Protein AF-A0A1C5ZFL7-F1 (afdb_monomer_lite)

Structure (mmCIF, N/CA/C/O backbone):
data_AF-A0A1C5ZFL7-F1
#
_entry.id   AF-A0A1C5ZFL7-F1
#
loop_
_atom_site.group_PDB
_atom_site.id
_atom_site.type_symbol
_atom_site.label_atom_id
_atom_site.label_alt_id
_atom_site.label_comp_id
_atom_site.label_asym_id
_atom_site.label_entity_id
_atom_site.label_seq_id
_atom_site.pdbx_PDB_ins_code
_atom_site.Cartn_x
_atom_site.Cartn_y
_atom_site.Cartn_z
_atom_site.occupancy
_atom_site.B_iso_or_equiv
_atom_site.auth_seq_id
_atom_site.auth_comp_id
_atom_site.auth_asym_id
_atom_site.auth_atom_id
_atom_site.pdbx_PDB_model_num
ATOM 1 N N . MET A 1 1 ? 24.712 57.199 -33.703 1.00 35.59 1 MET A N 1
ATOM 2 C CA . MET A 1 1 ? 24.115 57.418 -35.048 1.00 35.59 1 MET A CA 1
ATOM 3 C C . MET A 1 1 ? 22.668 56.883 -35.040 1.00 35.59 1 MET A C 1
ATOM 5 O O . MET A 1 1 ? 22.207 56.519 -33.967 1.00 35.59 1 MET A O 1
ATOM 9 N N . ARG A 1 2 ? 21.944 56.904 -36.176 1.00 30.88 2 ARG A N 1
ATOM 10 C CA . ARG A 1 2 ? 20.599 56.294 -36.448 1.00 30.88 2 ARG A CA 1
ATOM 11 C C . ARG A 1 2 ? 20.495 54.827 -35.939 1.00 30.88 2 ARG A C 1
ATOM 13 O O . ARG A 1 2 ? 21.555 54.229 -35.827 1.00 30.88 2 ARG A O 1
ATOM 20 N N . ASN A 1 3 ? 19.371 54.115 -35.708 1.00 29.84 3 ASN A N 1
ATOM 21 C CA . ASN A 1 3 ? 17.872 54.225 -35.703 1.00 29.84 3 ASN A CA 1
ATOM 22 C C . ASN A 1 3 ? 17.344 52.896 -35.034 1.00 29.84 3 ASN A C 1
ATOM 24 O O . ASN A 1 3 ? 18.178 52.027 -34.817 1.00 29.84 3 ASN A O 1
ATOM 28 N N . ARG A 1 4 ? 16.078 52.513 -34.736 1.00 34.31 4 ARG A N 1
ATOM 29 C CA . ARG A 1 4 ? 14.684 53.020 -34.488 1.00 34.31 4 ARG A CA 1
ATOM 30 C C . ARG A 1 4 ? 13.968 51.833 -33.757 1.00 34.31 4 ARG A C 1
ATOM 32 O O . ARG A 1 4 ? 14.223 50.703 -34.140 1.00 34.31 4 ARG A O 1
ATOM 39 N N . ARG A 1 5 ? 13.251 51.947 -32.625 1.00 35.97 5 ARG A N 1
ATOM 40 C CA . ARG A 1 5 ? 11.871 52.442 -32.327 1.00 35.97 5 ARG A CA 1
ATOM 41 C C . ARG A 1 5 ? 10.647 51.638 -32.875 1.00 35.97 5 ARG A C 1
ATOM 43 O O . ARG A 1 5 ? 10.362 51.748 -34.059 1.00 35.97 5 ARG A O 1
ATOM 50 N N . LEU A 1 6 ? 9.839 51.115 -31.921 1.00 31.61 6 LEU A N 1
ATOM 51 C CA . LEU A 1 6 ? 8.345 51.113 -31.791 1.00 31.61 6 LEU A CA 1
ATOM 52 C C . LEU A 1 6 ? 7.402 50.000 -32.351 1.00 31.61 6 LEU A C 1
ATOM 54 O O . LEU A 1 6 ? 7.143 49.960 -33.546 1.00 31.61 6 LEU A O 1
ATOM 58 N N . ALA A 1 7 ? 6.723 49.288 -31.422 1.00 28.23 7 ALA A N 1
ATOM 59 C CA . ALA A 1 7 ? 5.267 48.958 -31.311 1.00 28.23 7 ALA A CA 1
ATOM 60 C C . ALA A 1 7 ? 5.024 48.389 -29.870 1.00 28.23 7 ALA A C 1
ATOM 62 O O . ALA A 1 7 ? 5.950 47.776 -29.351 1.00 28.23 7 ALA A O 1
ATOM 63 N N . LEU A 1 8 ? 4.001 48.676 -29.035 1.00 26.22 8 LEU A N 1
ATOM 64 C CA . LEU A 1 8 ? 2.511 48.693 -29.098 1.00 26.22 8 LEU A CA 1
ATOM 65 C C . LEU A 1 8 ? 1.846 47.286 -29.156 1.00 26.22 8 LEU A C 1
ATOM 67 O O . LEU A 1 8 ? 2.278 46.483 -29.969 1.00 26.22 8 LEU A O 1
ATOM 71 N N . ALA A 1 9 ? 0.783 46.938 -28.392 1.00 25.69 9 ALA A N 1
ATOM 72 C CA . ALA A 1 9 ? 0.109 47.613 -27.254 1.00 25.69 9 ALA A CA 1
ATOM 73 C C . ALA A 1 9 ? -0.844 46.696 -26.409 1.00 25.69 9 ALA A C 1
ATOM 75 O O . ALA A 1 9 ? -1.416 45.747 -26.925 1.00 25.69 9 ALA A O 1
ATOM 76 N N . ALA A 1 10 ? -1.033 47.072 -25.131 1.00 25.94 10 ALA A N 1
ATOM 77 C CA . ALA A 1 10 ? -2.186 46.947 -24.200 1.00 25.94 10 ALA A CA 1
ATOM 78 C C . ALA A 1 10 ? -3.284 45.836 -24.271 1.00 25.94 10 ALA A C 1
ATOM 80 O O . ALA A 1 10 ? -4.128 45.847 -25.161 1.00 25.94 10 ALA A O 1
ATOM 81 N N . ALA A 1 11 ? -3.423 45.083 -23.161 1.00 26.27 11 ALA A N 1
ATOM 82 C CA . ALA A 1 11 ? -4.661 44.756 -22.400 1.00 26.27 11 ALA A CA 1
ATOM 83 C C . ALA A 1 11 ? -4.229 44.084 -21.065 1.00 26.27 11 ALA A C 1
ATOM 85 O O . ALA A 1 11 ? -3.305 43.280 -21.099 1.00 26.27 11 ALA A O 1
ATOM 86 N N . LEU A 1 12 ? -4.688 44.357 -19.832 1.00 25.47 12 LEU A N 1
ATOM 87 C CA . LEU A 1 12 ? -5.861 45.021 -19.229 1.00 25.47 12 LEU A CA 1
ATOM 88 C C . LEU A 1 12 ? -7.176 44.211 -19.217 1.00 25.47 12 LEU A C 1
ATOM 90 O O . LEU A 1 12 ? -8.028 44.420 -20.071 1.00 25.47 12 LEU A O 1
ATOM 94 N N . LEU A 1 13 ? -7.401 43.418 -18.158 1.00 25.14 13 LEU A N 1
ATOM 95 C CA . LEU A 1 13 ? -8.283 43.838 -17.050 1.00 25.14 13 LEU A CA 1
ATOM 96 C C . LEU A 1 13 ? -8.138 42.933 -15.808 1.00 25.14 13 LEU A C 1
ATOM 98 O O . LEU A 1 13 ? -7.983 41.723 -15.923 1.00 25.14 13 LEU A O 1
ATOM 102 N N . LEU A 1 14 ? -8.262 43.532 -14.621 1.00 28.09 14 LEU A N 1
ATOM 103 C CA . LEU A 1 14 ? -8.515 42.848 -13.347 1.00 28.09 14 LEU A CA 1
ATOM 104 C C . LEU A 1 14 ? -9.916 43.279 -12.890 1.00 28.09 14 LEU A C 1
ATOM 106 O O . LEU A 1 14 ? -10.223 44.470 -12.943 1.00 28.09 14 LEU A O 1
ATOM 110 N N . ALA A 1 15 ? -10.757 42.344 -12.450 1.00 26.64 15 ALA A N 1
ATOM 111 C CA . ALA A 1 15 ? -12.090 42.641 -11.928 1.00 26.64 15 ALA A CA 1
ATOM 112 C C . ALA A 1 15 ? -12.209 42.113 -10.494 1.00 26.64 15 ALA A C 1
ATOM 114 O O . ALA A 1 15 ? -12.199 40.906 -10.268 1.00 26.64 15 ALA A O 1
ATOM 115 N N . ILE A 1 16 ? -12.304 43.030 -9.531 1.00 29.45 16 ILE A N 1
ATOM 116 C CA . ILE A 1 16 ? -12.547 42.726 -8.117 1.00 29.45 16 ILE A CA 1
ATOM 117 C C . ILE A 1 16 ? -14.034 42.948 -7.833 1.00 29.45 16 ILE A C 1
ATOM 119 O O . ILE A 1 16 ? -14.580 43.990 -8.194 1.00 29.45 16 ILE A O 1
ATOM 123 N N . THR A 1 17 ? -14.665 42.015 -7.123 1.00 30.78 17 THR A N 1
ATOM 124 C CA . THR A 1 17 ? -15.941 42.239 -6.425 1.00 30.78 17 THR A CA 1
ATOM 125 C C . THR A 1 17 ? -15.717 42.110 -4.920 1.00 30.78 17 THR A C 1
ATOM 127 O O . THR A 1 17 ? -15.061 41.173 -4.474 1.00 30.78 17 THR A O 1
ATOM 130 N N . SER A 1 18 ? -16.216 43.083 -4.160 1.00 33.16 18 SER A N 1
ATOM 131 C CA . SER A 1 18 ? -15.932 43.317 -2.734 1.00 33.16 18 SER A CA 1
ATOM 132 C C . SER A 1 18 ? -17.089 42.908 -1.801 1.00 33.16 18 SER A C 1
ATOM 134 O O . SER A 1 18 ? -18.107 42.428 -2.292 1.00 33.16 18 SER A O 1
ATOM 136 N N . ALA A 1 19 ? -16.950 43.230 -0.498 1.00 29.70 19 ALA A N 1
ATOM 137 C CA . ALA A 1 19 ? -17.879 42.977 0.627 1.00 29.70 19 ALA A CA 1
ATOM 138 C C . ALA A 1 19 ? -17.880 41.510 1.121 1.00 29.70 19 ALA A C 1
ATOM 140 O O . ALA A 1 19 ? -17.850 40.593 0.308 1.00 29.70 19 ALA A O 1
ATOM 141 N N . ASP A 1 20 ? -17.874 41.177 2.419 1.00 32.44 20 ASP A N 1
ATOM 142 C CA . ASP A 1 20 ? -17.740 41.914 3.703 1.00 32.44 20 ASP A CA 1
ATOM 143 C C . ASP A 1 20 ? -16.974 40.984 4.692 1.00 32.44 20 ASP A C 1
ATOM 145 O O . ASP A 1 20 ? -16.824 39.800 4.402 1.00 32.44 20 ASP A O 1
ATOM 149 N N . GLY A 1 21 ? -16.460 41.361 5.872 1.00 29.23 21 GLY A N 1
ATOM 150 C CA . GLY A 1 21 ? -16.425 42.627 6.618 1.00 29.23 21 GLY A CA 1
ATOM 151 C C . GLY A 1 21 ? -15.975 42.381 8.084 1.00 29.23 21 GLY A C 1
ATOM 152 O O . GLY A 1 21 ? -15.722 41.245 8.466 1.00 29.23 21 GLY A O 1
ATOM 153 N N . ALA A 1 22 ? -15.920 43.437 8.909 1.00 30.64 22 ALA A N 1
ATOM 154 C CA . ALA A 1 22 ? -15.779 43.417 10.385 1.00 30.64 22 ALA A CA 1
ATOM 155 C C . ALA A 1 22 ? -14.488 42.845 11.056 1.00 30.64 22 ALA A C 1
ATOM 157 O O . ALA A 1 22 ? -14.417 41.692 11.457 1.00 30.64 22 ALA A O 1
ATOM 158 N N . ALA A 1 23 ? -13.553 43.765 11.334 1.00 28.41 23 ALA A N 1
ATOM 159 C CA . ALA A 1 23 ? -12.916 44.036 12.643 1.00 28.41 23 ALA A CA 1
ATOM 160 C C . ALA A 1 23 ? -12.280 42.925 13.524 1.00 28.41 23 ALA A C 1
ATOM 162 O O . ALA A 1 23 ? -12.968 42.081 14.089 1.00 28.41 23 ALA A O 1
ATOM 163 N N . LEU A 1 24 ? -11.009 43.151 13.899 1.00 28.75 24 LEU A N 1
ATOM 164 C CA . LEU A 1 24 ? -10.587 43.334 15.306 1.00 28.75 24 LEU A CA 1
ATOM 165 C C . LEU A 1 24 ? -9.283 44.169 15.378 1.00 28.75 24 LEU A C 1
ATOM 167 O O . LEU A 1 24 ? -8.793 44.604 14.336 1.00 28.75 24 LEU A O 1
ATOM 171 N N . ALA A 1 25 ? -8.796 44.523 16.578 1.00 29.77 25 ALA A N 1
ATOM 172 C CA . ALA A 1 25 ? -8.055 45.778 16.787 1.00 29.77 25 ALA A CA 1
ATOM 173 C C . ALA A 1 25 ? -6.746 45.704 17.616 1.00 29.77 25 ALA A C 1
ATOM 175 O O . ALA A 1 25 ? -6.691 45.026 18.633 1.00 29.77 25 ALA A O 1
ATOM 176 N N . VAL A 1 26 ? -5.777 46.542 17.208 1.00 26.30 26 VAL A N 1
ATOM 177 C CA . VAL A 1 26 ? -4.757 47.274 18.008 1.00 26.30 26 VAL A CA 1
ATOM 178 C C . VAL A 1 26 ? -3.845 46.496 18.980 1.00 26.30 26 VAL A C 1
ATOM 180 O O . VAL A 1 26 ? -4.198 46.289 20.137 1.00 26.30 26 VAL A O 1
ATOM 183 N N . SER A 1 27 ? -2.589 46.291 18.560 1.00 32.28 27 SER A N 1
ATOM 184 C CA . SER A 1 27 ? -1.334 46.774 19.200 1.00 32.28 27 SER A CA 1
ATOM 185 C C . SER A 1 27 ? -0.111 46.238 18.416 1.00 32.28 27 SER A C 1
ATOM 187 O O . SER A 1 27 ? -0.242 45.251 17.702 1.00 32.28 27 SER A O 1
ATOM 189 N N . GLY A 1 28 ? 1.089 46.835 18.424 1.00 27.89 28 GLY A N 1
ATOM 190 C CA . GLY A 1 28 ? 1.538 48.122 18.975 1.00 27.89 28 GLY A CA 1
ATOM 191 C C . GLY A 1 28 ? 2.978 48.031 19.516 1.00 27.89 28 GLY A C 1
ATOM 192 O O . GLY A 1 28 ? 3.208 47.189 20.375 1.00 27.89 28 GLY A O 1
ATOM 193 N N . ALA A 1 29 ? 3.878 48.931 19.076 1.00 30.17 29 ALA A N 1
ATOM 194 C CA . ALA A 1 29 ? 5.308 49.029 19.460 1.00 30.17 29 ALA A CA 1
ATOM 195 C C . ALA A 1 29 ? 6.227 47.885 18.920 1.00 30.17 29 ALA A C 1
ATOM 197 O O . ALA A 1 29 ? 5.757 46.772 18.709 1.00 30.17 29 ALA A O 1
ATOM 198 N N . ASP A 1 30 ? 7.526 48.080 18.632 1.00 27.61 30 ASP A N 1
ATOM 199 C CA . ASP A 1 30 ? 8.282 49.342 18.480 1.00 27.61 30 ASP A CA 1
ATOM 200 C C . ASP A 1 30 ? 9.488 49.235 17.506 1.00 27.61 30 ASP A C 1
ATOM 202 O O . ASP A 1 30 ? 9.714 48.201 16.879 1.00 27.61 30 ASP A O 1
ATOM 206 N N . PHE A 1 31 ? 10.220 50.343 17.354 1.00 25.84 31 PHE A N 1
ATOM 207 C CA . PHE A 1 31 ? 11.342 50.586 16.433 1.00 25.84 31 PHE A CA 1
ATOM 208 C C . PHE A 1 31 ? 12.735 50.157 16.960 1.00 25.84 31 PHE A C 1
ATOM 210 O O . PHE A 1 31 ? 12.908 49.925 18.153 1.00 25.84 31 PHE A O 1
ATOM 217 N N . SER A 1 32 ? 13.750 50.277 16.079 1.00 28.94 32 SER A N 1
ATOM 218 C CA . SER A 1 32 ? 15.190 50.516 16.385 1.00 28.94 32 SER A CA 1
ATOM 219 C C . SER A 1 32 ? 16.026 49.323 16.919 1.00 28.94 32 SER A C 1
ATOM 221 O O . SER A 1 32 ? 15.462 48.385 17.469 1.00 28.94 32 SER A O 1
ATOM 223 N N . SER A 1 33 ? 17.366 49.262 16.805 1.00 30.28 33 SER A N 1
ATOM 224 C CA . SER A 1 33 ? 18.348 49.858 15.855 1.00 30.28 33 SER A CA 1
ATOM 225 C C . SER A 1 33 ? 19.781 49.381 16.185 1.00 30.28 33 SER A C 1
ATOM 227 O O . SER A 1 33 ? 20.115 49.406 17.365 1.00 30.28 33 SER A O 1
ATOM 229 N N . GLU A 1 34 ? 20.624 49.105 15.172 1.00 30.78 34 GLU A N 1
ATOM 230 C CA . GLU A 1 34 ? 22.117 49.128 15.237 1.00 30.78 34 GLU A CA 1
ATOM 231 C C . GLU A 1 34 ? 22.794 48.234 16.340 1.00 30.78 34 GLU A C 1
ATOM 233 O O . GLU A 1 34 ? 22.113 47.537 17.081 1.00 30.78 34 GLU A O 1
ATOM 238 N N . GLU A 1 35 ? 24.117 48.015 16.447 1.00 31.38 35 GLU A N 1
ATOM 239 C CA . GLU A 1 35 ? 25.304 48.569 15.773 1.00 31.38 35 GLU A CA 1
ATOM 240 C C . GLU A 1 35 ? 26.465 47.527 15.673 1.00 31.38 35 GLU A C 1
ATOM 242 O O . GLU A 1 35 ? 26.507 46.543 16.408 1.00 31.38 35 GLU A O 1
ATOM 247 N N . VAL A 1 36 ? 27.389 47.783 14.737 1.00 27.33 36 VAL A N 1
ATOM 248 C CA . VAL A 1 36 ? 28.812 47.370 14.565 1.00 27.33 36 VAL A CA 1
ATOM 249 C C . VAL A 1 36 ? 29.519 46.438 15.584 1.00 27.33 36 VAL A C 1
ATOM 251 O O . VAL A 1 36 ? 29.546 46.702 16.783 1.00 27.33 36 VAL A O 1
ATOM 254 N N . ALA A 1 37 ? 30.323 45.496 15.052 1.00 27.84 37 ALA A N 1
ATOM 255 C CA . ALA A 1 37 ? 31.645 45.124 15.597 1.00 27.84 37 ALA A CA 1
ATOM 256 C C . ALA A 1 37 ? 32.594 44.571 14.500 1.00 27.84 37 ALA A C 1
ATOM 258 O O . ALA A 1 37 ? 32.196 43.706 13.721 1.00 27.84 37 ALA A O 1
ATOM 259 N N . GLU A 1 38 ? 33.848 45.041 14.453 1.00 29.33 38 GLU A N 1
ATOM 260 C CA . GLU A 1 38 ? 34.927 44.526 13.583 1.00 29.33 38 GLU A CA 1
ATOM 261 C C . GLU A 1 38 ? 35.837 43.518 14.316 1.00 29.33 38 GLU A C 1
ATOM 263 O O . GLU A 1 38 ? 35.971 43.569 15.538 1.00 29.33 38 GLU A O 1
ATOM 268 N N . ALA A 1 39 ? 36.559 42.684 13.556 1.00 26.27 39 ALA A N 1
ATOM 269 C CA . ALA A 1 39 ? 37.868 42.136 13.935 1.00 26.27 39 ALA A CA 1
ATOM 270 C C . ALA A 1 39 ? 38.684 41.807 12.666 1.00 26.27 39 ALA A C 1
ATOM 272 O O . ALA A 1 39 ? 38.105 41.488 11.628 1.00 26.27 39 ALA A O 1
ATOM 273 N N . VAL A 1 40 ? 40.016 41.918 12.735 1.00 28.09 40 VAL A N 1
ATOM 274 C CA . VAL A 1 40 ? 40.947 41.877 11.584 1.00 28.09 40 VAL A CA 1
ATOM 275 C C . VAL A 1 40 ? 42.215 41.086 11.966 1.00 28.09 40 VAL A C 1
ATOM 277 O O . VAL A 1 40 ? 42.466 40.906 13.157 1.00 28.09 40 VAL A O 1
ATOM 280 N N . PHE A 1 41 ? 43.022 40.706 10.964 1.00 26.39 41 PHE A N 1
ATOM 281 C CA . PHE A 1 41 ? 44.343 40.045 11.044 1.00 26.39 41 PHE A CA 1
ATOM 282 C C . PHE A 1 41 ? 44.309 38.525 11.353 1.00 26.39 41 PHE A C 1
ATOM 284 O O . PHE A 1 41 ? 43.341 38.021 11.915 1.00 26.39 41 PHE A O 1
ATOM 291 N N . ASP A 1 42 ? 45.295 37.717 10.934 1.00 27.45 42 ASP A N 1
ATOM 292 C CA . ASP A 1 42 ? 46.635 38.065 10.410 1.00 27.45 42 ASP A CA 1
ATOM 293 C C . ASP A 1 42 ? 47.109 37.169 9.238 1.00 27.45 42 ASP A C 1
ATOM 295 O O . ASP A 1 42 ? 46.504 36.134 8.952 1.00 27.45 42 ASP A O 1
ATOM 299 N N . GLU A 1 43 ? 48.206 37.562 8.580 1.00 33.66 43 GLU A N 1
ATOM 300 C CA . GLU A 1 43 ? 48.818 36.908 7.404 1.00 33.66 43 GLU A CA 1
ATOM 301 C C . GLU A 1 43 ? 50.291 36.540 7.681 1.00 33.66 43 GLU A C 1
ATOM 303 O O . GLU A 1 43 ? 51.075 37.409 8.055 1.00 33.66 43 GLU A O 1
ATOM 308 N N . VAL A 1 44 ? 50.695 35.270 7.490 1.00 29.48 44 VAL A N 1
ATOM 309 C CA . VAL A 1 44 ? 52.112 34.837 7.562 1.00 29.48 44 VAL A CA 1
ATOM 310 C C . VAL A 1 44 ? 52.393 33.674 6.593 1.00 29.48 44 VAL A C 1
ATOM 312 O O . VAL A 1 44 ? 51.610 32.730 6.491 1.00 29.48 44 VAL A O 1
ATOM 315 N N . GLU A 1 45 ? 53.533 33.743 5.904 1.00 35.38 45 GLU A N 1
ATOM 316 C CA . GLU A 1 45 ? 54.089 32.740 4.978 1.00 35.38 45 GLU A CA 1
ATOM 317 C C . GLU A 1 45 ? 54.719 31.527 5.715 1.00 35.38 45 GLU A C 1
ATOM 319 O O . GLU A 1 45 ? 54.988 31.613 6.913 1.00 35.38 45 GLU A O 1
ATOM 324 N N . ASN A 1 46 ? 55.044 30.424 5.013 1.00 29.70 46 ASN A N 1
ATOM 325 C CA . ASN A 1 46 ? 56.451 30.082 4.694 1.00 29.70 46 ASN A CA 1
ATOM 326 C C . ASN A 1 46 ? 56.603 28.864 3.737 1.00 29.70 46 ASN A C 1
ATOM 328 O O . ASN A 1 46 ? 55.632 28.203 3.373 1.00 29.70 46 ASN A O 1
ATOM 332 N N . GLU A 1 47 ? 57.847 28.608 3.326 1.00 33.31 47 GLU A N 1
ATOM 333 C CA . GLU A 1 47 ? 58.321 27.708 2.265 1.00 33.31 47 GLU A CA 1
ATOM 334 C C . GLU A 1 47 ? 58.268 26.185 2.549 1.00 33.31 47 GLU A C 1
ATOM 336 O O . GLU A 1 47 ? 58.524 25.730 3.660 1.00 33.31 47 GLU A O 1
ATOM 341 N N . GLY A 1 48 ? 58.032 25.409 1.477 1.00 29.03 48 GLY A N 1
ATOM 342 C CA . GLY A 1 48 ? 59.019 24.496 0.860 1.00 29.03 48 GLY A CA 1
ATOM 343 C C . GLY A 1 48 ? 59.538 23.238 1.589 1.00 29.03 48 GLY A C 1
ATOM 344 O O . GLY A 1 48 ? 59.918 23.272 2.753 1.00 29.03 48 GLY A O 1
ATOM 345 N N . LEU A 1 49 ? 59.689 22.140 0.828 1.00 30.36 49 LEU A N 1
ATOM 346 C CA . LEU A 1 49 ? 60.876 21.259 0.842 1.00 30.36 49 LEU A CA 1
ATOM 347 C C . LEU A 1 49 ? 60.881 20.290 -0.365 1.00 30.36 49 LEU A C 1
ATOM 349 O O . LEU A 1 49 ? 59.929 20.264 -1.143 1.00 30.36 49 LEU A O 1
ATOM 353 N N . ASP A 1 50 ? 61.988 19.563 -0.541 1.00 31.09 50 ASP A N 1
ATOM 354 C CA . ASP A 1 50 ? 62.527 19.153 -1.851 1.00 31.09 50 ASP A CA 1
ATOM 355 C C . ASP A 1 50 ? 62.674 17.623 -2.070 1.00 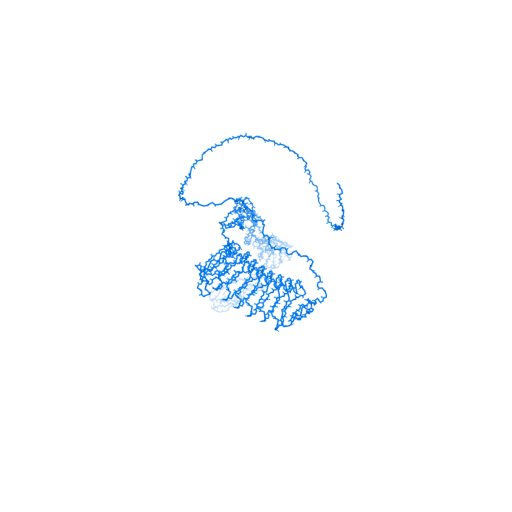31.09 50 ASP A C 1
ATOM 357 O O . ASP A 1 50 ? 62.484 16.832 -1.144 1.00 31.09 50 ASP A O 1
ATOM 361 N N . ASN A 1 51 ? 63.153 17.257 -3.271 1.00 30.53 51 ASN A N 1
ATOM 362 C CA . ASN A 1 51 ? 63.571 15.923 -3.771 1.00 30.53 51 ASN A CA 1
ATOM 363 C C . ASN A 1 51 ? 62.439 14.961 -4.205 1.00 30.53 51 ASN A C 1
ATOM 365 O O . ASN A 1 51 ? 61.453 14.783 -3.497 1.00 30.53 51 ASN A O 1
ATOM 369 N N . GLN A 1 52 ? 62.425 14.381 -5.417 1.00 32.00 52 GLN A N 1
ATOM 370 C CA . GLN A 1 52 ? 63.457 13.698 -6.239 1.00 32.00 52 GLN A CA 1
ATOM 371 C C . GLN A 1 52 ? 63.783 12.271 -5.770 1.00 32.00 52 GLN A C 1
ATOM 373 O O . GLN A 1 52 ? 64.282 12.083 -4.667 1.00 32.00 52 GLN A O 1
ATOM 378 N N . ASP A 1 53 ? 63.520 11.290 -6.644 1.00 30.09 53 ASP A N 1
ATOM 379 C CA . ASP A 1 53 ? 64.566 10.403 -7.173 1.00 30.09 53 ASP A CA 1
ATOM 380 C C . ASP A 1 53 ? 64.104 9.656 -8.447 1.00 30.09 53 ASP A C 1
ATOM 382 O O . ASP A 1 53 ? 62.920 9.583 -8.774 1.00 30.09 53 ASP A O 1
ATOM 386 N N . GLU A 1 54 ? 65.120 9.183 -9.165 1.00 31.77 54 GLU A N 1
ATOM 387 C CA . GLU A 1 54 ? 65.257 8.507 -10.467 1.00 31.77 54 GLU A CA 1
ATOM 388 C C . GLU A 1 54 ? 64.322 7.276 -10.717 1.00 31.77 54 GLU A C 1
ATOM 390 O O . GLU A 1 54 ? 63.603 6.830 -9.829 1.00 31.77 54 GLU A O 1
ATOM 395 N N . VAL A 1 55 ? 64.206 6.657 -11.909 1.00 29.97 55 VAL A N 1
ATOM 396 C CA . VAL A 1 55 ? 65.250 6.195 -12.858 1.00 29.97 55 VAL A CA 1
ATOM 397 C C . VAL A 1 55 ? 64.779 6.188 -14.323 1.00 29.97 55 VAL A C 1
ATOM 399 O O . VAL A 1 55 ? 63.648 5.811 -14.626 1.00 29.97 55 VAL A O 1
ATOM 402 N N . GLN A 1 56 ? 65.688 6.542 -15.244 1.00 30.70 56 GLN A N 1
ATOM 403 C CA . GLN A 1 56 ? 65.613 6.208 -16.675 1.00 30.70 56 GLN A CA 1
ATOM 404 C C . GLN A 1 56 ? 66.468 4.971 -16.986 1.00 30.70 56 GLN A C 1
ATOM 406 O O . GLN A 1 56 ? 67.551 4.826 -16.425 1.00 30.70 56 GLN A O 1
ATOM 411 N N . GLU A 1 57 ? 66.073 4.163 -17.971 1.00 28.95 57 GLU A N 1
ATOM 412 C CA . GLU A 1 57 ? 66.988 3.222 -18.629 1.00 28.95 57 GLU A CA 1
ATOM 413 C C . GLU A 1 57 ? 66.778 3.261 -20.153 1.00 28.95 57 GLU A C 1
ATOM 415 O O . GLU A 1 57 ? 65.646 3.270 -20.638 1.00 28.95 57 GLU A O 1
ATOM 420 N N . GLN A 1 58 ? 67.878 3.329 -20.909 1.00 28.89 58 GLN A N 1
ATOM 421 C CA . GLN A 1 58 ? 67.900 3.281 -22.375 1.00 28.89 58 GLN A CA 1
ATOM 422 C C . GLN A 1 58 ? 68.638 2.025 -22.845 1.00 28.89 58 GLN A C 1
ATOM 424 O O . GLN A 1 58 ? 69.621 1.618 -22.231 1.00 28.89 58 GLN A O 1
ATOM 429 N N . VAL A 1 59 ? 68.246 1.486 -24.002 1.00 29.73 59 VAL A N 1
ATOM 430 C CA . VAL A 1 59 ? 69.059 0.528 -24.769 1.00 29.73 59 VAL A CA 1
ATOM 431 C C . VAL A 1 59 ? 69.079 0.967 -26.234 1.00 29.73 59 VAL A C 1
ATOM 433 O O . VAL A 1 59 ? 68.055 1.380 -26.777 1.00 29.73 59 VAL A O 1
ATOM 436 N N . GLN A 1 60 ? 70.260 0.929 -26.853 1.00 29.77 60 GLN A N 1
ATOM 437 C CA . GLN A 1 60 ? 70.522 1.477 -28.188 1.00 29.77 60 GLN A CA 1
ATOM 438 C C . GLN A 1 60 ? 70.308 0.458 -29.324 1.00 29.77 60 GLN A C 1
ATOM 440 O O . GLN A 1 60 ? 70.217 -0.751 -29.105 1.00 29.77 60 GLN A O 1
ATOM 445 N N . THR A 1 61 ? 70.263 0.979 -30.552 1.00 26.73 61 THR A N 1
ATOM 446 C CA . THR A 1 61 ? 70.308 0.238 -31.824 1.00 26.73 61 THR A CA 1
ATOM 447 C C . THR A 1 61 ? 71.704 -0.347 -32.108 1.00 26.73 61 THR A C 1
ATOM 449 O O . THR A 1 61 ? 72.657 -0.089 -31.366 1.00 26.73 61 THR A O 1
ATOM 452 N N . PRO A 1 62 ? 71.827 -1.201 -33.141 1.00 37.16 62 PRO A N 1
ATOM 453 C CA . PRO A 1 62 ? 72.360 -0.713 -34.430 1.00 37.16 62 PRO A CA 1
ATOM 454 C C . PRO A 1 62 ? 71.658 -1.354 -35.656 1.00 37.16 62 PRO A C 1
ATOM 456 O O . PRO A 1 62 ? 70.817 -2.231 -35.482 1.00 37.16 62 PRO A O 1
ATOM 459 N N . GLU A 1 63 ? 72.014 -1.099 -36.922 1.00 29.20 63 GLU A N 1
ATOM 460 C CA . GLU A 1 63 ? 72.398 0.109 -37.697 1.00 29.20 63 GLU A CA 1
ATOM 461 C C . GLU A 1 63 ? 72.561 -0.347 -39.180 1.00 29.20 63 GLU A C 1
ATOM 463 O O . GLU A 1 63 ? 72.589 -1.551 -39.438 1.00 29.20 63 GLU A O 1
ATOM 468 N N . MET A 1 64 ? 72.706 0.589 -40.131 1.00 25.94 64 MET A N 1
ATOM 469 C CA . MET A 1 64 ? 72.871 0.404 -41.592 1.00 25.94 64 MET A CA 1
ATOM 470 C C . MET A 1 64 ? 71.601 -0.041 -42.366 1.00 25.94 64 MET A C 1
ATOM 472 O O . MET A 1 64 ? 70.804 -0.831 -41.873 1.00 25.94 64 MET A O 1
ATOM 476 N N . ASP A 1 65 ? 71.339 0.425 -43.595 1.00 28.98 65 ASP A N 1
ATOM 477 C CA . ASP A 1 65 ? 72.103 1.365 -44.444 1.00 28.98 65 ASP A CA 1
ATOM 478 C C . ASP A 1 65 ? 71.183 2.356 -45.197 1.00 28.98 65 ASP A C 1
ATOM 480 O O . ASP A 1 65 ? 69.963 2.183 -45.226 1.00 28.98 65 ASP A O 1
ATOM 484 N N . GLN A 1 66 ? 71.762 3.416 -45.767 1.00 29.81 66 GLN A N 1
ATOM 485 C CA . GLN A 1 66 ? 71.050 4.607 -46.252 1.00 29.81 66 GLN A CA 1
ATOM 486 C C . GLN A 1 66 ? 70.688 4.590 -47.749 1.00 29.81 66 GLN A C 1
ATOM 488 O O . GLN A 1 66 ? 71.434 4.093 -48.591 1.00 29.81 66 GLN A O 1
ATOM 493 N N . ALA A 1 67 ? 69.588 5.272 -48.082 1.00 28.33 67 ALA A N 1
ATOM 494 C CA . ALA A 1 67 ? 69.393 5.979 -49.350 1.00 28.33 67 ALA A CA 1
ATOM 495 C C . ALA A 1 67 ? 68.501 7.213 -49.095 1.00 28.33 67 ALA A C 1
ATOM 497 O O . ALA A 1 67 ? 67.587 7.155 -48.273 1.00 28.33 67 ALA A O 1
ATOM 498 N N . GLU A 1 68 ? 68.799 8.332 -49.751 1.00 30.22 68 GLU A N 1
ATOM 499 C CA . GLU A 1 68 ? 68.273 9.664 -49.415 1.00 30.22 68 GLU A CA 1
ATOM 500 C C . GLU A 1 68 ? 67.025 10.033 -50.241 1.00 30.22 68 GLU A C 1
ATOM 502 O O . GLU A 1 68 ? 67.044 9.848 -51.455 1.00 30.22 68 GLU A O 1
ATOM 507 N N . ASP A 1 69 ? 65.996 10.629 -49.613 1.00 28.53 69 ASP A N 1
ATOM 508 C CA . ASP A 1 69 ? 65.426 11.913 -50.078 1.00 28.53 69 ASP A CA 1
ATOM 509 C C . ASP A 1 69 ? 64.548 12.602 -49.001 1.00 28.53 69 ASP A C 1
ATOM 511 O O . ASP A 1 69 ? 63.844 11.939 -48.232 1.00 28.53 69 ASP A O 1
ATOM 515 N N . GLN A 1 70 ? 64.597 13.938 -48.942 1.00 25.05 70 GLN A N 1
ATOM 516 C CA . GLN A 1 70 ? 63.885 14.850 -48.021 1.00 25.05 70 GLN A CA 1
ATOM 517 C C . GLN A 1 70 ? 63.958 16.299 -48.571 1.00 25.05 70 GLN A C 1
ATOM 519 O O . GLN A 1 70 ? 64.904 16.588 -49.304 1.00 25.05 70 GLN A O 1
ATOM 524 N N . PRO A 1 71 ? 63.084 17.260 -48.174 1.00 41.84 71 PRO A N 1
ATOM 525 C CA . PRO A 1 71 ? 62.070 17.190 -47.111 1.00 41.84 71 PRO A CA 1
ATOM 526 C C . PRO A 1 71 ? 60.663 17.707 -47.499 1.00 41.84 71 PRO A C 1
ATOM 528 O O . PRO A 1 71 ? 60.502 18.470 -48.449 1.00 41.84 71 PRO A O 1
ATOM 531 N N . SER A 1 72 ? 59.678 17.439 -46.634 1.00 27.55 72 SER A N 1
ATOM 532 C CA . SER A 1 72 ? 58.809 18.496 -46.071 1.00 27.55 72 SER A CA 1
ATOM 533 C C . SER A 1 72 ? 57.958 17.929 -44.928 1.00 27.55 72 SER A C 1
ATOM 535 O O . SER A 1 72 ? 56.982 17.219 -45.178 1.00 27.55 72 SER A O 1
ATOM 537 N N . GLU A 1 73 ? 58.301 18.251 -43.681 1.00 30.16 73 GLU A N 1
ATOM 538 C CA . GLU A 1 73 ? 57.342 18.142 -42.579 1.00 30.16 73 GLU A CA 1
ATOM 539 C C . GLU A 1 73 ? 56.380 19.331 -42.640 1.00 30.16 73 GLU A C 1
ATOM 541 O O . GLU A 1 73 ? 56.826 20.470 -42.755 1.00 30.16 73 GLU A O 1
ATOM 546 N N . ASP A 1 74 ? 55.082 19.075 -42.500 1.00 26.47 74 ASP A N 1
ATOM 547 C CA . ASP A 1 74 ? 54.165 20.030 -41.878 1.00 26.47 74 ASP A CA 1
ATOM 548 C C . ASP A 1 74 ? 53.060 19.249 -41.157 1.00 26.47 74 ASP A C 1
ATOM 550 O O . ASP A 1 74 ? 52.542 18.246 -41.661 1.00 26.47 74 ASP A O 1
ATOM 554 N N . SER A 1 75 ? 52.753 19.650 -39.926 1.00 29.42 75 SER A N 1
ATOM 555 C CA . SER A 1 75 ? 51.885 18.893 -39.027 1.00 29.42 75 SER A CA 1
ATOM 556 C C . SER A 1 75 ? 50.414 19.263 -39.216 1.00 29.42 75 SER A C 1
ATOM 558 O O . SER A 1 75 ? 50.028 20.422 -39.101 1.00 29.42 75 SER A O 1
ATOM 560 N N . PHE A 1 76 ? 49.561 18.258 -39.431 1.00 27.08 76 PHE A N 1
ATOM 561 C CA . PHE A 1 76 ? 48.108 18.440 -39.422 1.00 27.08 76 PHE A CA 1
ATOM 562 C C . PHE A 1 76 ? 47.484 17.865 -38.151 1.00 27.08 76 PHE A C 1
ATOM 564 O O . PHE A 1 76 ? 47.094 16.698 -38.080 1.00 27.08 76 PHE A O 1
ATOM 571 N N . SER A 1 77 ? 47.391 18.730 -37.142 1.00 32.22 77 SER A N 1
ATOM 572 C CA . SER A 1 77 ? 46.361 18.642 -36.109 1.00 32.22 77 SER A CA 1
ATOM 573 C C . SER A 1 77 ? 44.979 19.006 -36.680 1.00 32.22 77 SER A C 1
ATOM 575 O O . SER A 1 77 ? 44.850 19.413 -37.832 1.00 32.22 77 SER A O 1
ATOM 577 N N . ASP A 1 78 ? 43.950 18.875 -35.840 1.00 28.52 78 ASP A N 1
ATOM 578 C CA . ASP A 1 78 ? 42.572 19.338 -36.058 1.00 28.52 78 ASP A CA 1
ATOM 579 C C . ASP A 1 78 ? 41.784 18.672 -37.200 1.00 28.52 78 ASP A C 1
ATOM 581 O O . ASP A 1 78 ? 41.712 19.113 -38.347 1.00 28.52 78 ASP A O 1
ATOM 585 N N . ALA A 1 79 ? 41.061 17.616 -36.818 1.00 32.81 79 ALA A N 1
ATOM 586 C CA . ALA A 1 79 ? 40.064 16.941 -37.643 1.00 32.81 79 ALA A CA 1
ATOM 587 C C . ALA A 1 79 ? 38.773 17.779 -37.802 1.00 32.81 79 ALA A C 1
ATOM 589 O O . ALA A 1 79 ? 37.708 17.409 -37.306 1.00 32.81 79 ALA A O 1
ATOM 590 N N . SER A 1 80 ? 38.853 18.906 -38.514 1.00 31.94 80 SER A N 1
ATOM 591 C CA . SER A 1 80 ? 37.705 19.775 -38.812 1.00 31.94 80 SER A CA 1
ATOM 592 C C . SER A 1 80 ? 37.753 20.342 -40.238 1.00 31.94 80 SER A C 1
ATOM 594 O O . SER A 1 80 ? 38.018 21.527 -40.432 1.00 31.94 80 SER A O 1
ATOM 596 N N . GLY A 1 81 ? 37.483 19.507 -41.252 1.00 32.34 81 GLY A N 1
ATOM 597 C CA . GLY A 1 81 ? 37.435 19.990 -42.640 1.00 32.34 81 GLY A CA 1
ATOM 598 C C . GLY A 1 81 ? 37.419 18.937 -43.751 1.00 32.34 81 GLY A C 1
ATOM 599 O O . GLY A 1 81 ? 38.287 18.975 -44.612 1.00 32.34 81 GLY A O 1
ATOM 600 N N . MET A 1 82 ? 36.436 18.025 -43.781 1.00 31.72 82 MET A N 1
ATOM 601 C CA . MET A 1 82 ? 36.162 17.185 -44.968 1.00 31.72 82 MET A CA 1
ATOM 602 C C . MET A 1 82 ? 34.661 16.958 -45.231 1.00 31.72 82 MET A C 1
ATOM 604 O O . MET A 1 82 ? 34.219 15.851 -45.536 1.00 31.72 82 MET A O 1
ATOM 608 N N . GLU A 1 83 ? 33.867 18.032 -45.213 1.00 34.09 83 GLU A N 1
ATOM 609 C CA . GLU A 1 83 ? 32.670 18.082 -46.067 1.00 34.09 83 GLU A CA 1
ATOM 610 C C . GLU A 1 83 ? 33.077 18.544 -47.472 1.00 34.09 83 GLU A C 1
ATOM 612 O O . GLU A 1 83 ? 32.806 19.658 -47.897 1.00 34.09 83 GLU A O 1
ATOM 617 N N . ALA A 1 84 ? 33.761 17.645 -48.184 1.00 28.69 84 ALA A N 1
ATOM 618 C CA . ALA A 1 84 ? 34.008 17.732 -49.621 1.00 28.69 84 ALA A CA 1
ATOM 619 C C . ALA A 1 84 ? 33.087 16.753 -50.373 1.00 28.69 84 ALA A C 1
ATOM 621 O O . ALA A 1 84 ? 33.507 16.023 -51.270 1.00 28.69 84 ALA A O 1
ATOM 622 N N . ALA A 1 85 ? 31.805 16.730 -49.995 1.00 32.38 85 ALA A N 1
ATOM 623 C CA . ALA A 1 85 ? 30.787 16.398 -50.980 1.00 32.38 85 ALA A CA 1
ATOM 624 C C . ALA A 1 85 ? 30.826 17.516 -52.028 1.00 32.38 85 ALA A C 1
ATOM 626 O O . ALA A 1 85 ? 30.879 18.686 -51.654 1.00 32.38 85 ALA A O 1
ATOM 627 N N . ALA A 1 86 ? 30.823 17.178 -53.317 1.00 30.59 86 ALA A N 1
ATOM 628 C CA . ALA A 1 86 ? 30.746 18.203 -54.346 1.00 30.59 86 ALA A CA 1
ATOM 629 C C . ALA A 1 86 ? 29.439 18.988 -54.162 1.00 30.59 86 ALA A C 1
ATOM 631 O O . ALA A 1 86 ? 28.350 18.425 -54.310 1.00 30.59 86 ALA A O 1
ATOM 632 N N . GLU A 1 87 ? 29.547 20.277 -53.838 1.00 29.41 87 GLU A N 1
ATOM 633 C CA . GLU A 1 87 ? 28.436 21.211 -53.969 1.00 29.41 87 GLU A CA 1
ATOM 634 C C . GLU A 1 87 ? 28.141 21.371 -55.462 1.00 29.41 87 GLU A C 1
ATOM 636 O O . GLU A 1 87 ? 28.645 22.275 -56.127 1.00 29.41 87 GLU A O 1
ATOM 641 N N . TRP A 1 88 ? 27.312 20.473 -55.999 1.00 36.09 88 TRP A N 1
ATOM 642 C CA . TRP A 1 88 ? 26.488 20.808 -57.152 1.00 36.09 88 TRP A CA 1
ATOM 643 C C . TRP A 1 88 ? 25.610 21.974 -56.716 1.00 36.09 88 TRP A C 1
ATOM 645 O O . TRP A 1 88 ? 24.626 21.800 -55.993 1.00 36.09 88 TRP A O 1
ATOM 655 N N . GLN A 1 89 ? 26.053 23.178 -57.073 1.00 29.52 89 GLN A N 1
ATOM 656 C CA . GLN A 1 89 ? 25.332 24.401 -56.783 1.00 29.52 89 GLN A CA 1
ATOM 657 C C . GLN A 1 89 ? 23.961 24.287 -57.436 1.00 29.52 89 GLN A C 1
ATOM 659 O O . GLN A 1 89 ? 23.848 24.005 -58.626 1.00 29.52 89 GLN A O 1
ATOM 664 N N . ASN A 1 90 ? 22.918 24.474 -56.632 1.00 36.72 90 ASN A N 1
ATOM 665 C CA . ASN A 1 90 ? 21.536 24.436 -57.084 1.00 36.72 90 ASN A CA 1
ATOM 666 C C . ASN A 1 90 ? 21.216 25.744 -57.832 1.00 36.72 90 ASN A C 1
ATOM 668 O O . ASN A 1 90 ? 20.433 26.568 -57.353 1.00 36.72 90 ASN A O 1
ATOM 672 N N . GLU A 1 91 ? 21.869 25.945 -58.980 1.00 30.84 91 GLU A N 1
ATOM 673 C CA . GLU A 1 91 ? 21.410 26.891 -59.991 1.00 30.84 91 GLU A CA 1
ATOM 674 C C . GLU A 1 91 ? 20.016 26.444 -60.440 1.00 30.84 91 GLU A C 1
ATOM 676 O O . GLU A 1 91 ? 19.797 25.285 -60.780 1.00 30.84 91 GLU A O 1
ATOM 681 N N . GLU A 1 92 ? 19.076 27.375 -60.294 1.00 35.28 92 GLU A N 1
ATOM 682 C CA . GLU A 1 92 ? 17.641 27.312 -60.576 1.00 35.28 92 GLU A CA 1
ATOM 683 C C . GLU A 1 92 ? 17.084 25.955 -61.044 1.00 35.28 92 GLU A C 1
ATOM 685 O O . GLU A 1 92 ? 17.161 25.594 -62.217 1.00 35.28 92 GLU A O 1
ATOM 690 N N . ALA A 1 93 ? 16.395 25.257 -60.131 1.00 35.44 93 ALA A N 1
ATOM 691 C CA . ALA A 1 93 ? 15.500 24.159 -60.483 1.00 35.44 93 ALA A CA 1
ATOM 692 C C . ALA A 1 93 ? 14.399 24.687 -61.421 1.00 35.44 93 ALA A C 1
ATOM 694 O O . ALA A 1 93 ? 13.391 25.240 -60.969 1.00 35.44 93 ALA A O 1
ATOM 695 N N . ALA A 1 94 ? 14.638 24.563 -62.728 1.00 32.62 94 ALA A N 1
ATOM 696 C CA . ALA A 1 94 ? 13.784 25.108 -63.769 1.00 32.62 94 ALA A CA 1
ATOM 697 C C . ALA A 1 94 ? 12.351 24.594 -63.600 1.00 32.62 94 ALA A C 1
ATOM 699 O O . ALA A 1 94 ? 12.111 23.396 -63.429 1.00 32.62 94 ALA A O 1
ATOM 700 N N . THR A 1 95 ? 11.380 25.506 -63.629 1.00 31.33 95 THR A N 1
ATOM 701 C CA . THR A 1 95 ? 9.972 25.161 -63.432 1.00 31.33 95 THR A CA 1
ATOM 702 C C . THR A 1 95 ? 9.452 24.384 -64.638 1.00 31.33 95 THR A C 1
ATOM 704 O O . THR A 1 95 ? 8.969 24.985 -65.595 1.00 31.33 95 THR A O 1
ATOM 707 N N . ALA A 1 96 ? 9.548 23.053 -64.573 1.00 40.66 96 ALA A N 1
ATOM 708 C CA . ALA A 1 96 ? 9.018 22.111 -65.554 1.00 40.66 96 ALA A CA 1
ATOM 709 C C . ALA A 1 96 ? 7.478 22.079 -65.523 1.00 40.66 96 ALA A C 1
ATOM 711 O O . ALA A 1 96 ? 6.845 21.112 -65.083 1.00 40.66 96 ALA A O 1
ATOM 712 N N . ASP A 1 97 ? 6.875 23.179 -65.961 1.00 38.12 97 ASP A N 1
ATOM 713 C CA . ASP A 1 97 ? 5.505 23.236 -66.452 1.00 38.12 97 ASP A CA 1
ATOM 714 C C . ASP A 1 97 ? 5.522 23.290 -67.985 1.00 38.12 97 ASP A C 1
ATOM 716 O O . ASP A 1 97 ? 6.516 23.690 -68.587 1.00 38.12 97 ASP A O 1
ATOM 720 N N . GLU A 1 98 ? 4.431 22.830 -68.598 1.00 35.22 98 GLU A N 1
ATOM 721 C CA . GLU A 1 98 ? 4.389 22.303 -69.973 1.00 35.22 98 GLU A CA 1
ATOM 722 C C . GLU A 1 98 ? 5.177 20.989 -70.180 1.00 35.22 98 GLU A C 1
ATOM 724 O O . GLU A 1 98 ? 6.097 20.628 -69.444 1.00 35.22 98 GLU A O 1
ATOM 729 N N . ALA A 1 99 ? 4.737 20.198 -71.162 1.00 38.94 99 ALA A N 1
ATOM 730 C CA . ALA A 1 99 ? 5.277 18.869 -71.434 1.00 38.94 99 ALA A CA 1
ATOM 731 C C . ALA A 1 99 ? 6.477 18.966 -72.387 1.00 38.94 99 ALA A C 1
ATOM 733 O O . ALA A 1 99 ? 6.312 18.913 -73.607 1.00 38.94 99 ALA A O 1
ATOM 734 N N . LEU A 1 100 ? 7.681 19.105 -71.825 1.00 37.00 100 LEU A N 1
ATOM 735 C CA . LEU A 1 100 ? 8.935 19.105 -72.581 1.00 37.00 100 LEU A CA 1
ATOM 736 C C . LEU A 1 100 ? 9.193 17.737 -73.219 1.00 37.00 100 LEU A C 1
ATOM 738 O O . LEU A 1 100 ? 9.811 16.871 -72.608 1.00 37.00 100 LEU A O 1
ATOM 742 N N . VAL A 1 101 ? 8.719 17.562 -74.454 1.00 37.03 101 VAL A N 1
ATOM 743 C CA . VAL A 1 101 ? 9.188 16.512 -75.363 1.00 37.03 101 VAL A CA 1
ATOM 744 C C . VAL A 1 101 ? 10.630 16.832 -75.737 1.00 37.03 101 VAL A C 1
ATOM 746 O O . VAL A 1 101 ? 10.870 17.651 -76.623 1.00 37.03 101 VAL A O 1
ATOM 749 N N . PHE A 1 102 ? 11.575 16.183 -75.054 1.00 42.50 102 PHE A N 1
ATOM 750 C CA . PHE A 1 102 ? 12.982 16.133 -75.453 1.00 42.50 102 PHE A CA 1
ATOM 751 C C . PHE A 1 102 ? 13.094 15.419 -76.806 1.00 42.50 102 PHE A C 1
ATOM 753 O O . PHE A 1 102 ? 13.192 14.195 -76.892 1.00 42.50 102 PHE A O 1
ATOM 760 N N . SER A 1 103 ? 12.993 16.198 -77.882 1.00 42.66 103 SER A N 1
ATOM 761 C CA . SER A 1 103 ? 13.211 15.775 -79.266 1.00 42.66 103 SER A CA 1
ATOM 762 C C . SER A 1 103 ? 14.534 16.357 -79.765 1.00 42.66 103 SER A C 1
ATOM 764 O O . SER A 1 103 ? 14.578 17.131 -80.728 1.00 42.66 103 SER A O 1
ATOM 766 N N . ASP A 1 104 ? 15.601 16.016 -79.048 1.00 37.72 104 ASP A N 1
ATOM 767 C CA . ASP A 1 104 ? 16.954 16.557 -79.168 1.00 37.72 104 ASP A CA 1
ATOM 768 C C . ASP A 1 104 ? 17.697 15.963 -80.380 1.00 37.72 104 ASP A C 1
ATOM 770 O O . ASP A 1 104 ? 18.706 15.274 -80.275 1.00 37.72 104 ASP A O 1
ATOM 774 N N . GLY A 1 105 ? 17.173 16.245 -81.575 1.00 45.94 105 GLY A N 1
ATOM 775 C CA . GLY A 1 105 ? 17.843 16.044 -82.864 1.00 45.94 105 GLY A CA 1
ATOM 776 C C . GLY A 1 105 ? 17.873 14.616 -83.419 1.00 45.94 105 GLY A C 1
ATOM 777 O O . GLY A 1 105 ? 17.826 14.468 -84.641 1.00 45.94 105 GLY A O 1
ATOM 778 N N . GLU A 1 106 ? 17.904 13.584 -82.575 1.00 51.44 106 GLU A N 1
ATOM 779 C CA . GLU A 1 106 ? 17.949 12.176 -82.997 1.00 51.44 106 GLU A CA 1
ATOM 780 C C . GLU A 1 106 ? 16.691 11.391 -82.590 1.00 51.44 106 GLU A C 1
ATOM 782 O O . GLU A 1 106 ? 16.103 11.609 -81.530 1.00 51.44 106 GLU A O 1
ATOM 787 N N . ASP A 1 107 ? 16.271 10.456 -83.449 1.00 57.25 107 ASP A N 1
ATOM 788 C CA . ASP A 1 107 ? 15.199 9.504 -83.140 1.00 57.25 107 ASP A CA 1
ATOM 789 C C . ASP A 1 107 ? 15.752 8.426 -82.200 1.00 57.25 107 ASP A C 1
ATOM 791 O O . ASP A 1 107 ? 16.290 7.403 -82.627 1.00 57.25 107 ASP A O 1
ATOM 795 N N . THR A 1 108 ? 15.631 8.680 -80.897 1.00 64.19 108 THR A N 1
ATOM 796 C CA . THR A 1 108 ? 16.036 7.767 -79.816 1.00 64.19 108 THR A CA 1
ATOM 797 C C . THR A 1 108 ? 15.221 6.470 -79.783 1.00 64.19 108 THR A C 1
ATOM 799 O O . THR A 1 108 ? 15.492 5.593 -78.961 1.00 64.19 108 THR A O 1
ATOM 802 N N . GLY A 1 109 ? 14.208 6.321 -80.647 1.00 76.81 109 GLY A N 1
ATOM 803 C CA . GLY A 1 109 ? 13.348 5.145 -80.715 1.00 76.81 109 GLY A CA 1
ATOM 804 C C . GLY A 1 109 ? 12.457 4.958 -79.486 1.00 76.81 109 GLY A C 1
ATOM 805 O O . GLY A 1 109 ? 11.854 3.891 -79.346 1.00 76.81 109 GLY A O 1
ATOM 806 N N . ILE A 1 110 ? 12.374 5.953 -78.593 1.00 84.75 110 ILE A N 1
ATOM 807 C CA . ILE A 1 110 ? 11.548 5.931 -77.383 1.00 84.75 110 ILE A CA 1
ATOM 808 C C . ILE A 1 110 ? 10.471 7.016 -77.384 1.00 84.75 110 ILE A C 1
ATOM 810 O O . ILE A 1 110 ? 10.604 8.097 -77.946 1.00 84.75 110 ILE A O 1
ATOM 814 N N . THR A 1 111 ? 9.375 6.701 -76.708 1.00 87.12 111 THR A N 1
ATOM 815 C CA . THR A 1 111 ? 8.223 7.567 -76.459 1.00 87.12 111 THR A CA 1
ATOM 816 C C . THR A 1 111 ? 7.844 7.446 -74.990 1.00 87.12 111 THR A C 1
ATOM 818 O O . THR A 1 111 ? 8.131 6.426 -74.360 1.00 87.12 111 THR A O 1
ATOM 821 N N . TYR A 1 112 ? 7.195 8.458 -74.422 1.00 90.00 112 TYR A N 1
ATOM 822 C CA . TYR A 1 112 ? 6.735 8.389 -73.038 1.00 90.00 112 TYR A CA 1
ATOM 823 C C . TYR A 1 112 ? 5.446 9.180 -72.812 1.00 90.00 112 TYR A C 1
ATOM 825 O O . TYR A 1 112 ? 5.087 10.068 -73.587 1.00 90.00 112 TYR A O 1
ATOM 833 N N . THR A 1 113 ? 4.756 8.858 -71.721 1.00 91.25 113 THR A N 1
ATOM 834 C CA . THR A 1 113 ? 3.605 9.603 -71.209 1.00 91.25 113 THR A CA 1
ATOM 835 C C . THR A 1 113 ? 3.708 9.742 -69.693 1.00 91.25 113 THR A C 1
ATOM 837 O O . THR A 1 113 ? 3.933 8.762 -68.987 1.00 91.25 113 THR A O 1
ATOM 840 N N . LEU A 1 114 ? 3.530 10.964 -69.187 1.00 91.38 114 LEU A N 1
ATOM 841 C CA . LEU A 1 114 ? 3.386 11.261 -67.761 1.00 91.38 114 LEU A CA 1
ATOM 842 C C . LEU A 1 114 ? 1.916 11.604 -67.495 1.00 91.38 114 LEU A C 1
ATOM 844 O O . LEU A 1 114 ? 1.389 12.518 -68.128 1.00 91.38 114 LEU A O 1
ATOM 848 N N . SER A 1 115 ? 1.249 10.866 -66.607 1.00 92.00 115 SER A N 1
ATOM 849 C CA . SER A 1 115 ? -0.130 11.156 -66.185 1.00 92.00 115 SER A CA 1
ATOM 850 C C . SER A 1 115 ? -0.191 12.047 -64.939 1.00 92.00 115 SER A C 1
ATOM 852 O O . SER A 1 115 ? 0.789 12.183 -64.208 1.00 92.00 115 SER A O 1
ATOM 854 N N . ASP A 1 116 ? -1.361 12.644 -64.682 1.00 89.50 116 ASP A N 1
ATOM 855 C CA . ASP A 1 116 ? -1.598 13.605 -63.586 1.00 89.50 116 ASP A CA 1
ATOM 856 C C . ASP A 1 116 ? -1.348 13.033 -62.170 1.00 89.50 116 ASP A C 1
ATOM 858 O O . ASP A 1 116 ? -1.194 13.785 -61.210 1.00 89.50 116 ASP A O 1
ATOM 862 N N . ASP A 1 117 ? -1.303 11.704 -62.028 1.00 89.44 117 ASP A N 1
ATOM 863 C CA . ASP A 1 117 ? -0.934 10.973 -60.804 1.00 89.44 117 ASP A CA 1
ATOM 864 C C . ASP A 1 117 ? 0.592 10.794 -60.623 1.00 89.44 117 ASP A C 1
ATOM 866 O O . ASP A 1 117 ? 1.056 10.185 -59.652 1.00 89.44 117 ASP A O 1
ATOM 870 N N . GLY A 1 118 ? 1.382 11.327 -61.557 1.00 90.25 118 GLY A N 1
ATOM 871 C CA . GLY A 1 118 ? 2.839 11.269 -61.576 1.00 90.25 118 GLY A CA 1
ATOM 872 C C . GLY A 1 118 ? 3.420 9.967 -62.128 1.00 90.25 118 GLY A C 1
ATOM 873 O O . GLY A 1 118 ? 4.633 9.758 -62.054 1.00 90.25 118 GLY A O 1
ATOM 874 N N . LYS A 1 119 ? 2.598 9.071 -62.684 1.00 91.94 119 LYS A N 1
ATOM 875 C CA . LYS A 1 119 ? 3.102 7.851 -63.315 1.00 91.94 119 LYS A CA 1
ATOM 876 C C . LYS A 1 119 ? 3.695 8.157 -64.690 1.00 91.94 119 LYS A C 1
ATOM 878 O O . LYS A 1 119 ? 2.985 8.563 -65.607 1.00 91.94 119 LYS A O 1
ATOM 883 N N . LEU A 1 120 ? 4.990 7.891 -64.844 1.00 91.88 120 LEU A N 1
ATOM 884 C CA . LEU A 1 120 ? 5.685 7.912 -66.127 1.00 91.88 120 LEU A CA 1
ATOM 885 C C . LEU A 1 120 ? 5.669 6.511 -66.752 1.00 91.88 120 LEU A C 1
ATOM 887 O O . LEU A 1 120 ? 6.074 5.533 -66.120 1.00 91.88 120 LEU A O 1
ATOM 891 N N . VAL A 1 121 ? 5.228 6.411 -68.003 1.00 90.25 121 VAL A N 1
ATOM 892 C CA . VAL A 1 121 ? 5.339 5.205 -68.833 1.00 90.25 121 VAL A CA 1
ATOM 893 C C . VAL A 1 121 ? 6.264 5.507 -70.003 1.00 90.25 121 VAL A C 1
ATOM 895 O O . VAL A 1 121 ? 6.033 6.482 -70.710 1.00 90.25 121 VAL A O 1
ATOM 898 N N . ILE A 1 122 ? 7.283 4.676 -70.218 1.00 90.00 122 ILE A N 1
ATOM 899 C CA . ILE A 1 122 ? 8.255 4.790 -71.315 1.00 90.00 122 ILE A CA 1
ATOM 900 C C . ILE A 1 122 ? 8.145 3.544 -72.201 1.00 90.00 122 ILE A C 1
ATOM 902 O O . ILE A 1 122 ? 8.078 2.421 -71.695 1.00 90.00 122 ILE A O 1
ATOM 906 N N . SER A 1 123 ? 8.124 3.733 -73.518 1.00 88.56 123 SER A N 1
ATOM 907 C CA . SER A 1 123 ? 7.870 2.689 -74.517 1.00 88.56 123 SER A CA 1
ATOM 908 C C . SER A 1 123 ? 8.686 2.933 -75.781 1.00 88.56 123 SER A C 1
ATOM 910 O O . SER A 1 123 ? 8.633 4.027 -76.341 1.00 88.56 123 SER A O 1
ATOM 912 N N . GLY A 1 124 ? 9.405 1.924 -76.273 1.00 85.94 124 GLY A N 1
ATOM 913 C CA . GLY A 1 124 ? 10.245 2.076 -77.460 1.00 85.94 124 GLY A CA 1
ATOM 914 C C . GLY A 1 124 ? 11.217 0.925 -77.688 1.00 85.94 124 GLY A C 1
ATOM 915 O O . GLY A 1 124 ? 11.109 -0.114 -77.042 1.00 85.94 124 GLY A O 1
ATOM 916 N N . THR A 1 125 ? 12.164 1.132 -78.603 1.00 84.31 125 THR A N 1
ATOM 917 C CA . THR A 1 125 ? 13.209 0.162 -78.985 1.00 84.31 125 THR A CA 1
ATOM 918 C C . THR A 1 125 ? 14.617 0.769 -78.983 1.00 84.31 125 THR A C 1
ATOM 920 O O . THR A 1 125 ? 15.453 0.400 -79.807 1.00 84.31 125 THR A O 1
ATOM 923 N N . GLY A 1 126 ? 14.861 1.741 -78.104 1.00 84.44 126 GLY A N 1
ATOM 924 C CA . GLY A 1 126 ? 16.151 2.410 -77.924 1.00 84.44 126 GLY A CA 1
ATOM 925 C C . GLY A 1 126 ? 16.389 2.787 -76.462 1.00 84.44 126 GLY A C 1
ATOM 926 O O . GLY A 1 126 ? 15.744 2.233 -75.569 1.00 84.44 126 GLY A O 1
ATOM 927 N N . SER A 1 127 ? 17.314 3.708 -76.204 1.00 86.81 127 SER A N 1
ATOM 928 C CA . SER A 1 127 ? 17.738 4.077 -74.846 1.00 86.81 127 SER A CA 1
ATOM 929 C C . SER A 1 127 ? 17.148 5.414 -74.393 1.00 86.81 127 SER A C 1
ATOM 931 O O . SER A 1 127 ? 16.934 6.319 -75.197 1.00 86.81 127 SER A O 1
ATOM 933 N N . ILE A 1 128 ? 16.925 5.553 -73.085 1.00 90.00 128 ILE A N 1
ATOM 934 C CA . ILE A 1 128 ? 16.632 6.851 -72.460 1.00 90.00 128 ILE A CA 1
ATOM 935 C C . ILE A 1 128 ? 17.927 7.668 -72.439 1.00 90.00 128 ILE A C 1
ATOM 937 O O . ILE A 1 128 ? 18.961 7.140 -72.033 1.00 90.00 128 ILE A O 1
ATOM 941 N N . ALA A 1 129 ? 17.865 8.924 -72.884 1.00 89.69 129 ALA A N 1
ATOM 942 C CA . ALA A 1 129 ? 19.013 9.828 -72.916 1.00 89.69 129 ALA A CA 1
ATOM 943 C C . ALA A 1 129 ? 19.502 10.217 -71.507 1.00 89.69 129 ALA A C 1
ATOM 945 O O . ALA A 1 129 ? 18.776 10.074 -70.518 1.00 89.69 129 ALA A O 1
ATOM 946 N N . ASP A 1 130 ? 20.731 10.728 -71.435 1.00 88.62 130 ASP A N 1
ATOM 947 C CA . ASP A 1 130 ? 21.302 11.280 -70.206 1.00 88.62 130 ASP A CA 1
ATOM 948 C C . ASP A 1 130 ? 20.441 12.445 -69.679 1.00 88.62 130 ASP A C 1
ATOM 950 O O . ASP A 1 130 ? 19.875 13.211 -70.459 1.00 88.62 130 ASP A O 1
ATOM 954 N N . ASP A 1 131 ? 20.294 12.537 -68.354 1.00 90.00 131 ASP A N 1
ATOM 955 C CA . ASP A 1 131 ? 19.520 13.553 -67.616 1.00 90.00 131 ASP A CA 1
ATOM 956 C C . ASP A 1 131 ? 18.048 13.777 -68.065 1.00 90.00 131 ASP A C 1
ATOM 958 O O . ASP A 1 131 ? 17.389 14.707 -67.598 1.00 90.00 131 ASP A O 1
ATOM 962 N N . ALA A 1 132 ? 17.474 12.901 -68.904 1.00 89.12 132 ALA A N 1
ATOM 963 C CA . ALA A 1 132 ? 16.189 13.110 -69.597 1.00 89.12 132 ALA A CA 1
ATOM 964 C C . ALA A 1 132 ? 14.957 13.390 -68.705 1.00 89.12 132 ALA A C 1
ATOM 966 O O . ALA A 1 132 ? 13.971 13.966 -69.168 1.00 89.12 132 ALA A O 1
ATOM 967 N N . PHE A 1 133 ? 14.983 12.987 -67.432 1.00 93.56 133 PHE A N 1
ATOM 968 C CA . PHE A 1 133 ? 13.964 13.317 -66.430 1.00 93.56 133 PHE A CA 1
ATOM 969 C C . PHE A 1 133 ? 14.580 13.883 -65.137 1.00 93.56 133 PHE A C 1
ATOM 971 O O . PHE A 1 133 ? 13.959 13.822 -64.072 1.00 93.56 133 PHE A O 1
ATOM 978 N N . ALA A 1 134 ? 15.791 14.444 -65.209 1.00 91.88 134 ALA A N 1
ATOM 979 C CA . ALA A 1 134 ? 16.493 15.015 -64.066 1.00 91.88 134 ALA A CA 1
ATOM 980 C C . ALA A 1 134 ? 15.667 16.109 -63.355 1.00 91.88 134 ALA A C 1
ATOM 982 O O . ALA A 1 134 ? 14.967 16.912 -63.972 1.00 91.88 134 ALA A O 1
ATOM 983 N N . GLY A 1 135 ? 15.715 16.115 -62.022 1.00 89.00 135 GLY A N 1
ATOM 984 C CA . GLY A 1 135 ? 14.994 17.049 -61.152 1.00 89.00 135 GLY A CA 1
ATOM 985 C C . GLY A 1 135 ? 13.464 16.923 -61.167 1.00 89.00 135 GLY A C 1
ATOM 986 O O . GLY A 1 135 ? 12.785 17.732 -60.529 1.00 89.00 135 GLY A O 1
ATOM 987 N N . ASN A 1 136 ? 12.882 15.948 -61.879 1.00 90.31 136 ASN A N 1
ATOM 988 C CA . ASN A 1 136 ? 11.443 15.918 -62.123 1.00 90.31 136 ASN A CA 1
ATOM 989 C C . ASN A 1 136 ? 10.635 15.446 -60.899 1.00 90.31 136 ASN A C 1
ATOM 991 O O . ASN A 1 136 ? 10.304 14.274 -60.718 1.00 90.31 136 ASN A O 1
ATOM 995 N N . THR A 1 137 ? 10.245 16.415 -60.072 1.00 92.25 137 THR A N 1
ATOM 996 C CA . THR A 1 137 ? 9.428 16.210 -58.867 1.00 92.25 137 THR A CA 1
ATOM 997 C C . THR A 1 137 ? 7.972 15.806 -59.137 1.00 92.25 137 THR A C 1
ATOM 999 O O . THR A 1 137 ? 7.274 15.439 -58.191 1.00 92.25 137 THR A O 1
ATOM 1002 N N . LYS A 1 138 ? 7.491 15.828 -60.391 1.00 92.94 138 LYS A N 1
ATOM 1003 C CA . LYS A 1 138 ? 6.146 15.333 -60.743 1.00 92.94 138 LYS A CA 1
ATOM 1004 C C . LYS A 1 138 ? 6.108 13.804 -60.883 1.00 92.94 138 LYS A C 1
ATOM 1006 O O . LYS A 1 138 ? 5.026 13.235 -60.795 1.00 92.94 138 LYS A O 1
ATOM 1011 N N . ILE A 1 139 ? 7.249 13.129 -61.067 1.00 94.19 139 ILE A N 1
ATOM 1012 C CA . ILE A 1 139 ? 7.302 11.666 -61.213 1.00 94.19 139 ILE A CA 1
ATOM 1013 C C . ILE A 1 139 ? 7.171 10.979 -59.842 1.00 94.19 139 ILE A C 1
ATOM 1015 O O . ILE A 1 139 ? 7.969 11.209 -58.936 1.00 94.19 139 ILE A O 1
ATOM 1019 N N . THR A 1 140 ? 6.185 10.089 -59.713 1.00 93.00 140 THR A N 1
ATOM 1020 C CA . THR A 1 140 ? 5.907 9.271 -58.515 1.00 93.00 140 THR A CA 1
ATOM 1021 C C . THR A 1 140 ? 6.235 7.789 -58.720 1.00 93.00 140 THR A C 1
ATOM 1023 O O . THR A 1 140 ? 6.554 7.078 -57.761 1.00 93.00 140 THR A O 1
ATOM 1026 N N . SER A 1 141 ? 6.180 7.310 -59.965 1.00 90.75 141 SER A N 1
ATOM 1027 C CA . SER A 1 141 ? 6.508 5.937 -60.370 1.00 90.75 141 SER A CA 1
ATOM 1028 C C . SER A 1 141 ? 6.935 5.890 -61.839 1.00 90.75 141 SER A C 1
ATOM 1030 O O . SER A 1 141 ? 6.432 6.668 -62.651 1.00 90.75 141 SER A O 1
ATOM 1032 N N . VAL A 1 142 ? 7.843 4.971 -62.186 1.00 91.12 142 VAL A N 1
ATOM 1033 C CA . VAL A 1 142 ? 8.312 4.765 -63.568 1.00 91.12 142 VAL A CA 1
ATOM 1034 C C . VAL A 1 142 ? 8.039 3.327 -64.008 1.00 91.12 142 VAL A C 1
ATOM 1036 O O . VAL A 1 142 ? 8.415 2.374 -63.323 1.00 91.12 142 VAL A O 1
ATOM 1039 N N . VAL A 1 143 ? 7.412 3.176 -65.175 1.00 87.19 143 VAL A N 1
ATOM 1040 C CA . VAL A 1 143 ? 7.250 1.904 -65.890 1.00 87.19 143 VAL A CA 1
ATOM 1041 C C . VAL A 1 143 ? 7.967 2.011 -67.230 1.00 87.19 143 VAL A C 1
ATOM 1043 O O . VAL A 1 143 ? 7.557 2.788 -68.089 1.00 87.19 143 VAL A O 1
ATOM 1046 N N . ILE A 1 144 ? 9.022 1.222 -67.413 1.00 88.06 144 ILE A N 1
ATOM 1047 C CA . ILE A 1 144 ? 9.783 1.151 -68.662 1.00 88.06 144 ILE A CA 1
ATOM 1048 C C . ILE A 1 144 ? 9.394 -0.149 -69.371 1.00 88.06 144 ILE A C 1
ATOM 1050 O O . ILE A 1 144 ? 9.424 -1.216 -68.762 1.00 88.06 144 ILE A O 1
ATOM 1054 N N . SER A 1 145 ? 8.969 -0.056 -70.629 1.00 85.31 145 SER A N 1
ATOM 1055 C CA . SER A 1 145 ? 8.412 -1.191 -71.373 1.00 85.31 145 SER A CA 1
ATOM 1056 C C . SER A 1 145 ? 9.484 -2.065 -72.024 1.00 85.31 145 SER A C 1
ATOM 1058 O O . SER A 1 145 ? 10.558 -1.588 -72.398 1.00 85.31 145 SER A O 1
ATOM 1060 N N . GLU A 1 146 ? 9.139 -3.338 -72.232 1.00 73.75 146 GLU A N 1
ATOM 1061 C CA . GLU A 1 146 ? 9.933 -4.298 -73.004 1.00 73.75 146 GLU A CA 1
ATOM 1062 C C . GLU A 1 146 ? 10.315 -3.732 -74.380 1.00 73.75 146 GLU A C 1
ATOM 1064 O O . GLU A 1 146 ? 9.444 -3.409 -75.192 1.00 73.75 146 GLU A O 1
ATOM 1069 N N . GLY A 1 147 ? 11.622 -3.618 -74.624 1.00 82.12 147 GLY A N 1
ATOM 1070 C CA . GLY A 1 147 ? 12.202 -3.022 -75.831 1.00 82.12 147 GLY A CA 1
ATOM 1071 C C . GLY A 1 147 ? 13.203 -1.897 -75.551 1.00 82.12 147 GLY A C 1
ATOM 1072 O O . GLY A 1 147 ? 14.117 -1.709 -76.350 1.00 82.12 147 GLY A O 1
ATOM 1073 N N . VAL A 1 148 ? 13.099 -1.198 -74.413 1.00 87.25 148 VAL A N 1
ATOM 1074 C CA . VAL A 1 148 ? 14.076 -0.162 -74.027 1.00 87.25 148 VAL A CA 1
ATOM 1075 C C . VAL A 1 148 ? 15.428 -0.801 -73.685 1.00 87.25 148 VAL A C 1
ATOM 1077 O O . VAL A 1 148 ? 15.503 -1.685 -72.833 1.00 87.25 148 VAL A O 1
ATOM 1080 N N . THR A 1 149 ? 16.493 -0.351 -74.354 1.00 86.56 149 THR A N 1
ATOM 1081 C CA . THR A 1 149 ? 17.827 -0.988 -74.349 1.00 86.56 149 THR A CA 1
ATOM 1082 C C . THR A 1 149 ? 18.818 -0.409 -73.340 1.00 86.56 149 THR A C 1
ATOM 1084 O O . THR A 1 149 ? 19.903 -0.956 -73.158 1.00 86.56 149 THR A O 1
ATOM 1087 N N . GLY A 1 150 ? 18.492 0.716 -72.706 1.00 88.38 150 GLY A N 1
ATOM 1088 C CA . GLY A 1 150 ? 19.405 1.415 -71.805 1.00 88.38 150 GLY A CA 1
ATOM 1089 C C . GLY A 1 150 ? 18.755 2.609 -71.120 1.00 88.38 150 GLY A C 1
ATOM 1090 O O . GLY A 1 150 ? 17.718 3.111 -71.565 1.00 88.38 150 GLY A O 1
ATOM 1091 N N . ILE A 1 151 ? 19.374 3.053 -70.027 1.00 91.94 151 ILE A N 1
ATOM 1092 C CA . ILE A 1 151 ? 18.944 4.207 -69.240 1.00 91.94 151 ILE A CA 1
ATOM 1093 C C . ILE A 1 151 ? 20.174 5.077 -68.994 1.00 91.94 151 ILE A C 1
ATOM 1095 O O . ILE A 1 151 ? 21.087 4.626 -68.311 1.00 91.94 151 ILE A O 1
ATOM 1099 N N . GLY A 1 152 ? 20.187 6.290 -69.547 1.00 90.25 152 GLY A N 1
ATOM 1100 C CA . GLY A 1 152 ? 21.340 7.183 -69.502 1.00 90.25 152 GLY A CA 1
ATOM 1101 C C . GLY A 1 152 ? 21.818 7.576 -68.101 1.00 90.25 152 GLY A C 1
ATOM 1102 O O . GLY A 1 152 ? 21.135 7.407 -67.076 1.00 90.25 152 GLY A O 1
ATOM 1103 N N . SER A 1 153 ? 23.013 8.158 -68.084 1.00 92.81 153 SER A N 1
ATOM 1104 C CA . SER A 1 153 ? 23.605 8.801 -66.917 1.00 92.81 153 SER A CA 1
ATOM 1105 C C . SER A 1 153 ? 22.660 9.885 -66.398 1.00 92.81 153 SER A C 1
ATOM 1107 O O . SER A 1 153 ? 22.121 10.674 -67.165 1.00 92.81 153 SER A O 1
ATOM 1109 N N . GLY A 1 154 ? 22.404 9.904 -65.092 1.00 91.75 154 GLY A N 1
ATOM 1110 C CA . GLY A 1 154 ? 21.554 10.910 -64.452 1.00 91.75 154 GLY A CA 1
ATOM 1111 C C . GLY A 1 154 ? 20.071 10.904 -64.858 1.00 91.75 154 GLY A C 1
ATOM 1112 O O . GLY A 1 154 ? 19.318 11.731 -64.357 1.00 91.75 154 GLY A O 1
ATOM 1113 N N . ALA A 1 155 ? 19.598 9.970 -65.697 1.00 94.31 155 ALA A N 1
ATOM 1114 C CA . ALA A 1 155 ? 18.287 10.068 -66.358 1.00 94.31 155 ALA A CA 1
ATOM 1115 C C . ALA A 1 155 ? 17.065 10.272 -65.433 1.00 94.31 155 ALA A C 1
ATOM 1117 O O . ALA A 1 155 ? 16.077 10.848 -65.879 1.00 94.31 155 ALA A O 1
ATOM 1118 N N . PHE A 1 156 ? 17.111 9.845 -64.164 1.00 96.00 156 PHE A N 1
ATOM 1119 C CA . PHE A 1 156 ? 16.096 10.139 -63.139 1.00 96.00 156 PHE A CA 1
ATOM 1120 C C . PHE A 1 156 ? 16.677 10.838 -61.894 1.00 96.00 156 PHE A C 1
ATOM 1122 O O . PHE A 1 156 ? 16.034 10.869 -60.841 1.00 96.00 156 PHE A O 1
ATOM 1129 N N . THR A 1 157 ? 17.883 11.408 -61.975 1.00 95.00 157 THR A N 1
ATOM 1130 C CA . THR A 1 157 ? 18.553 12.039 -60.830 1.00 95.00 157 THR A CA 1
ATOM 1131 C C . THR A 1 157 ? 17.701 13.171 -60.254 1.00 95.00 157 THR A C 1
ATOM 1133 O O . THR A 1 157 ? 17.113 13.964 -60.981 1.00 95.00 157 THR A O 1
ATOM 1136 N N . GLY A 1 158 ? 17.555 13.245 -58.934 1.00 93.06 158 GLY A N 1
ATOM 1137 C CA . GLY A 1 158 ? 16.715 14.247 -58.277 1.00 93.06 158 GLY A CA 1
ATOM 1138 C C . GLY A 1 158 ? 15.202 14.097 -58.500 1.00 93.06 158 GLY A C 1
ATOM 1139 O O . GLY A 1 158 ? 14.469 15.019 -58.143 1.00 93.06 158 GLY A O 1
ATOM 1140 N N . CYS A 1 159 ? 14.699 12.964 -59.011 1.00 95.62 159 CYS A N 1
ATOM 1141 C CA . CYS A 1 159 ? 13.268 12.628 -58.966 1.00 95.62 159 CYS A CA 1
ATOM 1142 C C . CYS A 1 159 ? 12.828 12.339 -57.515 1.00 95.62 159 CYS A C 1
ATOM 1144 O O . CYS A 1 159 ? 12.584 11.199 -57.125 1.00 95.62 159 CYS A O 1
ATOM 1146 N N . THR A 1 160 ? 12.762 13.369 -56.668 1.00 95.88 160 THR A N 1
ATOM 1147 C CA . THR A 1 160 ? 12.647 13.214 -55.206 1.00 95.88 160 THR A CA 1
ATOM 1148 C C . THR A 1 160 ? 11.382 12.495 -54.741 1.00 95.88 160 THR A C 1
ATOM 1150 O O . THR A 1 160 ? 11.443 11.832 -53.708 1.00 95.88 160 THR A O 1
ATOM 1153 N N . ASN A 1 161 ? 10.287 12.572 -55.510 1.00 95.44 161 ASN A N 1
ATOM 1154 C CA . ASN A 1 161 ? 9.001 11.911 -55.248 1.00 95.44 161 ASN A CA 1
ATOM 1155 C C . ASN A 1 161 ? 8.883 10.490 -55.842 1.00 95.44 161 ASN A C 1
ATOM 1157 O O . ASN A 1 161 ? 7.877 9.818 -55.604 1.00 95.44 161 ASN A O 1
ATOM 1161 N N . LEU A 1 162 ? 9.881 10.008 -56.592 1.00 96.31 162 LEU A N 1
ATOM 1162 C CA . LEU A 1 162 ? 9.856 8.685 -57.218 1.00 96.31 162 LEU A CA 1
ATOM 1163 C C . LEU A 1 162 ? 9.917 7.586 -56.150 1.00 96.31 162 LEU A C 1
ATOM 1165 O O . LEU A 1 162 ? 10.907 7.449 -55.440 1.00 96.31 162 LEU A O 1
ATOM 1169 N N . THR A 1 163 ? 8.844 6.802 -56.029 1.00 95.94 163 THR A N 1
ATOM 1170 C CA . THR A 1 163 ? 8.655 5.831 -54.934 1.00 95.94 163 THR A CA 1
ATOM 1171 C C . THR A 1 163 ? 9.176 4.428 -55.238 1.00 95.94 163 THR A C 1
ATOM 1173 O O . THR A 1 163 ? 9.557 3.704 -54.313 1.00 95.94 163 THR A O 1
ATOM 1176 N N . SER A 1 164 ? 9.159 4.023 -56.510 1.00 89.56 164 SER A N 1
ATOM 1177 C CA . SER A 1 164 ? 9.498 2.672 -56.970 1.00 89.56 164 SER A CA 1
ATOM 1178 C C . SER A 1 164 ? 9.874 2.654 -58.456 1.00 89.56 164 SER A C 1
ATOM 1180 O O . SER A 1 164 ? 9.310 3.409 -59.253 1.00 89.56 164 SER A O 1
ATOM 1182 N N . VAL A 1 165 ? 10.816 1.778 -58.825 1.00 90.44 165 VAL A N 1
ATOM 1183 C CA . VAL A 1 165 ? 11.263 1.568 -60.215 1.00 90.44 165 VAL A CA 1
ATOM 1184 C C . VAL A 1 165 ? 11.385 0.075 -60.521 1.00 90.44 165 VAL A C 1
ATOM 1186 O O . VAL A 1 165 ? 11.941 -0.693 -59.732 1.00 90.44 165 VAL A O 1
ATOM 1189 N N . THR A 1 166 ? 10.904 -0.327 -61.699 1.00 88.94 166 THR A N 1
ATOM 1190 C CA . THR A 1 166 ? 11.224 -1.623 -62.316 1.00 88.94 166 THR A CA 1
ATOM 1191 C C . THR A 1 166 ? 12.071 -1.371 -63.557 1.00 88.94 166 THR A C 1
ATOM 1193 O O . THR A 1 166 ? 11.612 -0.708 -64.485 1.00 88.94 166 THR A O 1
ATOM 1196 N N . ILE A 1 167 ? 13.308 -1.866 -63.551 1.00 89.81 167 ILE A N 1
ATOM 1197 C CA . ILE A 1 167 ? 14.224 -1.795 -64.694 1.00 89.81 167 ILE A CA 1
ATOM 1198 C C . ILE A 1 167 ? 13.927 -3.011 -65.600 1.00 89.81 167 ILE A C 1
ATOM 1200 O O . ILE A 1 167 ? 13.776 -4.111 -65.066 1.00 89.81 167 ILE A O 1
ATOM 1204 N N . PRO A 1 168 ? 13.791 -2.850 -66.931 1.00 88.06 168 PRO A N 1
ATOM 1205 C CA . PRO A 1 168 ? 13.377 -3.930 -67.827 1.00 88.06 168 PRO A CA 1
ATOM 1206 C C . PRO A 1 168 ? 14.565 -4.802 -68.258 1.00 88.06 168 PRO A C 1
ATOM 1208 O O . PRO A 1 168 ? 15.700 -4.329 -68.321 1.00 88.06 168 PRO A O 1
ATOM 1211 N N . GLU A 1 169 ? 14.299 -6.053 -68.644 1.00 87.81 169 GLU A N 1
ATOM 1212 C CA . GLU A 1 169 ? 15.311 -7.048 -69.067 1.00 87.81 169 GLU A CA 1
ATOM 1213 C C . GLU A 1 169 ? 16.079 -6.650 -70.358 1.00 87.81 169 GLU A C 1
ATOM 1215 O O . GLU A 1 169 ? 16.990 -7.350 -70.795 1.00 87.81 169 GLU A O 1
ATOM 1220 N N . GLY A 1 170 ? 15.746 -5.516 -70.987 1.00 85.62 170 GLY A N 1
ATOM 1221 C CA . GLY A 1 170 ? 16.539 -4.917 -72.067 1.00 85.62 170 GLY A CA 1
ATOM 1222 C C . GLY A 1 170 ? 17.802 -4.177 -71.598 1.00 85.62 170 GLY A C 1
ATOM 1223 O O . GLY A 1 170 ? 18.677 -3.907 -72.417 1.00 85.62 170 GLY A O 1
ATOM 1224 N N . VAL A 1 171 ? 17.917 -3.855 -70.304 1.00 90.94 171 VAL A N 1
ATOM 1225 C CA . VAL A 1 171 ? 19.008 -3.041 -69.738 1.00 90.94 171 VAL A CA 1
ATOM 1226 C C . VAL A 1 171 ? 20.153 -3.919 -69.223 1.00 90.94 171 VAL A C 1
ATOM 1228 O O . VAL A 1 171 ? 19.932 -4.869 -68.468 1.00 90.94 171 VAL A O 1
ATOM 1231 N N . THR A 1 172 ? 21.390 -3.580 -69.595 1.00 93.00 172 THR A N 1
ATOM 1232 C CA . THR A 1 172 ? 22.619 -4.311 -69.216 1.00 93.00 172 THR A CA 1
ATOM 1233 C C . THR A 1 172 ? 23.541 -3.547 -68.260 1.00 93.00 172 THR A C 1
ATOM 1235 O O . THR A 1 172 ? 24.352 -4.164 -67.570 1.00 93.00 172 THR A O 1
ATOM 1238 N N . VAL A 1 173 ? 23.407 -2.225 -68.167 1.00 94.31 173 VAL A N 1
ATOM 1239 C CA . VAL A 1 173 ? 24.169 -1.350 -67.263 1.00 94.31 173 VAL A CA 1
ATOM 1240 C C . VAL A 1 173 ? 23.190 -0.388 -66.594 1.00 94.31 173 VAL A C 1
ATOM 1242 O O . VAL A 1 173 ? 22.234 0.057 -67.225 1.00 94.31 173 VAL A O 1
ATOM 1245 N N . ILE A 1 174 ? 23.406 -0.092 -65.312 1.00 96.25 174 ILE A N 1
ATOM 1246 C CA . ILE A 1 174 ? 22.790 1.067 -64.655 1.00 96.25 174 ILE A CA 1
ATOM 1247 C C . ILE A 1 174 ? 23.881 2.126 -64.557 1.00 96.25 174 ILE A C 1
ATOM 1249 O O . ILE A 1 174 ? 24.847 1.929 -63.820 1.00 96.25 174 ILE A O 1
ATOM 1253 N N . ASP A 1 175 ? 23.744 3.198 -65.330 1.00 96.25 175 ASP A N 1
ATOM 1254 C CA . ASP A 1 175 ? 24.781 4.210 -65.508 1.00 96.25 175 ASP A CA 1
ATOM 1255 C C . ASP A 1 175 ? 24.949 5.158 -64.303 1.00 96.25 175 ASP A C 1
ATOM 1257 O O . ASP A 1 175 ? 24.303 5.044 -63.252 1.00 96.25 175 ASP A O 1
ATOM 1261 N N . GLY A 1 176 ? 25.912 6.075 -64.429 1.00 95.88 176 GLY A N 1
ATOM 1262 C CA . GLY A 1 176 ? 26.272 7.015 -63.373 1.00 95.88 176 GLY A CA 1
ATOM 1263 C C . GLY A 1 176 ? 25.081 7.867 -62.927 1.00 95.88 176 GLY A C 1
ATOM 1264 O O . GLY A 1 176 ? 24.346 8.396 -63.749 1.00 95.88 176 GLY A O 1
ATOM 1265 N N . MET A 1 177 ? 24.873 8.011 -61.616 1.00 95.75 177 MET A N 1
ATOM 1266 C CA . MET A 1 177 ? 23.786 8.814 -61.023 1.00 95.75 177 MET A CA 1
ATOM 1267 C C . MET A 1 177 ? 22.347 8.526 -61.519 1.00 95.75 177 MET A C 1
ATOM 1269 O O . MET A 1 177 ? 21.460 9.315 -61.199 1.00 95.75 177 MET A O 1
ATOM 1273 N N . THR A 1 178 ? 22.054 7.438 -62.250 1.00 96.31 178 THR A N 1
ATOM 1274 C CA . THR A 1 178 ? 20.748 7.254 -62.928 1.00 96.31 178 THR A CA 1
ATOM 1275 C C . THR A 1 178 ? 19.525 7.422 -62.013 1.00 96.31 178 THR A C 1
ATOM 1277 O O . THR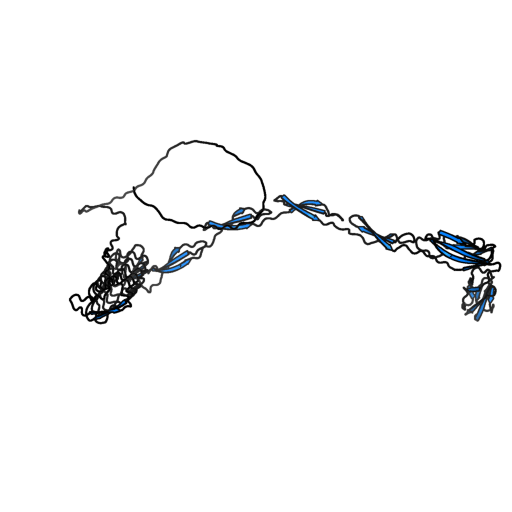 A 1 178 ? 18.532 7.996 -62.450 1.00 96.31 178 THR A O 1
ATOM 1280 N N . PHE A 1 179 ? 19.598 7.008 -60.742 1.00 97.44 179 PHE A N 1
ATOM 1281 C CA . PHE A 1 179 ? 18.581 7.249 -59.703 1.00 97.44 179 PHE A CA 1
ATOM 1282 C C . PHE A 1 179 ? 19.143 8.037 -58.503 1.00 97.44 179 PHE A C 1
ATOM 1284 O O . PHE A 1 179 ? 18.647 7.940 -57.377 1.00 97.44 179 PHE A O 1
ATOM 1291 N N . GLY A 1 180 ? 20.190 8.834 -58.724 1.00 97.12 180 GLY A N 1
ATOM 1292 C CA . GLY A 1 180 ? 20.794 9.693 -57.710 1.00 97.12 180 GLY A CA 1
ATOM 1293 C C . GLY A 1 180 ? 19.767 10.638 -57.081 1.00 97.12 180 GLY A C 1
ATOM 1294 O O . GLY A 1 180 ? 18.840 11.108 -57.728 1.00 97.12 180 GLY A O 1
ATOM 1295 N N . ASN A 1 181 ? 19.888 10.899 -55.784 1.00 96.56 181 ASN A N 1
ATOM 1296 C CA . ASN A 1 181 ? 19.026 11.783 -54.997 1.00 96.56 181 ASN A CA 1
ATOM 1297 C C . ASN A 1 181 ? 17.501 11.515 -55.119 1.00 96.56 181 ASN A C 1
ATOM 1299 O O . ASN A 1 181 ? 16.694 12.401 -54.833 1.00 96.56 181 ASN A O 1
ATOM 1303 N N . CYS A 1 182 ? 17.081 10.300 -55.502 1.00 97.44 182 CYS A N 1
ATOM 1304 C CA . CYS A 1 182 ? 15.678 9.869 -55.483 1.00 97.44 182 CYS A CA 1
ATOM 1305 C C . CYS A 1 182 ? 15.230 9.582 -54.038 1.00 97.44 182 CYS A C 1
ATOM 1307 O O . CYS A 1 182 ? 15.110 8.438 -53.601 1.00 97.44 182 CYS A O 1
ATOM 1309 N N . THR A 1 183 ? 15.032 10.639 -53.249 1.00 97.75 183 THR A N 1
ATOM 1310 C CA . THR A 1 183 ? 14.898 10.562 -51.784 1.00 97.75 183 THR A CA 1
ATOM 1311 C C . THR A 1 183 ? 13.744 9.691 -51.281 1.00 97.75 183 THR A C 1
ATOM 1313 O O . THR A 1 183 ? 13.881 9.082 -50.215 1.00 97.75 183 THR A O 1
ATOM 1316 N N . SER A 1 184 ? 12.635 9.597 -52.023 1.00 97.50 184 SER A N 1
ATOM 1317 C CA . SER A 1 184 ? 11.475 8.747 -51.703 1.00 97.50 184 SER A CA 1
ATOM 1318 C C . SER A 1 184 ? 11.534 7.330 -52.286 1.00 97.50 184 SER A C 1
ATOM 1320 O O . SER A 1 184 ? 10.595 6.565 -52.068 1.00 97.50 184 SER A O 1
ATOM 1322 N N . LEU A 1 185 ? 12.611 6.941 -52.978 1.00 97.31 185 LEU A N 1
ATOM 1323 C CA . LEU A 1 185 ? 12.711 5.637 -53.637 1.00 97.31 185 LEU A CA 1
ATOM 1324 C C . LEU A 1 185 ? 12.815 4.512 -52.604 1.00 97.31 185 LEU A C 1
ATOM 1326 O O . LEU A 1 185 ? 13.844 4.332 -51.964 1.00 97.31 185 LEU A O 1
ATOM 1330 N N . THR A 1 186 ? 11.725 3.765 -52.426 1.00 96.25 186 THR A N 1
ATOM 1331 C CA . THR A 1 186 ? 11.591 2.725 -51.389 1.00 96.25 186 THR A CA 1
ATOM 1332 C C . THR A 1 186 ? 12.087 1.351 -51.826 1.00 96.25 186 THR A C 1
ATOM 1334 O O . THR A 1 186 ? 12.475 0.538 -50.981 1.00 96.25 186 THR A O 1
ATOM 1337 N N . SER A 1 187 ? 12.024 1.083 -53.133 1.00 89.00 187 SER A N 1
ATOM 1338 C CA . SER A 1 187 ? 12.235 -0.228 -53.745 1.00 89.00 187 SER A CA 1
ATOM 1339 C C . SER A 1 187 ? 12.665 -0.100 -55.210 1.00 89.00 187 SER A C 1
ATOM 1341 O O . SER A 1 187 ? 12.152 0.736 -55.956 1.00 89.00 187 SER A O 1
ATOM 1343 N N . VAL A 1 188 ? 13.600 -0.956 -55.624 1.00 93.38 188 VAL A N 1
ATOM 1344 C CA . VAL A 1 188 ? 14.100 -1.053 -57.003 1.00 93.38 188 VAL A CA 1
ATOM 1345 C C . VAL A 1 188 ? 14.170 -2.523 -57.389 1.00 93.38 188 VAL A C 1
ATOM 1347 O O . VAL A 1 188 ? 14.727 -3.330 -56.645 1.00 93.38 188 VAL A O 1
ATOM 1350 N N . THR A 1 189 ? 13.629 -2.869 -58.557 1.00 92.38 189 THR A N 1
ATOM 1351 C CA . THR A 1 189 ? 13.810 -4.196 -59.162 1.00 92.38 189 THR A CA 1
ATOM 1352 C C . THR A 1 189 ? 14.885 -4.111 -60.240 1.00 92.38 189 THR A C 1
ATOM 1354 O O . THR A 1 189 ? 14.703 -3.394 -61.224 1.00 92.38 189 THR A O 1
ATOM 1357 N N . ILE A 1 190 ? 15.994 -4.830 -60.037 1.00 94.12 190 ILE A N 1
ATOM 1358 C CA . ILE A 1 190 ? 17.104 -4.950 -60.991 1.00 94.12 190 ILE A CA 1
ATOM 1359 C C . ILE A 1 190 ? 16.985 -6.317 -61.703 1.00 94.12 190 ILE A C 1
ATOM 1361 O O . ILE A 1 190 ? 16.969 -7.336 -61.006 1.00 94.12 190 ILE A O 1
ATOM 1365 N N . PRO A 1 191 ? 16.884 -6.358 -63.045 1.00 93.19 191 PRO A N 1
ATOM 1366 C CA . PRO A 1 191 ? 16.678 -7.582 -63.822 1.00 93.19 191 PRO A CA 1
ATOM 1367 C C . PRO A 1 191 ? 17.944 -8.439 -63.943 1.00 93.19 191 PRO A C 1
ATOM 1369 O O . PRO A 1 191 ? 19.056 -8.003 -63.631 1.00 93.19 191 PRO A O 1
ATOM 1372 N N . GLY A 1 192 ? 17.779 -9.673 -64.430 1.00 93.56 192 GLY A N 1
ATOM 1373 C CA . GLY A 1 192 ? 18.862 -10.659 -64.563 1.00 93.56 192 GLY A CA 1
ATOM 1374 C C . GLY A 1 192 ? 19.880 -10.360 -65.671 1.00 93.56 192 GLY A C 1
ATOM 1375 O O . GLY A 1 192 ? 20.825 -11.127 -65.856 1.00 93.56 192 GLY A O 1
ATOM 1376 N N . THR A 1 193 ? 19.686 -9.270 -66.410 1.00 94.00 193 THR A N 1
ATOM 1377 C CA . THR A 1 193 ? 20.516 -8.816 -67.532 1.00 94.00 193 THR A CA 1
ATOM 1378 C C . THR A 1 193 ? 21.561 -7.769 -67.154 1.00 94.00 193 THR A C 1
ATOM 1380 O O . THR A 1 193 ? 22.523 -7.589 -67.900 1.00 94.00 193 THR A O 1
ATOM 1383 N N . VAL A 1 194 ? 21.421 -7.096 -66.004 1.00 95.69 194 VAL A N 1
ATOM 1384 C CA . VAL A 1 194 ? 22.359 -6.044 -65.576 1.00 95.69 194 VAL A CA 1
ATOM 1385 C C . VAL A 1 194 ? 23.687 -6.661 -65.136 1.00 95.69 194 VAL A C 1
ATOM 1387 O O . VAL A 1 194 ? 23.715 -7.493 -64.229 1.00 95.69 194 VAL A O 1
ATOM 1390 N N . THR A 1 195 ? 24.792 -6.244 -65.756 1.00 95.25 195 THR A N 1
ATOM 1391 C CA . THR A 1 195 ? 26.152 -6.749 -65.497 1.00 95.25 195 THR A CA 1
ATOM 1392 C C . THR A 1 195 ? 27.016 -5.828 -64.635 1.00 95.25 195 THR A C 1
ATOM 1394 O O . THR A 1 195 ? 27.939 -6.314 -63.971 1.00 95.25 195 THR A O 1
ATOM 1397 N N . SER A 1 196 ? 26.709 -4.529 -64.595 1.00 95.06 196 SER A N 1
ATOM 1398 C CA . SER A 1 196 ? 27.349 -3.557 -63.702 1.00 95.06 196 SER A CA 1
ATOM 1399 C C . SER A 1 196 ? 26.390 -2.442 -63.267 1.00 95.06 196 SER A C 1
ATOM 1401 O O . SER A 1 196 ? 25.344 -2.213 -63.878 1.00 95.06 196 SER A O 1
ATOM 1403 N N . ILE A 1 197 ? 26.736 -1.790 -62.155 1.00 97.75 197 ILE A N 1
ATOM 1404 C CA . ILE A 1 197 ? 26.008 -0.656 -61.575 1.00 97.75 197 ILE A CA 1
ATOM 1405 C C . ILE A 1 197 ? 27.044 0.433 -61.299 1.00 97.75 197 ILE A C 1
ATOM 1407 O O . ILE A 1 197 ? 27.904 0.244 -60.437 1.00 97.75 197 ILE A O 1
ATOM 1411 N N . GLU A 1 198 ? 26.993 1.536 -62.036 1.00 97.50 198 GLU A N 1
ATOM 1412 C CA . GLU A 1 198 ? 28.063 2.533 -62.098 1.00 97.50 198 GLU A CA 1
ATOM 1413 C C . GLU A 1 198 ? 27.939 3.648 -61.047 1.00 97.50 198 GLU A C 1
ATOM 1415 O O . GLU A 1 198 ? 27.029 3.671 -60.218 1.00 97.50 198 GLU A O 1
ATOM 1420 N N . VAL A 1 199 ? 28.936 4.538 -61.018 1.00 97.56 199 VAL A N 1
ATOM 1421 C CA . VAL A 1 199 ? 29.177 5.526 -59.950 1.00 97.56 199 VAL A CA 1
ATOM 1422 C C . VAL A 1 199 ? 27.908 6.249 -59.476 1.00 97.56 199 VAL A C 1
ATOM 1424 O O . VAL A 1 199 ? 27.183 6.867 -60.249 1.00 97.56 199 VAL A O 1
ATOM 1427 N N . GLN A 1 200 ? 27.649 6.203 -58.165 1.00 97.88 200 GLN A N 1
ATOM 1428 C CA . GLN A 1 200 ? 26.545 6.931 -57.518 1.00 97.88 200 GLN A CA 1
ATOM 1429 C C . GLN A 1 200 ? 25.120 6.631 -58.051 1.00 97.88 200 GLN A C 1
ATOM 1431 O O . GLN A 1 200 ? 24.196 7.377 -57.734 1.00 97.88 200 GLN A O 1
ATOM 1436 N N . ALA A 1 201 ? 24.900 5.526 -58.780 1.00 97.75 201 ALA A N 1
ATOM 1437 C CA . ALA A 1 201 ? 23.608 5.164 -59.389 1.00 97.75 201 ALA A CA 1
ATOM 1438 C C . ALA A 1 201 ? 22.370 5.236 -58.461 1.00 97.75 201 ALA A C 1
ATOM 1440 O O . ALA A 1 201 ? 21.294 5.579 -58.941 1.00 97.75 201 ALA A O 1
ATOM 1441 N N . PHE A 1 202 ? 22.503 4.967 -57.154 1.00 98.12 202 PHE A N 1
ATOM 1442 C CA . PHE A 1 202 ? 21.438 5.089 -56.139 1.00 98.12 202 PHE A CA 1
ATOM 1443 C C . PHE A 1 202 ? 21.835 6.017 -54.969 1.00 98.12 202 PHE A C 1
ATOM 1445 O O . PHE A 1 202 ? 21.314 5.910 -53.854 1.00 98.12 202 PHE A O 1
ATOM 1452 N N . TRP A 1 203 ? 22.777 6.938 -55.197 1.00 98.38 203 TRP A N 1
ATOM 1453 C CA . TRP A 1 203 ? 23.278 7.879 -54.190 1.00 98.38 203 TRP A CA 1
ATOM 1454 C C . TRP A 1 203 ? 22.131 8.656 -53.541 1.00 98.38 203 TRP A C 1
ATOM 1456 O O . TRP A 1 203 ? 21.245 9.135 -54.238 1.00 98.38 203 TRP A O 1
ATOM 1466 N N . LYS A 1 204 ? 22.123 8.797 -52.213 1.00 97.56 204 LYS A N 1
ATOM 1467 C CA . LYS A 1 204 ? 21.050 9.464 -51.448 1.00 97.56 204 LYS A CA 1
ATOM 1468 C C . LYS A 1 204 ? 19.619 8.982 -51.771 1.00 97.56 204 LYS A C 1
ATOM 1470 O O . LYS A 1 204 ? 18.666 9.739 -51.576 1.00 97.56 204 LYS A O 1
ATOM 1475 N N . CYS A 1 205 ? 19.422 7.721 -52.166 1.00 98.00 205 CYS A N 1
ATOM 1476 C CA . CYS A 1 205 ? 18.101 7.078 -52.113 1.00 98.00 205 CYS A CA 1
ATOM 1477 C C . CYS A 1 205 ? 17.704 6.826 -50.647 1.00 98.00 205 CYS A C 1
ATOM 1479 O O . CYS A 1 205 ? 17.696 5.698 -50.159 1.00 98.00 205 CYS A O 1
ATOM 1481 N N . SER A 1 206 ? 17.441 7.901 -49.901 1.00 97.69 206 SER A N 1
ATOM 1482 C CA . SER A 1 206 ? 17.350 7.891 -48.436 1.00 97.69 206 SER A CA 1
ATOM 1483 C C . SER A 1 206 ? 16.281 6.946 -47.889 1.00 97.69 206 SER A C 1
ATOM 1485 O O . SER A 1 206 ? 16.481 6.386 -46.816 1.00 97.69 206 SER A O 1
ATOM 1487 N N . SER A 1 207 ? 15.192 6.736 -48.637 1.00 98.06 207 SER A N 1
ATOM 1488 C CA . SER A 1 207 ? 14.080 5.848 -48.267 1.00 98.06 207 SER A CA 1
ATOM 1489 C C . SER A 1 207 ? 14.259 4.388 -48.714 1.00 98.06 207 SER A C 1
ATOM 1491 O O . SER A 1 207 ? 13.383 3.569 -48.433 1.00 98.06 207 SER A O 1
ATOM 1493 N N . LEU A 1 208 ? 15.354 4.036 -49.401 1.00 98.00 208 LEU A N 1
ATOM 1494 C CA . LEU A 1 208 ? 15.568 2.685 -49.925 1.00 98.00 208 LEU A CA 1
ATOM 1495 C C . LEU A 1 208 ? 15.810 1.723 -48.761 1.00 98.00 208 LEU A C 1
ATOM 1497 O O . LEU A 1 208 ? 16.830 1.801 -48.084 1.00 98.00 208 LEU A O 1
ATOM 1501 N N . THR A 1 209 ? 14.855 0.826 -48.514 1.00 97.44 209 THR A N 1
ATOM 1502 C CA . THR A 1 209 ? 14.876 -0.043 -47.322 1.00 97.44 209 THR A CA 1
ATOM 1503 C C . THR A 1 209 ? 15.691 -1.316 -47.521 1.00 97.44 209 THR A C 1
ATOM 1505 O O . THR A 1 209 ? 16.327 -1.803 -46.586 1.00 97.44 209 THR A O 1
ATOM 1508 N N . SER A 1 210 ? 15.692 -1.860 -48.737 1.00 97.25 210 SER A N 1
ATOM 1509 C CA . SER A 1 210 ? 16.444 -3.063 -49.088 1.00 97.25 210 SER A CA 1
ATOM 1510 C C . SER A 1 210 ? 16.822 -3.083 -50.565 1.00 97.25 210 SER A C 1
ATOM 1512 O O . SER A 1 210 ? 16.143 -2.473 -51.392 1.00 97.25 210 SER A O 1
ATOM 1514 N N . ILE A 1 211 ? 17.894 -3.804 -50.896 1.00 96.88 211 ILE A N 1
ATOM 1515 C CA . ILE A 1 211 ? 18.304 -4.056 -52.281 1.00 96.88 211 ILE A CA 1
ATOM 1516 C C . ILE A 1 211 ? 18.796 -5.496 -52.454 1.00 96.88 211 ILE A C 1
ATOM 1518 O O . ILE A 1 211 ? 19.427 -6.072 -51.564 1.00 96.88 211 ILE A O 1
ATOM 1522 N N . THR A 1 212 ? 18.500 -6.086 -53.612 1.00 96.69 212 THR A N 1
ATOM 1523 C CA . THR A 1 212 ? 19.055 -7.375 -54.043 1.00 96.69 212 THR A CA 1
ATOM 1524 C C . THR A 1 212 ? 19.835 -7.163 -55.329 1.00 96.69 212 THR A C 1
ATOM 1526 O O . THR A 1 212 ? 19.283 -6.691 -56.319 1.00 96.69 212 THR A O 1
ATOM 1529 N N . ILE A 1 213 ? 21.117 -7.509 -55.300 1.00 96.69 213 ILE A N 1
ATOM 1530 C CA . ILE A 1 213 ? 22.008 -7.492 -56.456 1.00 96.69 213 ILE A CA 1
ATOM 1531 C C . ILE A 1 213 ? 21.827 -8.827 -57.201 1.00 96.69 213 ILE A C 1
ATOM 1533 O O . ILE A 1 213 ? 21.971 -9.879 -56.571 1.00 96.69 213 ILE A O 1
ATOM 1537 N N . PRO A 1 214 ? 21.490 -8.841 -58.504 1.00 95.38 214 PRO A N 1
ATOM 1538 C CA . PRO A 1 214 ? 21.327 -10.091 -59.240 1.00 95.38 214 PRO A CA 1
ATOM 1539 C C . PRO A 1 214 ? 22.672 -10.790 -59.505 1.00 95.38 214 PRO A C 1
ATOM 1541 O O . PRO A 1 214 ? 23.751 -10.202 -59.407 1.00 95.38 214 PRO A O 1
ATOM 1544 N N . ALA A 1 215 ? 22.613 -12.083 -59.837 1.00 94.00 215 ALA A N 1
ATOM 1545 C CA . ALA A 1 215 ? 23.797 -12.928 -60.051 1.00 94.00 215 ALA A CA 1
ATOM 1546 C C . ALA A 1 215 ? 24.628 -12.559 -61.296 1.00 94.00 215 ALA A C 1
ATOM 1548 O O . ALA A 1 215 ? 25.757 -13.020 -61.436 1.00 94.00 215 ALA A O 1
ATOM 1549 N N . SER A 1 216 ? 24.071 -11.733 -62.181 1.00 95.44 216 SER A N 1
ATOM 1550 C CA . SER A 1 216 ? 24.714 -11.168 -63.368 1.00 95.44 216 SER A CA 1
ATOM 1551 C C . SER A 1 216 ? 25.669 -10.009 -63.059 1.00 95.44 216 SER A C 1
ATOM 1553 O O . SER A 1 216 ? 26.594 -9.771 -63.835 1.00 95.44 216 SER A O 1
ATOM 1555 N N . VAL A 1 217 ? 25.474 -9.293 -61.943 1.00 96.81 217 VAL A N 1
ATOM 1556 C CA . VAL A 1 217 ? 26.289 -8.119 -61.596 1.00 96.81 217 VAL A CA 1
ATOM 1557 C C . VAL A 1 217 ? 27.648 -8.566 -61.074 1.00 96.81 217 VAL A C 1
ATOM 1559 O O . VAL A 1 217 ? 27.765 -9.114 -59.980 1.00 96.81 217 VAL A O 1
ATOM 1562 N N . THR A 1 218 ? 28.692 -8.282 -61.850 1.00 95.25 218 THR A N 1
ATOM 1563 C CA . THR A 1 218 ? 30.076 -8.649 -61.507 1.00 95.25 218 THR A CA 1
ATOM 1564 C C . THR A 1 218 ? 30.823 -7.539 -60.769 1.00 95.25 218 THR A C 1
ATOM 1566 O O . THR A 1 218 ? 31.759 -7.834 -60.016 1.00 95.25 218 THR A O 1
ATOM 1569 N N . SER A 1 219 ? 30.392 -6.281 -60.917 1.00 95.00 219 SER A N 1
ATOM 1570 C CA . SER A 1 219 ? 30.975 -5.119 -60.236 1.00 95.00 219 SER A CA 1
ATOM 1571 C C . SER A 1 219 ? 29.961 -4.015 -59.924 1.00 95.00 219 SER A C 1
ATOM 1573 O O . SER A 1 219 ? 29.080 -3.722 -60.730 1.00 95.00 219 SER A O 1
ATOM 1575 N N . ILE A 1 220 ? 30.149 -3.356 -58.778 1.00 97.56 220 ILE A N 1
ATOM 1576 C CA . ILE A 1 220 ? 29.416 -2.155 -58.349 1.00 97.56 220 ILE A CA 1
ATOM 1577 C C . ILE A 1 220 ? 30.414 -0.999 -58.187 1.00 97.56 220 ILE A C 1
ATOM 1579 O O . ILE A 1 220 ? 31.484 -1.174 -57.599 1.00 97.56 220 ILE A O 1
ATOM 1583 N N . GLY A 1 221 ? 30.071 0.180 -58.700 1.00 96.94 221 GLY A N 1
ATOM 1584 C CA . GLY A 1 221 ? 30.891 1.387 -58.667 1.00 96.94 221 GLY A CA 1
ATOM 1585 C C . GLY A 1 221 ? 31.029 2.037 -57.285 1.00 96.94 221 GLY A C 1
ATOM 1586 O O . GLY A 1 221 ? 30.480 1.588 -56.271 1.00 96.94 221 GLY A O 1
ATOM 1587 N N . SER A 1 222 ? 31.783 3.136 -57.246 1.00 97.31 222 SER A N 1
ATOM 1588 C CA . SER A 1 222 ? 31.967 3.938 -56.032 1.00 97.31 222 SER A CA 1
ATOM 1589 C C . SER A 1 222 ? 30.690 4.716 -55.681 1.00 97.31 222 SER A C 1
ATOM 1591 O O . SER A 1 222 ? 29.956 5.177 -56.556 1.00 97.31 222 SER A O 1
ATOM 1593 N N . GLY A 1 223 ? 30.402 4.845 -54.386 1.00 97.25 223 GLY A N 1
ATOM 1594 C CA . GLY A 1 223 ? 29.298 5.648 -53.849 1.00 97.25 223 GLY A CA 1
ATOM 1595 C C . GLY A 1 223 ? 27.873 5.194 -54.202 1.00 97.25 223 GLY A C 1
ATOM 1596 O O . GLY A 1 223 ? 26.939 5.937 -53.913 1.00 97.25 223 GLY A O 1
ATOM 1597 N N . VAL A 1 224 ? 27.679 4.017 -54.815 1.00 98.44 224 VAL A N 1
ATOM 1598 C CA . VAL A 1 224 ? 26.394 3.599 -55.420 1.00 98.44 224 VAL A CA 1
ATOM 1599 C C . VAL A 1 224 ? 25.197 3.683 -54.479 1.00 98.44 224 VAL A C 1
ATOM 1601 O O . VAL A 1 224 ? 24.184 4.228 -54.887 1.00 98.44 224 VAL A O 1
ATOM 1604 N N . PHE A 1 225 ? 25.303 3.208 -53.238 1.00 98.31 225 PHE A N 1
ATOM 1605 C CA . PHE A 1 225 ? 24.253 3.310 -52.214 1.00 98.31 225 PHE A CA 1
ATOM 1606 C C . PHE A 1 225 ? 24.615 4.316 -51.109 1.00 98.31 225 PHE A C 1
ATOM 1608 O O . PHE A 1 225 ? 23.998 4.325 -50.042 1.00 98.31 225 PHE A O 1
ATOM 1615 N N . GLN A 1 226 ? 25.610 5.183 -51.331 1.00 98.00 226 GLN A N 1
ATOM 1616 C CA . GLN A 1 226 ? 26.051 6.138 -50.318 1.00 98.00 226 GLN A CA 1
ATOM 1617 C C . GLN A 1 226 ? 24.895 7.068 -49.923 1.00 98.00 226 GLN A C 1
ATOM 1619 O O . GLN A 1 226 ? 24.283 7.717 -50.768 1.00 98.00 226 GLN A O 1
ATOM 1624 N N . GLY A 1 227 ? 24.607 7.163 -48.626 1.00 97.12 227 GLY A N 1
ATOM 1625 C CA . GLY A 1 227 ? 23.506 7.969 -48.101 1.00 97.12 227 GLY A CA 1
ATOM 1626 C C . GLY A 1 227 ? 22.116 7.334 -48.228 1.00 97.12 227 GLY A C 1
ATOM 1627 O O . GLY A 1 227 ? 21.131 8.037 -48.002 1.00 97.12 227 GLY A O 1
ATOM 1628 N N . CYS A 1 228 ? 22.001 6.035 -48.533 1.00 98.06 228 CYS A N 1
ATOM 1629 C CA . CYS A 1 228 ? 20.749 5.285 -48.368 1.00 98.06 228 CYS A CA 1
ATOM 1630 C C . CYS A 1 228 ? 20.470 5.060 -46.870 1.00 98.06 228 CYS A C 1
ATOM 1632 O O . CYS A 1 228 ? 20.691 3.985 -46.315 1.00 98.06 228 CYS A O 1
ATOM 1634 N N . THR A 1 229 ? 20.049 6.114 -46.170 1.00 97.81 229 THR A N 1
ATOM 1635 C CA . THR A 1 229 ? 19.984 6.147 -44.701 1.00 97.81 229 THR A CA 1
ATOM 1636 C C . THR A 1 229 ? 18.991 5.160 -44.088 1.00 97.81 229 THR A C 1
ATOM 1638 O O . THR A 1 229 ? 19.205 4.772 -42.943 1.00 97.81 229 THR A O 1
ATOM 1641 N N . SER A 1 230 ? 17.954 4.728 -44.816 1.00 97.94 230 SER A N 1
ATOM 1642 C CA . SER A 1 230 ? 17.002 3.683 -44.396 1.00 97.94 230 SER A CA 1
ATOM 1643 C C . SER A 1 230 ? 17.362 2.252 -44.828 1.00 97.94 230 SER A C 1
ATOM 1645 O O . SER A 1 230 ? 16.588 1.339 -44.538 1.00 97.94 230 SER A O 1
ATOM 1647 N N . LEU A 1 231 ? 18.513 2.024 -45.471 1.00 98.00 231 LEU A N 1
ATOM 1648 C CA . LEU A 1 231 ? 18.903 0.708 -45.986 1.00 98.00 231 LEU A CA 1
ATOM 1649 C C . LEU A 1 231 ? 19.254 -0.260 -44.846 1.00 98.00 231 LEU A C 1
ATOM 1651 O O . LEU A 1 231 ? 20.288 -0.110 -44.200 1.00 98.00 231 LEU A O 1
ATOM 1655 N N . THR A 1 232 ? 18.395 -1.254 -44.600 1.00 97.12 232 THR A N 1
ATOM 1656 C CA . THR A 1 232 ? 18.563 -2.261 -43.531 1.00 97.12 232 THR A CA 1
ATOM 1657 C C . THR A 1 232 ? 19.014 -3.625 -44.042 1.00 97.12 232 THR A C 1
ATOM 1659 O O . THR A 1 232 ? 19.576 -4.401 -43.272 1.00 97.12 232 THR A O 1
ATOM 1662 N N . SER A 1 233 ? 18.770 -3.945 -45.318 1.00 95.88 233 SER A N 1
ATOM 1663 C CA . SER A 1 233 ? 19.075 -5.261 -45.889 1.00 95.88 233 SER A CA 1
ATOM 1664 C C . SER A 1 233 ? 19.677 -5.156 -47.289 1.00 95.88 233 SER A C 1
ATOM 1666 O O . SER A 1 233 ? 19.055 -4.639 -48.217 1.00 95.88 233 SER A O 1
ATOM 1668 N N . VAL A 1 234 ? 20.888 -5.688 -47.442 1.00 96.88 234 VAL A N 1
ATOM 1669 C CA . VAL A 1 234 ? 21.606 -5.776 -48.717 1.00 96.88 234 VAL A CA 1
ATOM 1670 C C . VAL A 1 234 ? 21.883 -7.243 -49.007 1.00 96.88 234 VAL A C 1
ATOM 1672 O O . VAL A 1 234 ? 22.522 -7.920 -48.204 1.00 96.88 234 VAL A O 1
ATOM 1675 N N . LYS A 1 235 ? 21.431 -7.732 -50.163 1.00 96.06 235 LYS A N 1
ATOM 1676 C CA . LYS A 1 235 ? 21.807 -9.052 -50.682 1.00 96.06 235 LYS A CA 1
ATOM 1677 C C . LYS A 1 235 ? 22.783 -8.878 -51.834 1.00 96.06 235 LYS A C 1
ATOM 1679 O O . LYS A 1 235 ? 22.377 -8.514 -52.936 1.00 96.06 235 LYS A O 1
ATOM 1684 N N . LEU A 1 236 ? 24.062 -9.114 -51.558 1.00 95.75 236 LEU A N 1
ATOM 1685 C CA . LEU A 1 236 ? 25.097 -9.264 -52.579 1.00 95.75 236 LEU A CA 1
ATOM 1686 C C . LEU A 1 236 ? 24.969 -10.650 -53.235 1.00 95.75 236 LEU A C 1
ATOM 1688 O O . LEU A 1 236 ? 24.419 -11.570 -52.629 1.00 95.75 236 LEU A O 1
ATOM 1692 N N . SER A 1 237 ? 25.459 -10.806 -54.464 1.00 91.75 237 SER A N 1
ATOM 1693 C CA . SER A 1 237 ? 25.401 -12.072 -55.202 1.00 91.75 237 SER A CA 1
ATOM 1694 C C . SER A 1 237 ? 26.754 -12.788 -55.241 1.00 91.75 237 SER A C 1
ATOM 1696 O O . SER A 1 237 ? 27.803 -12.152 -55.275 1.00 91.75 237 SER A O 1
ATOM 1698 N N . GLU A 1 238 ? 26.736 -14.121 -55.329 1.00 88.25 238 GLU A N 1
ATOM 1699 C CA . GLU A 1 238 ? 27.940 -14.969 -55.479 1.00 88.25 238 GLU A CA 1
ATOM 1700 C C . GLU A 1 238 ? 28.681 -14.779 -56.826 1.00 88.25 238 GLU A C 1
ATOM 1702 O O . GLU A 1 238 ? 29.694 -15.428 -57.081 1.00 88.25 238 GLU A O 1
ATOM 1707 N N . GLY A 1 239 ? 28.172 -13.917 -57.716 1.00 90.25 239 GLY A N 1
ATOM 1708 C CA . GLY A 1 239 ? 28.859 -13.472 -58.936 1.00 90.25 239 GLY A CA 1
ATOM 1709 C C . GLY A 1 239 ? 29.638 -12.161 -58.764 1.00 90.25 239 GLY A C 1
ATOM 1710 O O . GLY A 1 239 ? 30.439 -11.803 -59.628 1.00 90.25 239 GLY A O 1
ATOM 1711 N N . LEU A 1 240 ? 29.426 -11.440 -57.658 1.00 95.38 240 LEU A N 1
ATOM 1712 C CA . LEU A 1 240 ? 29.986 -10.113 -57.433 1.00 95.38 240 LEU A CA 1
ATOM 1713 C C . LEU A 1 240 ? 31.464 -10.204 -57.033 1.00 95.38 240 LEU A C 1
ATOM 1715 O O . LEU A 1 240 ? 31.801 -10.821 -56.023 1.00 95.38 240 LEU A O 1
ATOM 1719 N N . THR A 1 241 ? 32.340 -9.556 -57.802 1.00 93.94 241 THR A N 1
ATOM 1720 C CA . THR A 1 241 ? 33.803 -9.600 -57.607 1.00 93.94 241 THR A CA 1
ATOM 1721 C C . THR A 1 241 ? 34.382 -8.307 -57.032 1.00 93.94 241 THR A C 1
ATOM 1723 O O . THR A 1 241 ? 35.387 -8.348 -56.321 1.00 93.94 241 THR A O 1
ATOM 1726 N N . ARG A 1 242 ? 33.731 -7.161 -57.283 1.00 93.25 242 ARG A N 1
ATOM 1727 C CA . ARG A 1 242 ? 34.199 -5.836 -56.853 1.00 93.25 242 ARG A CA 1
ATOM 1728 C C . ARG A 1 242 ? 33.066 -4.918 -56.391 1.00 93.25 242 ARG A C 1
ATOM 1730 O O . ARG A 1 242 ? 32.068 -4.779 -57.095 1.00 93.25 242 ARG A O 1
ATOM 1737 N N . ILE A 1 243 ? 33.278 -4.212 -55.280 1.00 95.12 243 ILE A N 1
ATOM 1738 C CA . ILE A 1 243 ? 32.543 -2.986 -54.923 1.00 95.12 243 ILE A CA 1
ATOM 1739 C C . ILE A 1 243 ? 33.515 -1.803 -54.807 1.00 95.12 243 ILE A C 1
ATOM 1741 O O . ILE A 1 243 ? 34.658 -1.980 -54.382 1.00 95.12 243 ILE A O 1
ATOM 1745 N N . GLY A 1 244 ? 33.083 -0.615 -55.231 1.00 94.88 244 GLY A N 1
ATOM 1746 C CA . GLY A 1 244 ? 33.890 0.606 -55.237 1.00 94.88 244 GLY A CA 1
ATOM 1747 C C . GLY A 1 244 ? 34.091 1.260 -53.866 1.00 94.88 244 GLY A C 1
ATOM 1748 O O . GLY A 1 244 ? 33.741 0.721 -52.815 1.00 94.88 244 GLY A O 1
ATOM 1749 N N . ASP A 1 245 ? 34.692 2.449 -53.884 1.00 94.75 245 ASP A N 1
ATOM 1750 C CA . ASP A 1 245 ? 34.917 3.245 -52.676 1.00 94.75 245 ASP A CA 1
ATOM 1751 C C . ASP A 1 245 ? 33.586 3.809 -52.160 1.00 94.75 245 ASP A C 1
ATOM 1753 O O . ASP A 1 245 ? 32.730 4.230 -52.941 1.00 94.75 245 ASP A O 1
ATOM 1757 N N . GLN A 1 246 ? 33.392 3.834 -50.842 1.00 95.19 246 GLN A N 1
ATOM 1758 C CA . GLN A 1 246 ? 32.196 4.388 -50.186 1.00 95.19 246 GLN A CA 1
ATOM 1759 C C . GLN A 1 246 ? 30.841 3.819 -50.670 1.00 95.19 246 GLN A C 1
ATOM 1761 O O . GLN A 1 246 ? 29.813 4.455 -50.439 1.00 95.19 246 GLN A O 1
ATOM 1766 N N . THR A 1 247 ? 30.793 2.631 -51.300 1.00 97.00 247 THR A N 1
ATOM 1767 C CA . THR A 1 247 ? 29.569 2.050 -51.902 1.00 97.00 247 THR A CA 1
ATOM 1768 C C . THR A 1 247 ? 28.352 2.035 -50.968 1.00 97.00 247 THR A C 1
ATOM 1770 O O . THR A 1 247 ? 27.253 2.293 -51.444 1.00 97.00 247 THR A O 1
ATOM 1773 N N . PHE A 1 248 ? 28.526 1.805 -49.663 1.00 97.25 248 PHE A N 1
ATOM 1774 C CA . PHE A 1 248 ? 27.473 1.841 -48.637 1.00 97.25 248 PHE A CA 1
ATOM 1775 C C . PHE A 1 248 ? 27.699 2.945 -47.584 1.00 97.25 248 PHE A C 1
ATOM 1777 O O . PHE A 1 248 ? 27.089 2.924 -46.517 1.00 97.25 248 PHE A O 1
ATOM 1784 N N . GLY A 1 249 ? 28.560 3.934 -47.846 1.00 95.50 249 GLY A N 1
ATOM 1785 C CA . GLY A 1 249 ? 28.887 4.977 -46.869 1.00 95.50 249 GLY A CA 1
ATOM 1786 C C . GLY A 1 249 ? 27.650 5.757 -46.393 1.00 95.50 249 GLY A C 1
ATOM 1787 O O . GLY A 1 249 ? 26.764 6.072 -47.183 1.00 95.50 249 GLY A O 1
ATOM 1788 N N . ARG A 1 250 ? 27.573 6.101 -45.103 1.00 96.12 250 ARG A N 1
ATOM 1789 C CA . ARG A 1 250 ? 26.406 6.750 -44.461 1.00 96.12 250 ARG A CA 1
ATOM 1790 C C . ARG A 1 250 ? 25.089 5.926 -44.512 1.00 96.12 250 ARG A C 1
ATOM 1792 O O . ARG A 1 250 ? 24.015 6.501 -44.322 1.00 96.12 250 ARG A O 1
ATOM 1799 N N . CYS A 1 251 ? 25.126 4.599 -44.721 1.00 96.94 251 CYS A N 1
ATOM 1800 C CA . CYS A 1 251 ? 23.949 3.713 -44.583 1.00 96.94 251 CYS A CA 1
ATOM 1801 C C . CYS A 1 251 ? 23.585 3.482 -43.103 1.00 96.94 251 CYS A C 1
ATOM 1803 O O . CYS A 1 251 ? 23.806 2.418 -42.528 1.00 96.94 251 CYS A O 1
ATOM 1805 N N . ASN A 1 252 ? 23.027 4.513 -42.466 1.00 95.19 252 ASN A N 1
ATOM 1806 C CA . ASN A 1 252 ? 22.796 4.579 -41.018 1.00 95.19 252 ASN A CA 1
ATOM 1807 C C . ASN A 1 252 ? 21.815 3.541 -40.440 1.00 95.19 252 ASN A C 1
ATOM 1809 O O . ASN A 1 252 ? 21.753 3.406 -39.219 1.00 95.19 252 ASN A O 1
ATOM 1813 N N . ALA A 1 253 ? 21.052 2.825 -41.270 1.00 96.75 253 ALA A N 1
ATOM 1814 C CA . ALA A 1 253 ? 20.141 1.763 -40.841 1.00 96.75 253 ALA A CA 1
ATOM 1815 C C . ALA A 1 253 ? 20.716 0.337 -40.972 1.00 96.75 253 ALA A C 1
ATOM 1817 O O . ALA A 1 253 ? 20.086 -0.605 -40.490 1.00 96.75 253 ALA A O 1
ATOM 1818 N N . LEU A 1 254 ? 21.893 0.167 -41.584 1.00 95.75 254 LEU A N 1
ATOM 1819 C CA . LEU A 1 254 ? 22.482 -1.144 -41.855 1.00 95.75 254 LEU A CA 1
ATOM 1820 C C . LEU A 1 254 ? 23.145 -1.700 -40.585 1.00 95.75 254 LEU A C 1
ATOM 1822 O O . LEU A 1 254 ? 24.150 -1.165 -40.127 1.00 95.75 254 LEU A O 1
ATOM 1826 N N . GLU A 1 255 ? 22.582 -2.765 -40.006 1.00 94.25 255 GLU A N 1
ATOM 1827 C CA . GLU A 1 255 ? 23.082 -3.378 -38.757 1.00 94.25 255 GLU A CA 1
ATOM 1828 C C . GLU A 1 255 ? 24.035 -4.565 -39.003 1.00 94.25 255 GLU A C 1
ATOM 1830 O O . GLU A 1 255 ? 24.957 -4.802 -38.213 1.00 94.25 255 GLU A O 1
ATOM 1835 N N . THR A 1 256 ? 23.859 -5.275 -40.124 1.00 94.44 256 THR A N 1
ATOM 1836 C CA . THR A 1 256 ? 24.746 -6.350 -40.590 1.00 94.44 256 THR A CA 1
ATOM 1837 C C . THR A 1 256 ? 24.764 -6.443 -42.119 1.00 94.44 256 THR A C 1
ATOM 1839 O O . THR A 1 256 ? 23.814 -6.015 -42.776 1.00 94.44 256 THR A O 1
ATOM 1842 N N . ILE A 1 257 ? 25.825 -7.018 -42.688 1.00 94.94 257 ILE A N 1
ATOM 1843 C CA . ILE A 1 257 ? 25.900 -7.385 -44.110 1.00 94.94 257 ILE A CA 1
ATOM 1844 C C . ILE A 1 257 ? 26.698 -8.681 -44.296 1.00 94.94 257 ILE A C 1
ATOM 1846 O O . ILE A 1 257 ? 27.723 -8.893 -43.642 1.00 94.94 257 ILE A O 1
ATOM 1850 N N . GLU A 1 258 ? 26.232 -9.535 -45.209 1.00 95.00 258 GLU A N 1
ATOM 1851 C CA . GLU A 1 258 ? 26.958 -10.721 -45.667 1.00 95.00 258 GLU A CA 1
ATOM 1852 C C . GLU A 1 258 ? 27.792 -10.404 -46.916 1.00 95.00 258 GLU A C 1
ATOM 1854 O O . GLU A 1 258 ? 27.311 -9.795 -47.873 1.00 95.00 258 GLU A O 1
ATOM 1859 N N . ILE A 1 259 ? 29.057 -10.825 -46.893 1.00 93.31 259 ILE A N 1
ATOM 1860 C CA . ILE A 1 259 ? 30.036 -10.645 -47.962 1.00 93.31 259 ILE A CA 1
ATOM 1861 C C . ILE A 1 259 ? 30.326 -12.013 -48.605 1.00 93.31 259 ILE A C 1
ATOM 1863 O O . ILE A 1 259 ? 30.908 -12.875 -47.932 1.00 93.31 259 ILE A O 1
ATOM 1867 N N . PRO A 1 260 ? 29.934 -12.228 -49.878 1.00 92.94 260 PRO A N 1
ATOM 1868 C CA . PRO A 1 260 ? 30.086 -13.508 -50.563 1.00 92.94 260 PRO A CA 1
ATOM 1869 C C . PRO A 1 260 ? 31.560 -13.825 -50.822 1.00 92.94 260 PRO A C 1
ATOM 1871 O O . PRO A 1 260 ? 32.401 -12.930 -50.945 1.00 92.94 260 PRO A O 1
ATOM 1874 N N . ALA A 1 261 ? 31.884 -15.114 -50.944 1.00 88.75 261 ALA A N 1
ATOM 1875 C CA . ALA A 1 261 ? 33.267 -15.569 -51.119 1.00 88.75 261 ALA A CA 1
ATOM 1876 C C . ALA A 1 261 ? 33.892 -15.134 -52.464 1.00 88.75 261 ALA A C 1
ATOM 1878 O O . ALA A 1 261 ? 35.110 -15.192 -52.626 1.00 88.75 261 ALA A O 1
ATOM 1879 N N . SER A 1 262 ? 33.068 -14.682 -53.414 1.00 90.88 262 SER A N 1
ATOM 1880 C CA . SER A 1 262 ? 33.466 -14.129 -54.712 1.00 90.88 262 SER A CA 1
ATOM 1881 C C . SER A 1 262 ? 34.076 -12.723 -54.646 1.00 90.88 262 SER A C 1
ATOM 1883 O O . SER A 1 262 ? 34.780 -12.330 -55.580 1.00 90.88 262 SER A O 1
ATOM 1885 N N . LEU A 1 263 ? 33.812 -11.949 -53.583 1.00 91.75 263 LEU A N 1
ATOM 1886 C CA . LEU A 1 263 ? 34.108 -10.514 -53.535 1.00 91.75 263 LEU A CA 1
ATOM 1887 C C . LEU A 1 263 ? 35.589 -10.238 -53.232 1.00 91.75 263 LEU A C 1
ATOM 1889 O O . LEU A 1 263 ? 35.968 -9.923 -52.105 1.00 91.75 263 LEU A O 1
ATOM 1893 N N . THR A 1 264 ? 36.450 -10.337 -54.244 1.00 87.12 264 THR A N 1
ATOM 1894 C CA . THR A 1 264 ? 37.905 -10.155 -54.099 1.00 87.12 264 THR A CA 1
ATOM 1895 C C . THR A 1 264 ? 38.338 -8.706 -53.864 1.00 87.12 264 THR A C 1
ATOM 1897 O O . THR A 1 264 ? 39.436 -8.489 -53.352 1.00 87.12 264 THR A O 1
ATOM 1900 N N . SER A 1 265 ? 37.502 -7.714 -54.193 1.00 89.56 265 SER A N 1
ATOM 1901 C CA . SER A 1 265 ? 37.825 -6.289 -54.048 1.00 89.56 265 SER A CA 1
ATOM 1902 C C . SER A 1 265 ? 36.704 -5.496 -53.360 1.00 89.56 265 SER A C 1
ATOM 1904 O O . SER A 1 265 ? 35.570 -5.451 -53.835 1.00 89.56 265 SER A O 1
ATOM 1906 N N . ILE A 1 266 ? 37.049 -4.829 -52.255 1.00 91.88 266 ILE A N 1
ATOM 1907 C CA . ILE A 1 266 ? 36.248 -3.772 -51.621 1.00 91.88 266 ILE A CA 1
ATOM 1908 C C . ILE A 1 266 ? 37.067 -2.476 -51.678 1.00 91.88 266 ILE A C 1
ATOM 1910 O O . ILE A 1 266 ? 38.247 -2.493 -51.323 1.00 91.88 266 ILE A O 1
ATOM 1914 N N . GLY A 1 267 ? 36.456 -1.376 -52.125 1.00 90.81 267 GLY A N 1
ATOM 1915 C CA . GLY A 1 267 ? 37.064 -0.045 -52.109 1.00 90.81 267 GLY A CA 1
ATOM 1916 C C . GLY A 1 267 ? 37.185 0.564 -50.708 1.00 90.81 267 GLY A C 1
ATOM 1917 O O . GLY A 1 267 ? 36.615 0.086 -49.727 1.00 90.81 267 GLY A O 1
ATOM 1918 N N . ASN A 1 268 ? 37.937 1.654 -50.607 1.00 91.62 268 ASN A N 1
ATOM 1919 C CA . ASN A 1 268 ? 38.155 2.347 -49.342 1.00 91.62 268 ASN A CA 1
ATOM 1920 C C . ASN A 1 268 ? 36.845 2.943 -48.815 1.00 91.62 268 ASN A C 1
ATOM 1922 O O . ASN A 1 268 ? 35.955 3.317 -49.584 1.00 91.62 268 ASN A O 1
ATOM 1926 N N . ASP A 1 269 ? 36.733 3.066 -47.493 1.00 92.44 269 ASP A N 1
ATOM 1927 C CA . ASP A 1 269 ? 35.598 3.684 -46.808 1.00 92.44 269 ASP A CA 1
ATOM 1928 C C . ASP A 1 269 ? 34.222 3.050 -47.153 1.00 92.44 269 ASP A C 1
ATOM 1930 O O . ASP A 1 269 ? 33.185 3.682 -46.941 1.00 92.44 269 ASP A O 1
ATOM 1934 N N . ALA A 1 270 ? 34.171 1.824 -47.699 1.00 94.31 270 ALA A N 1
ATOM 1935 C CA . ALA A 1 270 ? 32.958 1.215 -48.270 1.00 94.31 270 ALA A CA 1
ATOM 1936 C C . ALA A 1 270 ? 31.724 1.242 -47.346 1.00 94.31 270 ALA A C 1
ATOM 1938 O O . ALA A 1 270 ? 30.614 1.427 -47.836 1.00 94.31 270 ALA A O 1
ATOM 1939 N N . PHE A 1 271 ? 31.922 1.127 -46.032 1.00 95.06 271 PHE A N 1
ATOM 1940 C CA . PHE A 1 271 ? 30.908 1.185 -44.974 1.00 95.06 271 PHE A CA 1
ATOM 1941 C C . PHE A 1 271 ? 31.141 2.341 -43.978 1.00 95.06 271 PHE A C 1
ATOM 1943 O O . PHE A 1 271 ? 30.667 2.301 -42.843 1.00 95.06 271 PHE A O 1
ATOM 1950 N N . LYS A 1 272 ? 31.876 3.384 -44.373 1.00 93.44 272 LYS A N 1
ATOM 1951 C CA . LYS A 1 272 ? 32.192 4.545 -43.523 1.00 93.44 272 LYS A CA 1
ATOM 1952 C C . LYS A 1 272 ? 30.954 5.308 -43.074 1.00 93.44 272 LYS A C 1
ATOM 1954 O O . LYS A 1 272 ? 30.051 5.565 -43.872 1.00 93.44 272 LYS A O 1
ATOM 1959 N N . ASN A 1 273 ? 30.943 5.741 -41.819 1.00 92.38 273 ASN A N 1
ATOM 1960 C CA . ASN A 1 273 ? 29.807 6.358 -41.141 1.00 92.38 273 ASN A CA 1
ATOM 1961 C C . ASN A 1 273 ? 28.517 5.512 -41.193 1.00 92.38 273 ASN A C 1
ATOM 1963 O O . ASN A 1 273 ? 27.425 6.076 -41.211 1.00 92.38 273 ASN A O 1
ATOM 1967 N N . CYS A 1 274 ? 28.589 4.176 -41.236 1.00 94.31 274 CYS A N 1
ATOM 1968 C CA . CYS A 1 274 ? 27.396 3.338 -41.053 1.00 94.31 274 CYS A CA 1
ATOM 1969 C C . CYS A 1 274 ? 27.081 3.228 -39.558 1.00 94.31 274 CYS A C 1
ATOM 1971 O O . CYS A 1 274 ? 27.453 2.255 -38.909 1.00 94.31 274 CYS A O 1
ATOM 1973 N N . ALA A 1 275 ? 26.391 4.234 -39.007 1.00 91.94 275 ALA A N 1
ATOM 1974 C CA . ALA A 1 275 ? 26.239 4.457 -37.561 1.00 91.94 275 ALA A CA 1
ATOM 1975 C C . ALA A 1 275 ? 25.644 3.288 -36.737 1.00 91.94 275 ALA A C 1
ATOM 1977 O O . ALA A 1 275 ? 25.690 3.318 -35.508 1.00 91.94 275 ALA A O 1
ATOM 1978 N N . LYS A 1 276 ? 25.079 2.273 -37.398 1.00 93.81 276 LYS A N 1
ATOM 1979 C CA . LYS A 1 276 ? 24.507 1.065 -36.794 1.00 93.81 276 LYS A CA 1
ATOM 1980 C C . LYS A 1 276 ? 25.241 -0.241 -37.126 1.00 93.81 276 LYS A C 1
ATOM 1982 O O . LYS A 1 276 ? 24.851 -1.278 -36.592 1.00 93.81 276 LYS A O 1
ATOM 1987 N N . LEU A 1 277 ? 26.263 -0.232 -37.983 1.00 93.44 277 LEU A N 1
ATOM 1988 C CA . LEU A 1 277 ? 26.858 -1.459 -38.518 1.00 93.44 277 LEU A CA 1
ATOM 1989 C C . LEU A 1 277 ? 27.709 -2.167 -37.459 1.00 93.44 277 LEU A C 1
ATOM 1991 O O . LEU A 1 277 ? 28.878 -1.845 -37.250 1.00 93.44 277 LEU A O 1
ATOM 1995 N N . ARG A 1 278 ? 27.113 -3.155 -36.789 1.00 90.38 278 ARG A N 1
ATOM 1996 C CA . ARG A 1 278 ? 27.756 -3.924 -35.714 1.00 90.38 278 ARG A CA 1
ATOM 1997 C C . ARG A 1 278 ? 28.640 -5.042 -36.263 1.00 90.38 278 ARG A C 1
ATOM 1999 O O . ARG A 1 278 ? 29.704 -5.312 -35.708 1.00 90.38 278 ARG A O 1
ATOM 2006 N N . SER A 1 279 ? 28.201 -5.698 -37.341 1.00 92.25 279 SER A N 1
ATOM 2007 C CA . SER A 1 279 ? 28.849 -6.903 -37.874 1.00 92.25 279 SER A CA 1
ATOM 2008 C C . SER A 1 279 ? 28.958 -6.916 -39.401 1.00 92.25 279 SER A C 1
ATOM 2010 O O . SER A 1 279 ? 28.011 -6.586 -40.107 1.00 92.25 279 SER A O 1
ATOM 2012 N N . ILE A 1 280 ? 30.103 -7.369 -39.910 1.00 93.12 280 ILE A N 1
ATOM 2013 C CA . ILE A 1 280 ? 30.295 -7.769 -41.311 1.00 93.12 280 ILE A CA 1
ATOM 2014 C C . ILE A 1 280 ? 30.597 -9.268 -41.308 1.00 93.12 280 ILE A C 1
ATOM 2016 O O . ILE A 1 280 ? 31.515 -9.708 -40.619 1.00 93.12 280 ILE A O 1
ATOM 2020 N N . ARG A 1 281 ? 29.825 -10.060 -42.051 1.00 93.75 281 ARG A N 1
ATOM 2021 C CA . ARG A 1 281 ? 29.917 -11.528 -42.089 1.00 93.75 281 ARG A CA 1
ATOM 2022 C C . ARG A 1 281 ? 30.515 -11.955 -43.419 1.00 93.75 281 ARG A C 1
ATOM 2024 O O . ARG A 1 281 ? 29.843 -11.874 -44.437 1.00 93.75 281 ARG A O 1
ATOM 2031 N N . CYS A 1 282 ? 31.773 -12.378 -43.436 1.00 91.81 282 CYS A N 1
ATOM 2032 C CA . CYS A 1 282 ? 32.453 -12.755 -44.671 1.00 91.81 282 CYS A CA 1
ATOM 2033 C C . CYS A 1 282 ? 32.652 -14.266 -44.760 1.00 91.81 282 CYS A C 1
ATOM 2035 O O . CYS A 1 282 ? 33.250 -14.875 -43.872 1.00 91.81 282 CYS A O 1
ATOM 2037 N N . TYR A 1 283 ? 32.193 -14.863 -45.860 1.00 92.12 283 TYR A N 1
ATOM 2038 C CA . TYR A 1 283 ? 32.408 -16.282 -46.154 1.00 92.12 283 TYR A CA 1
ATOM 2039 C C . TYR A 1 283 ? 33.885 -16.602 -46.465 1.00 92.12 283 TYR A C 1
ATOM 2041 O O . TYR A 1 283 ? 34.323 -17.737 -46.278 1.00 92.12 283 TYR A O 1
ATOM 2049 N N . ALA A 1 284 ? 34.681 -15.611 -46.890 1.00 88.19 284 ALA A N 1
ATOM 2050 C CA . ALA A 1 284 ? 36.117 -15.769 -47.119 1.00 88.19 284 ALA A CA 1
ATOM 2051 C C . ALA A 1 284 ? 36.926 -15.831 -45.807 1.00 88.19 284 ALA A C 1
ATOM 2053 O O . ALA A 1 284 ? 36.535 -15.300 -44.763 1.00 88.19 284 ALA A O 1
ATOM 2054 N N . ASN A 1 285 ? 38.094 -16.475 -45.861 1.00 86.12 285 ASN A N 1
ATOM 2055 C CA . ASN A 1 285 ? 38.979 -16.632 -44.710 1.00 86.12 285 ASN A CA 1
ATOM 2056 C C . ASN A 1 285 ? 39.922 -15.426 -44.531 1.00 86.12 285 ASN A C 1
ATOM 2058 O O . ASN A 1 285 ? 40.402 -14.847 -45.509 1.00 86.12 285 ASN A O 1
ATOM 2062 N N . SER A 1 286 ? 40.255 -15.089 -43.281 1.00 86.62 286 SER A N 1
ATOM 2063 C CA . SER A 1 286 ? 41.131 -13.958 -42.945 1.00 86.62 286 SER A CA 1
ATOM 2064 C C . SER A 1 286 ? 42.585 -14.121 -43.403 1.00 86.62 286 SER A C 1
ATOM 2066 O O . SER A 1 286 ? 43.301 -13.131 -43.475 1.00 86.62 286 SER A O 1
ATOM 2068 N N . SER A 1 287 ? 43.062 -15.318 -43.755 1.00 84.12 287 SER A N 1
ATOM 2069 C CA . SER A 1 287 ? 44.374 -15.482 -44.407 1.00 84.12 287 SER A CA 1
ATOM 2070 C C . SER A 1 287 ? 44.350 -15.152 -45.904 1.00 84.12 287 SER A C 1
ATOM 2072 O O . SER A 1 287 ? 45.398 -14.896 -46.486 1.00 84.12 287 SER A O 1
ATOM 2074 N N . THR A 1 288 ? 43.169 -15.155 -46.529 1.00 79.56 288 THR A N 1
ATOM 2075 C CA . THR A 1 288 ? 42.975 -14.890 -47.967 1.00 79.56 288 THR A CA 1
ATOM 2076 C C . THR A 1 288 ? 42.371 -13.519 -48.263 1.00 79.56 288 THR A C 1
ATOM 2078 O O . THR A 1 288 ? 42.443 -13.058 -49.398 1.00 79.56 288 THR A O 1
ATOM 2081 N N . TRP A 1 289 ? 41.750 -12.880 -47.270 1.00 79.81 289 TRP A N 1
ATOM 2082 C CA . TRP A 1 289 ? 40.925 -11.693 -47.469 1.00 79.81 289 TRP A CA 1
ATOM 2083 C C . TRP A 1 289 ? 40.929 -10.814 -46.210 1.00 79.81 289 TRP A C 1
ATOM 2085 O O . TRP A 1 289 ? 40.364 -11.194 -45.188 1.00 79.81 289 TRP A O 1
ATOM 2095 N N . GLN A 1 290 ? 41.587 -9.652 -46.279 1.00 75.44 290 GLN A N 1
ATOM 2096 C CA . GLN A 1 290 ? 41.561 -8.587 -45.261 1.00 75.44 290 GLN A CA 1
ATOM 2097 C C . GLN A 1 290 ? 41.634 -7.214 -45.955 1.00 75.44 290 GLN A C 1
ATOM 2099 O O . GLN A 1 290 ? 42.709 -6.610 -46.024 1.00 75.44 290 GLN A O 1
ATOM 2104 N N . PRO A 1 291 ? 40.531 -6.718 -46.539 1.00 75.12 291 PRO A N 1
ATOM 2105 C CA . PRO A 1 291 ? 40.520 -5.386 -47.129 1.00 75.12 291 PRO A CA 1
ATOM 2106 C C . PRO A 1 291 ? 40.706 -4.325 -46.029 1.00 75.12 291 PRO A C 1
ATOM 2108 O O . PRO A 1 291 ? 40.048 -4.353 -44.988 1.00 75.12 291 PRO A O 1
ATOM 2111 N N . ARG A 1 292 ? 41.640 -3.392 -46.243 1.00 78.06 292 ARG A N 1
ATOM 2112 C CA . ARG A 1 292 ? 41.920 -2.299 -45.298 1.00 78.06 292 ARG A CA 1
ATOM 2113 C C . ARG A 1 292 ? 40.872 -1.192 -45.438 1.00 78.06 292 ARG A C 1
ATOM 2115 O O . ARG A 1 292 ? 40.326 -0.996 -46.515 1.00 78.06 292 ARG A O 1
ATOM 2122 N N . TYR A 1 293 ? 40.648 -0.443 -44.357 1.00 81.69 293 TYR A N 1
ATOM 2123 C CA . TYR A 1 293 ? 39.832 0.783 -44.345 1.00 81.69 293 TYR A CA 1
ATOM 2124 C C . TYR A 1 293 ? 38.380 0.621 -44.843 1.00 81.69 293 TYR A C 1
ATOM 2126 O O . TYR A 1 293 ? 37.798 1.575 -45.350 1.00 81.69 293 TYR A O 1
ATOM 2134 N N . ILE A 1 294 ? 37.769 -0.563 -44.702 1.00 85.06 294 ILE A N 1
ATOM 2135 C CA . ILE A 1 294 ? 36.402 -0.800 -45.204 1.00 85.06 294 ILE A CA 1
ATOM 2136 C C . ILE A 1 294 ? 35.294 -0.168 -44.354 1.00 85.06 294 ILE A C 1
ATOM 2138 O O . ILE A 1 294 ? 34.214 0.081 -44.876 1.00 85.06 294 ILE A O 1
ATOM 2142 N N . CYS A 1 295 ? 35.520 0.066 -43.063 1.00 83.00 295 CYS A N 1
ATOM 2143 C CA . CYS A 1 295 ? 34.510 0.517 -42.103 1.00 83.00 295 CYS A CA 1
ATOM 2144 C C . CYS A 1 295 ? 35.151 1.331 -40.972 1.00 83.00 295 CYS A C 1
ATOM 2146 O O . CYS A 1 295 ? 36.376 1.363 -40.832 1.00 83.00 295 CYS A O 1
ATOM 2148 N N . ASP A 1 296 ? 34.313 1.953 -40.143 1.00 78.25 296 ASP A N 1
ATOM 2149 C CA . ASP A 1 296 ? 34.756 2.645 -38.932 1.00 78.25 296 ASP A CA 1
ATOM 2150 C C . ASP A 1 296 ? 35.183 1.638 -37.837 1.00 78.25 296 ASP A C 1
ATOM 2152 O O . ASP A 1 296 ? 34.900 0.440 -37.914 1.00 78.25 296 ASP A O 1
ATOM 2156 N N . SER A 1 297 ? 35.843 2.124 -36.781 1.00 70.06 297 SER A N 1
ATOM 2157 C CA . SER A 1 297 ? 36.494 1.306 -35.736 1.00 70.06 297 SER A CA 1
ATOM 2158 C C . SER A 1 297 ? 35.581 0.384 -34.919 1.00 70.06 297 SER A C 1
ATOM 2160 O O . SER A 1 297 ? 36.083 -0.466 -34.187 1.00 70.06 297 SER A O 1
ATOM 2162 N N . ASN A 1 298 ? 34.262 0.572 -34.989 1.00 78.88 298 ASN A N 1
ATOM 2163 C CA . ASN A 1 298 ? 33.302 -0.047 -34.069 1.00 78.88 298 ASN A CA 1
ATOM 2164 C C . ASN A 1 298 ? 32.585 -1.272 -34.673 1.00 78.88 298 ASN A C 1
ATOM 2166 O O . ASN A 1 298 ? 31.800 -1.924 -33.986 1.00 78.88 298 ASN A O 1
ATOM 2170 N N . THR A 1 299 ? 32.847 -1.594 -35.942 1.00 88.44 299 THR A N 1
ATOM 2171 C CA . THR A 1 299 ? 32.273 -2.749 -36.645 1.00 88.44 299 THR A CA 1
ATOM 2172 C C . THR A 1 299 ? 33.181 -3.975 -36.511 1.00 88.44 299 THR A C 1
ATOM 2174 O O . THR A 1 299 ? 34.370 -3.904 -36.811 1.00 88.44 299 THR A O 1
ATOM 2177 N N . THR A 1 300 ? 32.632 -5.131 -36.122 1.00 89.88 300 THR A N 1
ATOM 2178 C CA . THR A 1 300 ? 33.398 -6.393 -36.067 1.00 89.88 300 THR A CA 1
ATOM 2179 C C . THR A 1 300 ? 33.265 -7.188 -37.368 1.00 89.88 300 THR A C 1
ATOM 2181 O O . THR A 1 300 ? 32.155 -7.421 -37.847 1.00 89.88 300 THR A O 1
ATOM 2184 N N . VAL A 1 301 ? 34.389 -7.649 -37.930 1.00 90.50 301 VAL A N 1
ATOM 2185 C CA . VAL A 1 301 ? 34.413 -8.509 -39.127 1.00 90.50 301 VAL A CA 1
ATOM 2186 C C . VAL A 1 301 ? 34.571 -9.977 -38.726 1.00 90.50 301 VAL A C 1
ATOM 2188 O O . VAL A 1 301 ? 35.591 -10.376 -38.164 1.00 90.50 301 VAL A O 1
ATOM 2191 N N . TYR A 1 302 ? 33.567 -10.788 -39.048 1.00 91.75 302 TYR A N 1
ATOM 2192 C CA . TYR A 1 302 ? 33.516 -12.226 -38.798 1.00 91.75 302 TYR A CA 1
ATOM 2193 C C . TYR A 1 302 ? 33.869 -12.983 -40.083 1.00 91.75 302 TYR A C 1
ATOM 2195 O O . TYR A 1 302 ? 33.048 -13.108 -40.992 1.00 91.75 302 TYR A O 1
ATOM 2203 N N . TYR A 1 303 ? 35.112 -13.454 -40.167 1.00 91.00 303 TYR A N 1
ATOM 2204 C CA . TYR A 1 303 ? 35.651 -14.200 -41.310 1.00 91.00 303 TYR A CA 1
ATOM 2205 C C . TYR A 1 303 ? 35.328 -15.697 -41.226 1.00 91.00 303 TYR A C 1
ATOM 2207 O O . TYR A 1 303 ? 35.215 -16.253 -40.136 1.00 91.00 303 TYR A O 1
ATOM 2215 N N . SER A 1 304 ? 35.303 -16.384 -42.372 1.00 91.06 304 SER A N 1
ATOM 2216 C CA . SER A 1 304 ? 34.881 -17.794 -42.496 1.00 91.06 304 SER A CA 1
ATOM 2217 C C . SER A 1 304 ? 33.465 -18.043 -41.952 1.00 91.06 304 SER A C 1
ATOM 2219 O O . SER A 1 304 ? 33.208 -19.070 -41.319 1.00 91.06 304 SER A O 1
ATOM 2221 N N . TYR A 1 305 ? 32.558 -17.083 -42.160 1.00 92.62 305 TYR A N 1
ATOM 2222 C CA . TYR A 1 305 ? 31.176 -17.157 -41.695 1.00 92.62 305 TYR A CA 1
ATOM 2223 C C . TYR A 1 305 ? 30.469 -18.416 -42.216 1.00 92.62 305 TYR A C 1
ATOM 2225 O O . TYR A 1 305 ? 30.621 -18.822 -43.367 1.00 92.62 305 TYR A O 1
ATOM 2233 N N . ASN A 1 306 ? 29.670 -19.028 -41.343 1.00 91.81 306 ASN A N 1
ATOM 2234 C CA . ASN A 1 306 ? 28.823 -20.169 -41.655 1.00 91.81 306 ASN A CA 1
ATOM 2235 C C . ASN A 1 306 ? 27.449 -19.946 -40.996 1.00 91.81 306 ASN A C 1
ATOM 2237 O O . ASN A 1 306 ? 27.372 -19.987 -39.765 1.00 91.81 306 ASN A O 1
ATOM 2241 N N . PRO A 1 307 ? 26.354 -19.769 -41.757 1.00 90.69 307 PRO A N 1
ATOM 2242 C CA . PRO A 1 307 ? 25.021 -19.560 -41.186 1.00 90.69 307 PRO A CA 1
ATOM 2243 C C . PRO A 1 307 ? 24.488 -20.769 -40.395 1.00 90.69 307 PRO A C 1
ATOM 2245 O O . PRO A 1 307 ? 23.526 -20.631 -39.651 1.00 90.69 307 PRO A O 1
ATOM 2248 N N . ASN A 1 308 ? 25.126 -21.942 -40.501 1.00 93.06 308 ASN A N 1
ATOM 2249 C CA . ASN A 1 308 ? 24.767 -23.172 -39.783 1.00 93.06 308 ASN A CA 1
ATOM 2250 C C . ASN A 1 308 ? 25.738 -23.511 -38.627 1.00 93.06 308 ASN A C 1
ATOM 2252 O O . ASN A 1 308 ? 25.833 -24.670 -38.215 1.00 93.06 308 ASN A O 1
ATOM 2256 N N . HIS A 1 309 ? 26.514 -22.542 -38.128 1.00 92.12 309 HIS A N 1
ATOM 2257 C CA . HIS A 1 309 ? 27.363 -22.741 -36.946 1.00 92.12 309 HIS A CA 1
ATOM 2258 C C . HIS A 1 309 ? 26.529 -22.882 -35.656 1.00 92.12 309 HIS A C 1
ATOM 2260 O O . HIS A 1 309 ? 25.384 -22.446 -35.574 1.00 92.12 309 HIS A O 1
ATOM 2266 N N . THR A 1 310 ? 27.110 -23.480 -34.612 1.00 94.38 310 THR A N 1
ATOM 2267 C CA . THR A 1 310 ? 26.518 -23.439 -33.263 1.00 94.38 310 THR A CA 1
ATOM 2268 C C . THR A 1 310 ? 26.936 -22.142 -32.576 1.00 94.38 310 THR A C 1
ATOM 2270 O O . THR A 1 310 ? 28.131 -21.883 -32.444 1.00 94.38 310 THR A O 1
ATOM 2273 N N . HIS A 1 311 ? 25.972 -21.333 -32.137 1.00 92.56 311 HIS A N 1
ATOM 2274 C CA . HIS A 1 311 ? 26.260 -20.057 -31.483 1.00 92.56 311 HIS A CA 1
ATOM 2275 C C . HIS A 1 311 ? 26.934 -20.253 -30.111 1.00 92.56 311 HIS A C 1
ATOM 2277 O O . HIS A 1 311 ? 26.460 -21.038 -29.289 1.00 92.56 311 HIS A O 1
ATOM 2283 N N . SER A 1 312 ? 27.996 -19.486 -29.850 1.00 94.69 312 SER A N 1
ATOM 2284 C CA . SER A 1 312 ? 28.570 -19.264 -28.514 1.00 94.69 312 SER A CA 1
ATOM 2285 C C . SER A 1 312 ? 28.325 -17.806 -28.157 1.00 94.69 312 SER A C 1
ATOM 2287 O O . SER A 1 312 ? 28.889 -16.927 -28.806 1.00 94.69 312 SER A O 1
ATOM 2289 N N . TYR A 1 313 ? 27.441 -17.549 -27.193 1.00 95.25 313 TYR A N 1
ATOM 2290 C CA . TYR A 1 313 ? 27.070 -16.195 -26.781 1.00 95.25 313 TYR A CA 1
ATOM 2291 C C . TYR A 1 313 ? 27.917 -15.715 -25.597 1.00 95.25 313 TYR A C 1
ATOM 2293 O O . TYR A 1 313 ? 28.198 -16.481 -24.673 1.00 95.25 313 TYR A O 1
ATOM 2301 N N . LYS A 1 314 ? 28.285 -14.431 -25.617 1.00 94.12 314 LYS A N 1
ATOM 2302 C CA . LYS A 1 314 ? 28.884 -13.715 -24.486 1.00 94.12 314 LYS A CA 1
ATOM 2303 C C . LYS A 1 314 ? 28.041 -12.502 -24.105 1.00 94.12 314 LYS A C 1
ATOM 2305 O O . LYS A 1 314 ? 27.722 -11.677 -24.961 1.00 94.12 314 LYS A O 1
ATOM 2310 N N . SER A 1 315 ? 27.768 -12.375 -22.810 1.00 93.25 315 SER A N 1
ATOM 2311 C CA . SER A 1 315 ? 27.015 -11.269 -22.224 1.00 93.25 315 SER A CA 1
ATOM 2312 C C . SER A 1 315 ? 27.824 -9.967 -22.234 1.00 93.25 315 SER A C 1
ATOM 2314 O O . SER A 1 315 ? 28.961 -9.922 -21.758 1.00 93.25 315 SER A O 1
ATOM 2316 N N . HIS A 1 316 ? 27.214 -8.882 -22.707 1.00 90.00 316 HIS A N 1
ATOM 2317 C CA . HIS A 1 316 ? 27.748 -7.524 -22.671 1.00 90.00 316 HIS A CA 1
ATOM 2318 C C . HIS A 1 316 ? 26.720 -6.575 -22.037 1.00 90.00 316 HIS A C 1
ATOM 2320 O O . HIS A 1 316 ? 25.583 -6.476 -22.496 1.00 90.00 316 HIS A O 1
ATOM 2326 N N . VAL A 1 317 ? 27.091 -5.884 -20.954 1.00 91.94 317 VAL A N 1
ATOM 2327 C CA . VAL A 1 317 ? 26.160 -5.025 -20.200 1.00 91.94 317 VAL A CA 1
ATOM 2328 C C . VAL A 1 317 ? 25.959 -3.696 -20.927 1.00 91.94 317 VAL A C 1
ATOM 2330 O O . VAL A 1 317 ? 26.847 -2.849 -20.932 1.00 91.94 317 VAL A O 1
ATOM 2333 N N . ILE A 1 318 ? 24.763 -3.496 -21.482 1.00 91.75 318 ILE A N 1
ATOM 2334 C CA . ILE A 1 318 ? 24.353 -2.253 -22.155 1.00 91.75 318 ILE A CA 1
ATOM 2335 C C . ILE A 1 318 ? 23.916 -1.197 -21.137 1.00 91.75 318 ILE A C 1
ATOM 2337 O O . ILE A 1 318 ? 24.175 -0.006 -21.300 1.00 91.75 318 ILE A O 1
ATOM 2341 N N . LYS A 1 319 ? 23.241 -1.629 -20.067 1.00 92.50 319 LYS A N 1
ATOM 2342 C CA . LYS A 1 319 ? 22.724 -0.753 -19.016 1.00 92.50 319 LYS A CA 1
ATOM 2343 C C . LYS A 1 319 ? 22.745 -1.479 -17.675 1.00 92.50 319 LYS A C 1
ATOM 2345 O O . LYS A 1 319 ? 22.118 -2.524 -17.523 1.00 92.50 319 LYS A O 1
ATOM 2350 N N . MET A 1 320 ? 23.410 -0.905 -16.676 1.00 91.56 320 MET A N 1
ATOM 2351 C CA . MET A 1 320 ? 23.357 -1.424 -15.303 1.00 91.56 320 MET A CA 1
ATOM 2352 C C . MET A 1 320 ? 21.947 -1.263 -14.711 1.00 91.56 320 MET A C 1
ATOM 2354 O O . MET A 1 320 ? 21.257 -0.283 -14.999 1.00 91.56 320 MET A O 1
ATOM 2358 N N . SER A 1 321 ? 21.512 -2.205 -13.872 1.00 91.75 321 SER A N 1
ATOM 2359 C CA . SER A 1 321 ? 20.242 -2.098 -13.148 1.00 91.75 321 SER A CA 1
ATOM 2360 C C . SER A 1 321 ? 20.372 -1.215 -11.901 1.00 91.75 321 SER A C 1
ATOM 2362 O O . SER A 1 321 ? 21.378 -1.239 -11.192 1.00 91.75 321 SER A O 1
ATOM 2364 N N . GLY A 1 322 ? 19.340 -0.415 -11.632 1.00 90.50 322 GLY A N 1
ATOM 2365 C CA . GLY A 1 322 ? 19.237 0.434 -10.445 1.00 90.50 322 GLY A CA 1
ATOM 2366 C C . GLY A 1 322 ? 18.372 -0.200 -9.358 1.00 90.50 322 GLY A C 1
ATOM 2367 O O . GLY A 1 322 ? 17.859 -1.306 -9.514 1.00 90.50 322 GLY A O 1
ATOM 2368 N N . CYS A 1 323 ? 18.141 0.516 -8.254 1.00 92.12 323 CYS A N 1
ATOM 2369 C CA . CYS A 1 323 ? 17.217 0.052 -7.207 1.00 92.12 323 CYS A CA 1
ATOM 2370 C C . CYS A 1 323 ? 15.756 0.019 -7.688 1.00 92.12 323 CYS A C 1
ATOM 2372 O O . CYS A 1 323 ? 14.992 -0.847 -7.271 1.00 92.12 323 CYS A O 1
ATOM 2374 N N . THR A 1 324 ? 15.396 0.950 -8.577 1.00 90.88 324 THR A N 1
ATOM 2375 C CA . THR A 1 324 ? 14.027 1.222 -9.047 1.00 90.88 324 THR A CA 1
ATOM 2376 C C . THR A 1 324 ? 13.823 0.987 -10.548 1.00 90.88 324 THR A C 1
ATOM 2378 O O . THR A 1 324 ? 12.694 1.079 -11.021 1.00 90.88 324 THR A O 1
ATOM 2381 N N . TYR A 1 325 ? 14.881 0.676 -11.307 1.00 90.38 325 TYR A N 1
ATOM 2382 C CA . TYR A 1 325 ? 14.824 0.475 -12.758 1.00 90.38 325 TYR A CA 1
ATOM 2383 C C . TYR A 1 325 ? 15.619 -0.755 -13.208 1.00 90.38 325 TYR A C 1
ATOM 2385 O O . TYR A 1 325 ? 16.692 -1.043 -12.674 1.00 90.38 325 TYR A O 1
ATOM 2393 N N . SER A 1 326 ? 15.107 -1.461 -14.217 1.00 92.94 326 SER A N 1
ATOM 2394 C CA . SER A 1 326 ? 15.801 -2.569 -14.880 1.00 92.94 326 SER A CA 1
ATOM 2395 C C . SER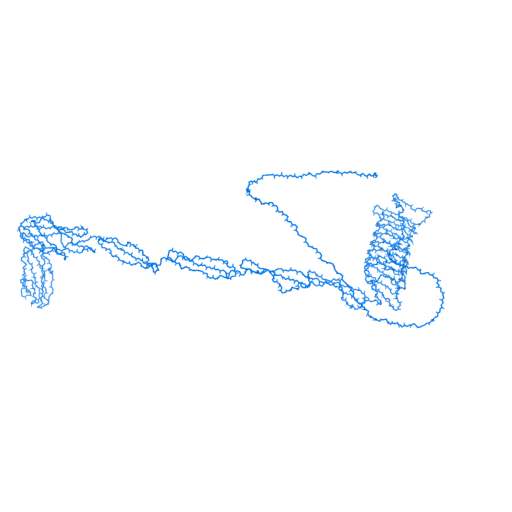 A 1 326 ? 17.002 -2.086 -15.697 1.00 92.94 326 SER A C 1
ATOM 2397 O O . SER A 1 326 ? 17.022 -0.971 -16.239 1.00 92.94 326 SER A O 1
ATOM 2399 N N . GLY A 1 327 ? 18.014 -2.945 -15.765 1.00 93.31 327 GLY A N 1
ATOM 2400 C CA . GLY A 1 327 ? 19.128 -2.843 -16.696 1.00 93.31 327 GLY A CA 1
ATOM 2401 C C . GLY A 1 327 ? 18.899 -3.733 -17.918 1.00 93.31 327 GLY A C 1
ATOM 2402 O O . GLY A 1 327 ? 17.833 -4.331 -18.084 1.00 93.31 327 GLY A O 1
ATOM 2403 N N . SER A 1 328 ? 19.913 -3.840 -18.766 1.00 94.88 328 SER A N 1
ATOM 2404 C CA . SER A 1 328 ? 19.910 -4.731 -19.923 1.00 94.88 328 SER A CA 1
ATOM 2405 C C . SER A 1 328 ? 21.318 -5.183 -20.298 1.00 94.88 328 SER A C 1
ATOM 2407 O O . SER A 1 328 ? 22.302 -4.456 -20.140 1.00 94.88 328 SER A O 1
ATOM 2409 N N . GLU A 1 329 ? 21.391 -6.398 -20.821 1.00 95.19 329 GLU A N 1
ATOM 2410 C CA . GLU A 1 329 ? 22.586 -7.013 -21.386 1.00 95.19 329 GLU A CA 1
ATOM 2411 C C . GLU A 1 329 ? 22.262 -7.558 -22.783 1.00 95.19 329 GLU A C 1
ATOM 2413 O O . GLU A 1 329 ? 21.147 -8.013 -23.039 1.00 95.19 329 GLU A O 1
ATOM 2418 N N . GLU A 1 330 ? 23.210 -7.464 -23.709 1.00 94.25 330 GLU A N 1
ATOM 2419 C CA . GLU A 1 330 ? 23.147 -8.133 -25.007 1.00 94.25 330 GLU A CA 1
ATOM 2420 C C . GLU A 1 330 ? 23.998 -9.400 -24.948 1.00 94.25 330 GLU A C 1
ATOM 2422 O O . GLU A 1 330 ? 25.143 -9.377 -24.504 1.00 94.25 330 GLU A O 1
ATOM 2427 N N . GLU A 1 331 ? 23.434 -10.511 -25.397 1.00 94.94 331 GLU A N 1
ATOM 2428 C CA . GLU A 1 331 ? 24.135 -11.774 -25.589 1.00 94.94 331 GLU A CA 1
ATOM 2429 C C . GLU A 1 331 ? 24.586 -11.826 -27.049 1.00 94.94 331 GLU A C 1
ATOM 2431 O O . GLU A 1 331 ? 23.745 -11.912 -27.943 1.00 94.94 331 GLU A O 1
ATOM 2436 N N . ILE A 1 332 ? 25.895 -11.724 -27.306 1.00 93.25 332 ILE A N 1
ATOM 2437 C CA . ILE A 1 332 ? 26.466 -11.561 -28.656 1.00 93.25 332 ILE A CA 1
ATOM 2438 C C . ILE A 1 332 ? 27.244 -12.819 -29.052 1.00 93.25 332 ILE A C 1
ATOM 2440 O O . ILE A 1 332 ? 28.087 -13.294 -28.289 1.00 93.25 332 ILE A O 1
ATOM 2444 N N . CYS A 1 333 ? 26.980 -13.369 -30.241 1.00 94.38 333 CYS A N 1
ATOM 2445 C CA . CYS A 1 333 ? 27.647 -14.575 -30.721 1.00 94.38 333 CYS A CA 1
ATOM 2446 C C . CYS A 1 333 ? 29.072 -14.294 -31.227 1.00 94.38 333 CYS A C 1
ATOM 2448 O O . CYS A 1 333 ? 29.282 -13.516 -32.162 1.00 94.38 333 CYS A O 1
ATOM 2450 N N . GLU A 1 334 ? 30.045 -15.012 -30.668 1.00 92.38 334 GLU A N 1
ATOM 2451 C CA . GLU A 1 334 ? 31.482 -14.873 -30.947 1.00 92.38 334 GLU A CA 1
ATOM 2452 C C . GLU A 1 334 ? 31.889 -15.150 -32.404 1.00 92.38 334 GLU A C 1
ATOM 2454 O O . GLU A 1 334 ? 32.959 -14.719 -32.829 1.00 92.38 334 GLU A O 1
ATOM 2459 N N . PHE A 1 335 ? 31.057 -15.857 -33.174 1.00 92.00 335 PHE A N 1
ATOM 2460 C CA . PHE A 1 335 ? 31.392 -16.339 -34.521 1.00 92.00 335 PHE A CA 1
ATOM 2461 C C . PHE A 1 335 ? 30.671 -15.602 -35.663 1.00 92.00 335 PHE A C 1
ATOM 2463 O O . PHE A 1 335 ? 30.949 -15.873 -36.830 1.00 92.00 335 PHE A O 1
ATOM 2470 N N . CYS A 1 336 ? 29.741 -14.692 -35.358 1.00 91.94 336 CYS A N 1
ATOM 2471 C CA . CYS A 1 336 ? 28.928 -14.006 -36.378 1.00 91.94 336 CYS A CA 1
ATOM 2472 C C . CYS A 1 336 ? 28.346 -12.641 -35.973 1.00 91.94 336 CYS A C 1
ATOM 2474 O O . CYS A 1 336 ? 27.845 -11.914 -36.835 1.00 91.94 336 CYS A O 1
ATOM 2476 N N . GLY A 1 337 ? 28.344 -12.298 -34.681 1.00 91.31 337 GLY A N 1
ATOM 2477 C CA . GLY A 1 337 ? 27.709 -11.077 -34.186 1.00 91.31 337 GLY A CA 1
ATOM 2478 C C . GLY A 1 337 ? 26.177 -11.091 -34.217 1.00 91.31 337 GLY A C 1
ATOM 2479 O O . GLY A 1 337 ? 25.576 -10.035 -34.042 1.00 91.31 337 GLY A O 1
ATOM 2480 N N . ASP A 1 338 ? 25.524 -12.243 -34.437 1.00 91.94 338 ASP A N 1
ATOM 2481 C CA . ASP A 1 338 ? 24.105 -12.403 -34.081 1.00 91.94 338 ASP A CA 1
ATOM 2482 C C . ASP A 1 338 ? 23.940 -12.155 -32.579 1.00 91.94 338 ASP A C 1
ATOM 2484 O O . ASP A 1 338 ? 24.747 -12.642 -31.783 1.00 91.94 338 ASP A O 1
ATOM 2488 N N . TYR A 1 339 ? 22.917 -11.396 -32.189 1.00 92.44 339 TYR A N 1
ATOM 2489 C CA . TYR A 1 339 ? 22.715 -10.995 -30.800 1.00 92.44 339 TYR A CA 1
ATOM 2490 C C . TYR A 1 339 ? 21.241 -10.979 -30.395 1.00 92.44 339 TYR A C 1
ATOM 2492 O O . TYR A 1 339 ? 20.347 -10.862 -31.234 1.00 92.44 339 TYR A O 1
ATOM 2500 N N . TYR A 1 340 ? 20.989 -11.052 -29.089 1.00 93.38 340 TYR A N 1
ATOM 2501 C CA . TYR A 1 340 ? 19.683 -10.751 -28.504 1.00 93.38 340 TYR A CA 1
ATOM 2502 C C . TYR A 1 340 ? 19.835 -9.971 -27.195 1.00 93.38 340 TYR A C 1
ATOM 2504 O O . TYR A 1 340 ? 20.791 -10.165 -26.447 1.00 93.38 340 TYR A O 1
ATOM 2512 N N . THR A 1 341 ? 18.887 -9.081 -26.904 1.00 94.56 341 THR A N 1
ATOM 2513 C CA . THR A 1 341 ? 18.868 -8.303 -25.657 1.00 94.56 341 THR A CA 1
ATOM 2514 C C . THR A 1 341 ? 18.052 -9.018 -24.581 1.00 94.56 341 THR A C 1
ATOM 2516 O O . THR A 1 341 ? 16.999 -9.593 -24.856 1.00 94.56 341 THR A O 1
ATOM 2519 N N . LYS A 1 342 ? 18.518 -8.944 -23.336 1.00 93.31 342 LYS A N 1
ATOM 2520 C CA . LYS A 1 342 ? 17.908 -9.523 -22.139 1.00 93.31 342 LYS A CA 1
ATOM 2521 C C . LYS A 1 342 ? 17.810 -8.450 -21.056 1.00 93.31 342 LYS A C 1
ATOM 2523 O O . LYS A 1 342 ? 18.761 -7.709 -20.815 1.00 93.31 342 LYS A O 1
ATOM 2528 N N . GLU A 1 343 ? 16.655 -8.345 -20.405 1.00 94.19 343 GLU A N 1
ATOM 2529 C CA . GLU A 1 343 ? 16.481 -7.427 -19.275 1.00 94.19 343 GLU A CA 1
ATOM 2530 C C . GLU A 1 343 ? 17.116 -7.994 -18.001 1.00 94.19 343 GLU A C 1
ATOM 2532 O O . GLU A 1 343 ? 16.958 -9.177 -17.684 1.00 94.19 343 GLU A O 1
ATOM 2537 N N . THR A 1 344 ? 17.778 -7.133 -17.227 1.00 92.12 344 THR A N 1
ATOM 2538 C CA . THR A 1 344 ? 18.255 -7.466 -15.880 1.00 92.12 344 THR A CA 1
ATOM 2539 C C . THR A 1 344 ? 17.346 -6.798 -14.837 1.00 92.12 344 THR A C 1
ATOM 2541 O O . THR A 1 344 ? 17.130 -5.581 -14.899 1.00 92.12 344 THR A O 1
ATOM 2544 N N . PRO A 1 345 ? 16.764 -7.551 -13.878 1.00 92.00 345 PRO A N 1
ATOM 2545 C CA . PRO A 1 345 ? 15.833 -6.989 -12.901 1.00 92.00 345 PRO A CA 1
ATOM 2546 C C . PRO A 1 345 ? 16.413 -5.827 -12.087 1.00 92.00 345 PRO A C 1
ATOM 2548 O O . PRO A 1 345 ? 17.614 -5.777 -11.804 1.00 92.00 345 PRO A O 1
ATOM 2551 N N . ALA A 1 346 ? 15.535 -4.915 -11.661 1.00 92.81 346 ALA A N 1
ATOM 2552 C CA . ALA A 1 346 ? 15.883 -3.889 -10.683 1.00 92.81 346 ALA A CA 1
ATOM 2553 C C . ALA A 1 346 ? 16.385 -4.540 -9.380 1.00 92.81 346 ALA A C 1
ATOM 2555 O O . ALA A 1 346 ? 15.814 -5.518 -8.895 1.00 92.81 346 ALA A O 1
ATOM 2556 N N . LEU A 1 347 ? 17.447 -3.982 -8.802 1.00 93.06 347 LEU A N 1
ATOM 2557 C CA . LEU A 1 347 ? 18.170 -4.545 -7.657 1.00 93.06 347 LEU A CA 1
ATOM 2558 C C . LEU A 1 347 ? 17.393 -4.470 -6.333 1.00 93.06 347 LEU A C 1
ATOM 2560 O O . LEU A 1 347 ? 17.789 -5.107 -5.355 1.00 93.06 347 LEU A O 1
ATOM 2564 N N . GLY A 1 348 ? 16.329 -3.662 -6.283 1.00 91.62 348 GLY A N 1
ATOM 2565 C CA . GLY A 1 348 ? 15.648 -3.285 -5.049 1.00 91.62 348 GLY A CA 1
ATOM 2566 C C . GLY A 1 348 ? 16.515 -2.413 -4.131 1.00 91.62 348 GLY A C 1
ATOM 2567 O O . GLY A 1 348 ? 17.696 -2.163 -4.384 1.00 91.62 348 GLY A O 1
ATOM 2568 N N . HIS A 1 349 ? 15.922 -1.936 -3.038 1.00 92.62 349 HIS A N 1
ATOM 2569 C CA . HIS A 1 349 ? 16.628 -1.122 -2.047 1.00 92.62 349 HIS A CA 1
ATOM 2570 C C . HIS A 1 349 ? 17.247 -2.001 -0.944 1.00 92.62 349 HIS A C 1
ATOM 2572 O O . HIS A 1 349 ? 16.524 -2.654 -0.189 1.00 92.62 349 HIS A O 1
ATOM 2578 N N . ASP A 1 350 ? 18.576 -1.968 -0.801 1.00 94.12 350 ASP A N 1
ATOM 2579 C CA . ASP A 1 350 ? 19.273 -2.481 0.390 1.00 94.12 350 ASP A CA 1
ATOM 2580 C C . ASP A 1 350 ? 19.275 -1.404 1.483 1.00 94.12 350 ASP A C 1
ATOM 2582 O O . ASP A 1 350 ? 20.148 -0.535 1.525 1.00 94.12 350 ASP A O 1
ATOM 2586 N N . TRP A 1 351 ? 18.257 -1.425 2.341 1.00 94.31 351 TRP A N 1
ATOM 2587 C CA . TRP A 1 351 ? 18.129 -0.491 3.459 1.00 94.31 351 TRP A CA 1
ATOM 2588 C C . TRP A 1 351 ? 19.171 -0.771 4.560 1.00 94.31 351 TRP A C 1
ATOM 2590 O O . TRP A 1 351 ? 19.454 -1.922 4.903 1.00 94.31 351 TRP A O 1
ATOM 2600 N N . ASN A 1 352 ? 19.709 0.286 5.178 1.00 92.38 352 ASN A N 1
ATOM 2601 C CA . ASN A 1 352 ? 20.422 0.180 6.456 1.00 92.38 352 ASN A CA 1
ATOM 2602 C C . ASN A 1 352 ? 19.480 -0.338 7.576 1.00 92.38 352 ASN A C 1
ATOM 2604 O O . ASN A 1 352 ? 18.300 -0.615 7.363 1.00 92.38 352 ASN A O 1
ATOM 2608 N N . ARG A 1 353 ? 19.978 -0.457 8.815 1.00 91.94 353 ARG A N 1
ATOM 2609 C CA . ARG A 1 353 ? 19.151 -0.891 9.965 1.00 91.94 353 ARG A CA 1
ATOM 2610 C C . ARG A 1 353 ? 18.120 0.157 10.428 1.00 91.94 353 ARG A C 1
ATOM 2612 O O . ARG A 1 353 ? 17.333 -0.137 11.331 1.00 91.94 353 ARG A O 1
ATOM 2619 N N . GLY A 1 354 ? 18.109 1.332 9.796 1.00 89.69 354 GLY A N 1
ATOM 2620 C CA . GLY A 1 354 ? 17.382 2.527 10.206 1.00 89.69 354 GLY A CA 1
ATOM 2621 C C . GLY A 1 354 ? 18.026 3.190 11.421 1.00 89.69 354 GLY A C 1
ATOM 2622 O O . GLY A 1 354 ? 18.356 2.517 12.396 1.00 89.69 354 GLY A O 1
ATOM 2623 N N . GLU A 1 355 ? 18.166 4.505 11.364 1.00 89.94 355 GLU A N 1
ATOM 2624 C CA . GLU A 1 355 ? 18.647 5.356 12.452 1.00 89.94 355 GLU A CA 1
ATOM 2625 C C . GLU A 1 355 ? 17.458 6.149 13.006 1.00 89.94 355 GLU A C 1
ATOM 2627 O O . GLU A 1 355 ? 16.621 6.622 12.234 1.00 89.94 355 GLU A O 1
ATOM 2632 N N . THR A 1 356 ? 17.337 6.260 14.331 1.00 91.00 356 THR A N 1
ATOM 2633 C CA . THR A 1 356 ? 16.327 7.136 14.941 1.00 91.00 356 THR A CA 1
ATOM 2634 C C . THR A 1 356 ? 16.711 8.579 14.641 1.00 91.00 356 THR A C 1
ATOM 2636 O O . THR A 1 356 ? 17.809 9.004 14.996 1.00 91.00 356 THR A O 1
ATOM 2639 N N . THR A 1 357 ? 15.838 9.303 13.945 1.00 89.12 357 THR A N 1
ATOM 2640 C CA . THR A 1 357 ? 16.025 10.722 13.621 1.00 89.12 357 THR A CA 1
ATOM 2641 C C . THR A 1 357 ? 15.319 11.630 14.620 1.00 89.12 357 THR A C 1
ATOM 2643 O O . THR A 1 357 ? 15.826 12.712 14.893 1.00 89.12 357 THR A O 1
ATOM 2646 N N . GLU A 1 358 ? 14.216 11.169 15.216 1.00 87.94 358 GLU A N 1
ATOM 2647 C CA . GLU A 1 358 ? 13.499 11.852 16.300 1.00 87.94 358 GLU A CA 1
ATOM 2648 C C . GLU A 1 358 ? 13.017 10.802 17.320 1.00 87.94 358 GLU A C 1
ATOM 2650 O O . GLU A 1 358 ? 12.412 9.800 16.936 1.00 87.94 358 GLU A O 1
ATOM 2655 N N . ASP A 1 359 ? 13.295 10.987 18.613 1.00 88.81 359 ASP A N 1
ATOM 2656 C CA . ASP A 1 359 ? 12.832 10.067 19.664 1.00 88.81 359 ASP A CA 1
ATOM 2657 C C . ASP A 1 359 ? 11.349 10.301 20.003 1.00 88.81 359 ASP A C 1
ATOM 2659 O O . ASP A 1 359 ? 10.888 11.438 20.108 1.00 88.81 359 ASP A O 1
ATOM 2663 N N . ALA A 1 360 ? 10.593 9.219 20.214 1.00 89.50 360 ALA A N 1
ATOM 2664 C CA . ALA A 1 360 ? 9.179 9.298 20.584 1.00 89.50 360 ALA A CA 1
ATOM 2665 C C . ALA A 1 360 ? 9.001 9.761 22.041 1.00 89.50 360 ALA A C 1
ATOM 2667 O O . ALA A 1 360 ? 9.643 9.232 22.952 1.00 89.50 360 ALA A O 1
ATOM 2668 N N . SER A 1 361 ? 8.088 10.707 22.277 1.00 88.75 361 SER A N 1
ATOM 2669 C CA . SER A 1 361 ? 7.780 11.230 23.616 1.00 88.75 361 SER A CA 1
ATOM 2670 C C . SER A 1 361 ? 6.546 10.537 24.217 1.00 88.75 361 SER A C 1
ATOM 2672 O O . SER A 1 361 ? 6.117 9.486 23.734 1.00 88.75 361 SER A O 1
ATOM 2674 N N . CYS A 1 362 ? 5.962 11.072 25.294 1.00 85.88 362 CYS A N 1
ATOM 2675 C CA . CYS A 1 362 ? 4.679 10.577 25.813 1.00 85.88 362 CYS A CA 1
ATOM 2676 C C . CYS A 1 362 ? 3.470 11.018 24.971 1.00 85.88 362 CYS A C 1
ATOM 2678 O O . CYS A 1 362 ? 2.442 10.345 25.019 1.00 85.88 362 CYS A O 1
ATOM 2680 N N . GLU A 1 363 ? 3.589 12.121 24.223 1.00 86.19 363 GLU A N 1
ATOM 2681 C CA . GLU A 1 363 ? 2.475 12.790 23.524 1.00 86.19 363 GLU A CA 1
ATOM 2682 C C . GLU A 1 363 ? 2.703 12.926 22.006 1.00 86.19 363 GLU A C 1
ATOM 2684 O O . GLU A 1 363 ? 1.745 13.089 21.253 1.00 86.19 363 GLU A O 1
ATOM 2689 N N . SER A 1 364 ? 3.954 12.817 21.545 1.00 88.44 364 SER A N 1
ATOM 2690 C CA . SER A 1 364 ? 4.343 12.849 20.132 1.00 88.44 364 SER A CA 1
ATOM 2691 C C . SER A 1 364 ? 4.965 11.527 19.692 1.00 88.44 364 SER A C 1
ATOM 2693 O O . SER A 1 364 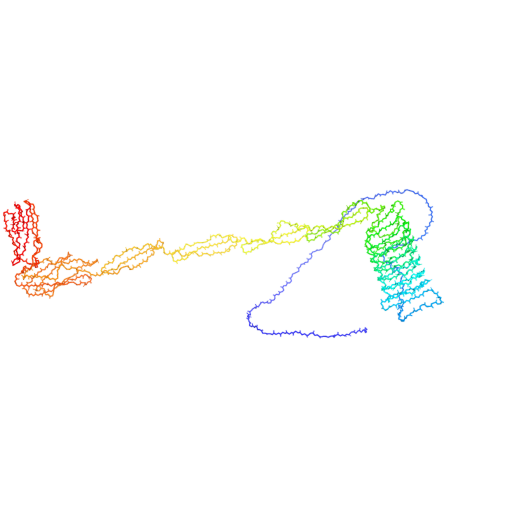? 5.784 10.939 20.408 1.00 88.44 364 SER A O 1
ATOM 2695 N N . ASP A 1 365 ? 4.617 11.097 18.482 1.00 92.56 365 ASP A N 1
ATOM 2696 C CA . ASP A 1 365 ? 5.377 10.077 17.768 1.00 92.56 365 ASP A CA 1
ATOM 2697 C C . ASP A 1 365 ? 6.818 10.565 17.527 1.00 92.56 365 ASP A C 1
ATOM 2699 O O . ASP A 1 365 ? 7.080 11.768 17.454 1.00 92.56 365 ASP A O 1
ATOM 2703 N N . GLY A 1 366 ? 7.745 9.619 17.411 1.00 90.56 366 GLY A N 1
ATOM 2704 C CA . GLY A 1 366 ? 9.101 9.830 16.911 1.00 90.56 366 GLY A CA 1
ATOM 2705 C C . GLY A 1 366 ? 9.256 9.289 15.490 1.00 90.56 366 GLY A C 1
ATOM 2706 O O . GLY A 1 366 ? 8.311 8.784 14.877 1.00 90.56 366 GLY A O 1
ATOM 2707 N N . GLU A 1 367 ? 10.475 9.325 14.966 1.00 93.25 367 GLU A N 1
ATOM 2708 C CA . GLU A 1 367 ? 10.761 8.939 13.592 1.00 93.25 367 GLU A CA 1
ATOM 2709 C C . GLU A 1 367 ? 12.070 8.160 13.454 1.00 93.25 367 GLU A C 1
ATOM 2711 O O . GLU A 1 367 ? 13.109 8.508 14.020 1.00 93.25 367 GLU A O 1
ATOM 2716 N N . LYS A 1 368 ? 12.030 7.119 12.621 1.00 93.81 368 LYS A N 1
ATOM 2717 C CA . LYS A 1 368 ? 13.189 6.339 12.208 1.00 93.81 368 LYS A CA 1
ATOM 2718 C C . LYS A 1 368 ? 13.414 6.463 10.703 1.00 93.81 368 LYS A C 1
ATOM 2720 O O . LYS A 1 368 ? 12.563 6.069 9.903 1.00 93.81 368 LYS A O 1
ATOM 2725 N N . THR A 1 369 ? 14.581 6.957 10.303 1.00 94.12 369 THR A N 1
ATOM 2726 C CA . THR A 1 369 ? 14.968 7.095 8.895 1.00 94.12 369 THR A CA 1
ATOM 2727 C C . THR A 1 369 ? 15.846 5.927 8.453 1.00 94.12 369 THR A C 1
ATOM 2729 O O . THR A 1 369 ? 16.898 5.649 9.029 1.00 94.12 369 THR A O 1
ATOM 2732 N N . TYR A 1 370 ? 15.443 5.257 7.376 1.00 93.94 370 TYR A N 1
ATOM 2733 C CA . TYR A 1 370 ? 16.245 4.255 6.680 1.00 93.94 370 TYR A CA 1
ATOM 2734 C C . TYR A 1 370 ? 16.846 4.862 5.416 1.00 93.94 370 TYR A C 1
ATOM 2736 O O . TYR A 1 370 ? 16.130 5.492 4.640 1.00 93.94 370 TYR A O 1
ATOM 2744 N N . THR A 1 371 ? 18.129 4.601 5.170 1.00 93.62 371 THR A N 1
ATOM 2745 C CA . THR A 1 371 ? 18.845 5.013 3.953 1.00 93.62 371 THR A CA 1
ATOM 2746 C C . THR A 1 371 ? 19.263 3.775 3.159 1.00 93.62 371 THR A C 1
ATOM 2748 O O . THR A 1 371 ? 19.763 2.805 3.736 1.00 93.62 371 THR A O 1
ATOM 2751 N N . CYS A 1 372 ? 19.046 3.776 1.844 1.00 95.25 372 CYS A N 1
ATOM 2752 C CA . CYS A 1 372 ? 19.449 2.693 0.953 1.00 95.25 372 CYS A CA 1
ATOM 2753 C C . CYS A 1 372 ? 20.944 2.788 0.618 1.00 95.25 372 CYS A C 1
ATOM 2755 O O . CYS A 1 372 ? 21.396 3.782 0.049 1.00 95.25 372 CYS A O 1
ATOM 2757 N N . ARG A 1 373 ? 21.713 1.727 0.888 1.00 93.25 373 ARG A N 1
ATOM 2758 C CA . ARG A 1 373 ? 23.170 1.683 0.658 1.00 93.25 373 ARG A CA 1
ATOM 2759 C C . ARG A 1 373 ? 23.584 1.743 -0.815 1.00 93.25 373 ARG A C 1
ATOM 2761 O O . ARG A 1 373 ? 24.741 2.020 -1.103 1.00 93.25 373 ARG A O 1
ATOM 2768 N N . ARG A 1 374 ? 22.665 1.440 -1.737 1.00 91.12 374 ARG A N 1
ATOM 2769 C CA . ARG A 1 374 ? 22.930 1.352 -3.186 1.00 91.12 374 ARG A CA 1
ATOM 2770 C C . ARG A 1 374 ? 22.706 2.667 -3.938 1.00 91.12 374 ARG A C 1
ATOM 2772 O O . ARG A 1 374 ? 23.300 2.855 -4.991 1.00 91.12 374 ARG A O 1
ATOM 2779 N N . CYS A 1 375 ? 21.826 3.538 -3.443 1.00 91.19 375 CYS A N 1
ATOM 2780 C CA . CYS A 1 375 ? 21.384 4.747 -4.156 1.00 91.19 375 CYS A CA 1
ATOM 2781 C C . CYS A 1 375 ? 21.217 5.995 -3.275 1.00 91.19 375 CYS A C 1
ATOM 2783 O O . CYS A 1 375 ? 20.979 7.070 -3.809 1.00 91.19 375 CYS A O 1
ATOM 2785 N N . GLY A 1 376 ? 21.310 5.883 -1.946 1.00 91.62 376 GLY A N 1
ATOM 2786 C CA . GLY A 1 376 ? 21.102 7.008 -1.028 1.00 91.62 376 GLY A CA 1
ATOM 2787 C C . GLY A 1 376 ? 19.638 7.391 -0.774 1.00 91.62 376 GLY A C 1
ATOM 2788 O O . GLY A 1 376 ? 19.396 8.222 0.102 1.00 91.62 376 GLY A O 1
ATOM 2789 N N . ASP A 1 377 ? 18.670 6.772 -1.468 1.00 93.38 377 ASP A N 1
ATOM 2790 C CA . ASP A 1 377 ? 17.232 6.970 -1.222 1.00 93.38 377 ASP A CA 1
ATOM 2791 C C . ASP A 1 377 ? 16.877 6.758 0.253 1.00 93.38 377 ASP A C 1
ATOM 2793 O O . ASP A 1 377 ? 17.481 5.925 0.936 1.00 93.38 377 ASP A O 1
ATOM 2797 N N . LYS A 1 378 ? 15.859 7.479 0.736 1.00 93.88 378 LYS A N 1
ATOM 2798 C CA . LYS A 1 378 ? 15.417 7.439 2.135 1.00 93.88 378 LYS A CA 1
ATOM 2799 C C . LYS A 1 378 ? 13.943 7.072 2.261 1.00 93.88 378 LYS A C 1
ATOM 2801 O O . LYS A 1 378 ? 13.116 7.539 1.484 1.00 93.88 378 LYS A O 1
ATOM 2806 N N . LYS A 1 379 ? 13.610 6.290 3.290 1.00 93.56 379 LYS A N 1
ATOM 2807 C CA . LYS A 1 379 ? 12.233 6.099 3.776 1.00 93.56 379 LYS A CA 1
ATOM 2808 C C . LYS A 1 379 ? 12.170 6.380 5.277 1.00 93.56 379 LYS A C 1
ATOM 2810 O O . LYS A 1 379 ? 13.130 6.104 5.994 1.00 93.56 379 LYS A O 1
ATOM 2815 N N . LYS A 1 380 ? 11.037 6.895 5.741 1.00 94.06 380 LYS A N 1
ATOM 2816 C CA . LYS A 1 380 ? 10.753 7.179 7.153 1.00 94.06 380 LYS A CA 1
ATOM 2817 C C . LYS A 1 380 ? 9.752 6.152 7.691 1.00 94.06 380 LYS A C 1
ATOM 2819 O O . LYS A 1 380 ? 8.910 5.662 6.940 1.00 94.06 380 LYS A O 1
ATOM 2824 N N . GLU A 1 381 ? 9.865 5.813 8.967 1.00 92.94 381 GLU A N 1
ATOM 2825 C CA . GLU A 1 381 ? 8.942 4.954 9.712 1.00 92.94 381 GLU A CA 1
ATOM 2826 C C . GLU A 1 381 ? 8.614 5.637 11.042 1.00 92.94 381 GLU A C 1
ATOM 2828 O O . GLU A 1 381 ? 9.518 6.044 11.773 1.00 92.94 381 GLU A O 1
ATOM 2833 N N . THR A 1 382 ? 7.326 5.783 11.341 1.00 91.94 382 THR A N 1
ATOM 2834 C CA . THR A 1 382 ? 6.844 6.391 12.584 1.00 91.94 382 THR A CA 1
ATOM 2835 C C . THR A 1 382 ? 7.126 5.469 13.767 1.00 91.94 382 THR A C 1
ATOM 2837 O O . THR A 1 382 ? 6.748 4.297 13.745 1.00 91.94 382 THR A O 1
ATOM 2840 N N . ILE A 1 383 ? 7.755 5.999 14.815 1.00 89.69 383 ILE A N 1
ATOM 2841 C CA . ILE A 1 383 ? 7.872 5.348 16.121 1.00 89.69 383 ILE A CA 1
ATOM 2842 C C . ILE A 1 383 ? 6.683 5.845 16.956 1.00 89.69 383 ILE A C 1
ATOM 2844 O O . ILE A 1 383 ? 6.666 7.029 17.285 1.00 89.69 383 ILE A O 1
ATOM 2848 N N . PRO A 1 384 ? 5.685 5.011 17.301 1.00 88.94 384 PRO A N 1
ATOM 2849 C CA . PRO A 1 384 ? 4.514 5.487 18.033 1.00 88.94 384 PRO A CA 1
ATOM 2850 C C . PRO A 1 384 ? 4.877 6.115 19.383 1.00 88.94 384 PRO A C 1
ATOM 2852 O O . PRO A 1 384 ? 5.768 5.615 20.077 1.00 88.94 384 PRO A O 1
ATOM 2855 N N . ALA A 1 385 ? 4.151 7.165 19.769 1.00 90.31 385 ALA A N 1
ATOM 2856 C CA . ALA A 1 385 ? 4.268 7.818 21.067 1.00 90.31 385 ALA A CA 1
ATOM 2857 C C . ALA A 1 385 ? 4.247 6.784 22.205 1.00 90.31 385 ALA A 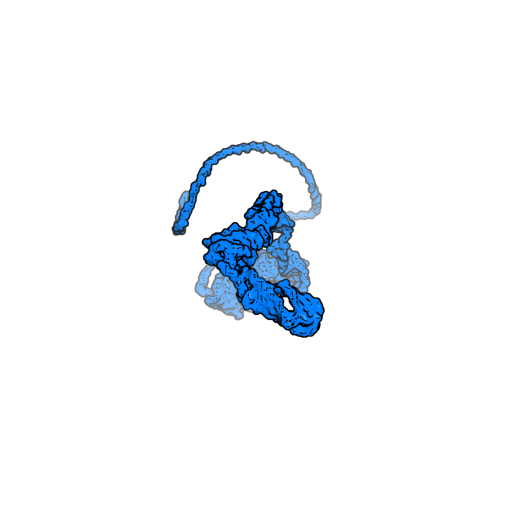C 1
ATOM 2859 O O . ALA A 1 385 ? 3.390 5.898 22.263 1.00 90.31 385 ALA A O 1
ATOM 2860 N N . THR A 1 386 ? 5.184 6.914 23.143 1.00 88.56 386 THR A N 1
ATOM 2861 C CA . THR A 1 386 ? 5.374 5.966 24.256 1.00 88.56 386 THR A CA 1
ATOM 2862 C C . THR A 1 386 ? 4.183 5.916 25.217 1.00 88.56 386 THR A C 1
ATOM 2864 O O . THR A 1 386 ? 3.999 4.924 25.927 1.00 88.56 386 THR A O 1
ATOM 2867 N N . GLY A 1 387 ? 3.359 6.969 25.221 1.00 87.00 387 GLY A N 1
ATOM 2868 C CA . GLY A 1 387 ? 2.241 7.149 26.136 1.00 87.00 387 GLY A CA 1
ATOM 2869 C C . GLY A 1 387 ? 2.679 7.463 27.569 1.00 87.00 387 GLY A C 1
ATOM 2870 O O . GLY A 1 387 ? 3.837 7.317 27.964 1.00 87.00 387 GLY A O 1
ATOM 2871 N N . HIS A 1 388 ? 1.729 7.909 28.386 1.00 87.81 388 HIS A N 1
ATOM 2872 C CA . HIS A 1 388 ? 2.016 8.265 29.773 1.00 87.81 388 HIS A CA 1
ATOM 2873 C C . HIS A 1 388 ? 2.130 7.033 30.683 1.00 87.81 388 HIS A C 1
ATOM 2875 O O . HIS A 1 388 ? 1.169 6.278 30.866 1.00 87.81 388 HIS A O 1
ATOM 2881 N N . SER A 1 389 ? 3.280 6.889 31.342 1.00 89.25 389 SER A N 1
ATOM 2882 C CA . SER A 1 389 ? 3.487 5.917 32.419 1.00 89.25 389 SER A CA 1
ATOM 2883 C C . SER A 1 389 ? 3.062 6.526 33.758 1.00 89.25 389 SER A C 1
ATOM 2885 O O . SER A 1 389 ? 3.852 7.167 34.456 1.00 89.25 389 SER A O 1
ATOM 2887 N N . TRP A 1 390 ? 1.772 6.387 34.071 1.00 90.25 390 TRP A N 1
ATOM 2888 C CA . TRP A 1 390 ? 1.121 6.990 35.237 1.00 90.25 390 TRP A CA 1
ATOM 2889 C C . TRP A 1 390 ? 1.576 6.368 36.563 1.00 90.25 390 TRP A C 1
ATOM 2891 O O . TRP A 1 390 ? 1.324 5.192 36.828 1.00 90.25 390 TRP A O 1
ATOM 2901 N N . VAL A 1 391 ? 2.150 7.186 37.445 1.00 88.56 391 VAL A N 1
ATOM 2902 C CA . VAL A 1 391 ? 2.387 6.855 38.856 1.00 88.56 391 VAL A CA 1
ATOM 2903 C C . VAL A 1 391 ? 1.389 7.643 39.699 1.00 88.56 391 VAL A C 1
ATOM 2905 O O . VAL A 1 391 ? 1.230 8.841 39.492 1.00 88.56 391 VAL A O 1
ATOM 2908 N N . ARG A 1 392 ? 0.696 6.989 40.640 1.00 89.38 392 ARG A N 1
ATOM 2909 C CA . ARG A 1 392 ? -0.238 7.673 41.550 1.00 89.38 392 ARG A CA 1
ATOM 2910 C C . ARG A 1 392 ? 0.549 8.598 42.485 1.00 89.38 392 ARG A C 1
ATOM 2912 O O . ARG A 1 392 ? 1.388 8.111 43.240 1.00 89.38 392 ARG A O 1
ATOM 2919 N N . SER A 1 393 ? 0.276 9.896 42.422 1.00 88.19 393 SER A N 1
ATOM 2920 C CA . SER A 1 393 ? 0.965 10.947 43.178 1.00 88.19 393 SER A CA 1
ATOM 2921 C C . SER A 1 393 ? 0.218 11.329 44.459 1.00 88.19 393 SER A C 1
ATOM 2923 O O . SER A 1 393 ? 0.853 11.519 45.496 1.00 88.19 393 SER A O 1
ATOM 2925 N N . TRP A 1 394 ? -1.118 11.360 44.426 1.00 86.00 394 TRP A N 1
ATOM 2926 C CA . TRP A 1 394 ? -1.963 11.649 45.590 1.00 86.00 394 TRP A CA 1
ATOM 2927 C C . TRP A 1 394 ? -3.293 10.872 45.554 1.00 86.00 394 TRP A C 1
ATOM 2929 O O . TRP A 1 394 ? -3.670 10.299 44.528 1.00 86.00 394 TRP A O 1
ATOM 2939 N N . HIS A 1 395 ? -3.968 10.780 46.704 1.00 89.19 395 HIS A N 1
ATOM 2940 C CA . HIS A 1 395 ? -5.171 9.971 46.903 1.00 89.19 395 HIS A CA 1
ATOM 2941 C C . HIS A 1 395 ? -5.997 10.442 48.112 1.00 89.19 395 HIS A C 1
ATOM 2943 O O . HIS A 1 395 ? -5.444 10.650 49.192 1.00 89.19 395 HIS A O 1
ATOM 2949 N N . GLU A 1 396 ? -7.317 10.504 47.938 1.00 89.19 396 GLU A N 1
ATOM 2950 C CA . GLU A 1 396 ? -8.324 10.704 48.982 1.00 89.19 396 GLU A CA 1
ATOM 2951 C C . GLU A 1 396 ? -9.516 9.753 48.763 1.00 89.19 396 GLU A C 1
ATOM 2953 O O . GLU A 1 396 ? -10.062 9.652 47.659 1.00 89.19 396 GLU A O 1
ATOM 2958 N N . ASP A 1 397 ? -9.913 9.036 49.818 1.00 85.88 397 ASP A N 1
ATOM 2959 C CA . ASP A 1 397 ? -11.012 8.063 49.800 1.00 85.88 397 ASP A CA 1
ATOM 2960 C C . ASP A 1 397 ? -12.390 8.730 49.634 1.00 85.88 397 ASP A C 1
ATOM 2962 O O . ASP A 1 397 ? -12.691 9.755 50.245 1.00 85.88 397 ASP A O 1
ATOM 2966 N N . ALA A 1 398 ? -13.279 8.098 48.862 1.00 86.75 398 ALA A N 1
ATOM 2967 C CA . ALA A 1 398 ? -14.655 8.569 48.685 1.00 86.75 398 ALA A CA 1
ATOM 2968 C C . ALA A 1 398 ? -15.525 8.298 49.926 1.00 86.75 398 ALA A C 1
ATOM 2970 O O . ALA A 1 398 ? -15.520 7.191 50.474 1.00 86.75 398 ALA A O 1
ATOM 2971 N N . THR A 1 399 ? -16.341 9.274 50.335 1.00 85.19 399 THR A N 1
ATOM 2972 C CA . THR A 1 399 ? -17.226 9.146 51.508 1.00 85.19 399 THR A CA 1
ATOM 2973 C C . THR A 1 399 ? -18.576 8.517 51.110 1.00 85.19 399 THR A C 1
ATOM 2975 O O . THR A 1 399 ? -18.704 7.888 50.056 1.00 85.19 399 THR A O 1
ATOM 2978 N N . CYS A 1 400 ? -19.615 8.618 51.949 1.00 82.75 400 CYS A N 1
ATOM 2979 C CA . CYS A 1 400 ? -20.986 8.265 51.540 1.00 82.75 400 CYS A CA 1
ATOM 2980 C C . CYS A 1 400 ? -21.647 9.341 50.661 1.00 82.75 400 CYS A C 1
ATOM 2982 O O . CYS A 1 400 ? -22.543 9.006 49.886 1.00 82.75 400 CYS A O 1
ATOM 2984 N N . THR A 1 401 ? -21.207 10.594 50.793 1.00 82.81 401 THR A N 1
ATOM 2985 C CA . THR A 1 401 ? -21.807 11.814 50.225 1.00 82.81 401 THR A CA 1
ATOM 2986 C C . THR A 1 401 ? -20.911 12.501 49.200 1.00 82.81 401 THR A C 1
ATOM 2988 O O . THR A 1 401 ? -21.416 13.101 48.255 1.00 82.81 401 THR A O 1
ATOM 2991 N N . ASP A 1 402 ? -19.598 12.384 49.373 1.00 86.44 402 ASP A N 1
ATOM 2992 C CA . ASP A 1 402 ? -18.579 13.151 48.669 1.00 86.44 402 ASP A CA 1
ATOM 2993 C C . ASP A 1 402 ? -17.737 12.220 47.796 1.00 86.44 402 ASP A C 1
ATOM 2995 O O . ASP A 1 402 ? -17.393 11.097 48.187 1.00 86.44 402 ASP A O 1
ATOM 2999 N N . ASP A 1 403 ? -17.421 12.693 46.595 1.00 90.00 403 ASP A N 1
ATOM 3000 C CA . ASP A 1 403 ? -16.520 11.997 45.687 1.00 90.00 403 ASP A CA 1
ATOM 3001 C C . ASP A 1 403 ? -15.078 12.071 46.213 1.00 90.00 403 ASP A C 1
ATOM 3003 O O . ASP A 1 403 ? -14.588 13.149 46.542 1.00 90.00 403 ASP A O 1
ATOM 3007 N N . GLY A 1 404 ? -14.389 10.931 46.225 1.00 87.94 404 GLY A N 1
ATOM 3008 C CA . GLY A 1 404 ? -12.947 10.856 46.453 1.00 87.94 404 GLY A CA 1
ATOM 3009 C C . GLY A 1 404 ? -12.161 11.158 45.178 1.00 87.94 404 GLY A C 1
ATOM 3010 O O . GLY A 1 404 ? -12.724 11.345 44.091 1.00 87.94 404 GLY A O 1
ATOM 3011 N N . VAL A 1 405 ? -10.836 11.174 45.277 1.00 91.44 405 VAL A N 1
ATOM 3012 C CA . VAL A 1 405 ? -9.953 11.580 44.178 1.00 91.44 405 VAL A CA 1
ATOM 3013 C C . VAL A 1 405 ? -8.682 10.739 44.158 1.00 91.44 405 VAL A C 1
ATOM 3015 O O . VAL A 1 405 ? -8.056 10.502 45.184 1.00 91.44 405 VAL A O 1
ATOM 3018 N N . ASP A 1 406 ? -8.260 10.358 42.956 1.00 90.94 406 ASP A N 1
ATOM 3019 C CA . ASP A 1 406 ? -6.890 9.936 42.682 1.00 90.94 406 ASP A CA 1
ATOM 3020 C C . ASP A 1 406 ? -6.200 10.963 41.778 1.00 90.94 406 ASP A C 1
ATOM 3022 O O . ASP A 1 406 ? -6.789 11.439 40.800 1.00 90.94 406 ASP A O 1
ATOM 3026 N N . GLU A 1 407 ? -4.932 11.249 42.059 1.00 90.88 407 GLU A N 1
ATOM 3027 C CA . GLU A 1 407 ? -4.037 12.004 41.182 1.00 90.88 407 GLU A CA 1
ATOM 3028 C C . GLU A 1 407 ? -2.892 11.108 40.706 1.00 90.88 407 GLU A C 1
ATOM 3030 O O . GLU A 1 407 ? -2.397 10.246 41.440 1.00 90.88 407 GLU A O 1
ATOM 3035 N N . TYR A 1 408 ? -2.477 11.309 39.460 1.00 89.75 408 TYR A N 1
ATOM 3036 C CA . TYR A 1 408 ? -1.386 10.589 38.822 1.00 89.75 408 TYR A CA 1
ATOM 3037 C C . TYR A 1 408 ? -0.482 11.569 38.082 1.00 89.75 408 TYR A C 1
ATOM 3039 O O . TYR A 1 408 ? -0.974 12.449 37.380 1.00 89.75 408 TYR A O 1
ATOM 3047 N N . THR A 1 409 ? 0.824 11.348 38.153 1.00 90.38 409 THR A N 1
ATOM 3048 C CA . THR A 1 409 ? 1.843 12.095 37.407 1.00 90.38 409 THR A CA 1
ATOM 3049 C C . THR A 1 409 ? 2.575 11.122 36.482 1.00 90.38 409 THR A C 1
ATOM 3051 O O . THR A 1 409 ? 2.841 9.973 36.857 1.00 90.38 409 THR A O 1
ATOM 3054 N N . CYS A 1 410 ? 2.866 11.526 35.246 1.00 90.56 410 CYS A N 1
ATOM 3055 C CA . CYS A 1 410 ? 3.627 10.697 34.316 1.00 90.56 410 CYS A CA 1
ATOM 3056 C C . CYS A 1 410 ? 5.113 10.669 34.696 1.00 90.56 410 CYS A C 1
ATOM 3058 O O . CYS A 1 410 ? 5.754 11.712 34.768 1.00 90.56 410 CYS A O 1
ATOM 3060 N N . ARG A 1 411 ? 5.695 9.471 34.838 1.00 88.12 411 ARG A N 1
ATOM 3061 C CA . ARG A 1 411 ? 7.104 9.272 35.237 1.00 88.12 411 ARG A CA 1
ATOM 3062 C C . ARG A 1 411 ? 8.156 9.907 34.303 1.00 88.12 411 ARG A C 1
ATOM 3064 O O . ARG A 1 411 ? 9.317 9.995 34.695 1.00 88.12 411 ARG A O 1
ATOM 3071 N N . TYR A 1 412 ? 7.783 10.273 33.076 1.00 86.31 412 TYR A N 1
ATOM 3072 C CA . TYR A 1 412 ? 8.724 10.653 32.012 1.00 86.31 412 TYR A CA 1
ATOM 3073 C C . TYR A 1 412 ? 8.492 12.043 31.403 1.00 86.31 412 TYR A C 1
ATOM 3075 O O . TYR A 1 412 ? 9.314 12.483 30.605 1.00 86.31 412 TYR A O 1
ATOM 3083 N N . CYS A 1 413 ? 7.391 12.721 31.739 1.00 87.69 413 CYS A N 1
ATOM 3084 C CA . CYS A 1 413 ? 7.046 14.025 31.157 1.00 87.69 413 CYS A CA 1
ATOM 3085 C C . CYS A 1 413 ? 6.290 14.959 32.115 1.00 87.69 413 CYS A C 1
ATOM 3087 O O . CYS A 1 413 ? 5.786 15.986 31.676 1.00 87.69 413 CYS A O 1
ATOM 3089 N N . ASP A 1 414 ? 6.153 14.579 33.390 1.00 86.69 414 ASP A N 1
ATOM 3090 C CA . ASP A 1 414 ? 5.472 15.314 34.468 1.00 86.69 414 ASP A CA 1
ATOM 3091 C C . ASP A 1 414 ? 4.000 15.722 34.221 1.00 86.69 414 ASP A C 1
ATOM 3093 O O . ASP A 1 414 ? 3.356 16.240 35.131 1.00 86.69 414 ASP A O 1
ATOM 3097 N N . THR A 1 415 ? 3.410 15.407 33.057 1.00 88.12 415 THR A N 1
ATOM 3098 C CA . THR A 1 415 ? 1.973 15.575 32.774 1.00 88.12 415 THR A CA 1
ATOM 3099 C C . THR A 1 415 ? 1.134 14.920 33.876 1.00 88.12 415 THR A C 1
ATOM 3101 O O . THR A 1 415 ? 1.367 13.763 34.241 1.00 88.12 415 THR A O 1
ATOM 3104 N N . GLU A 1 416 ? 0.134 15.642 34.385 1.00 90.69 416 GLU A N 1
ATOM 3105 C CA . GLU A 1 416 ? -0.739 15.197 35.475 1.00 90.69 416 GLU A CA 1
ATOM 3106 C C . GLU A 1 416 ? -2.126 14.756 34.990 1.00 90.69 416 GLU A C 1
ATOM 3108 O O . GLU A 1 416 ? -2.659 15.235 33.987 1.00 90.69 416 GLU A O 1
ATOM 3113 N N . LYS A 1 417 ? -2.754 13.854 35.748 1.00 90.12 417 LYS A N 1
ATOM 3114 C CA . LYS A 1 417 ? -4.115 13.367 35.520 1.00 90.12 417 LYS A CA 1
ATOM 3115 C C . LYS A 1 417 ? -4.845 13.163 36.841 1.00 90.12 417 LYS A C 1
ATOM 3117 O O . LYS A 1 417 ? -4.417 12.389 37.690 1.00 90.12 417 LYS A O 1
ATOM 3122 N N . ARG A 1 418 ? -6.017 13.785 36.965 1.00 90.81 418 ARG A N 1
ATOM 3123 C CA . ARG A 1 418 ? -6.951 13.620 38.088 1.00 90.81 418 ARG A CA 1
ATOM 3124 C C . ARG A 1 418 ? -8.097 12.690 37.682 1.00 90.81 418 ARG A C 1
ATOM 3126 O O . ARG A 1 418 ? -8.636 12.831 36.585 1.00 90.81 418 ARG A O 1
ATOM 3133 N N . THR A 1 419 ? -8.508 11.767 38.552 1.00 89.06 419 THR A N 1
ATOM 3134 C CA . THR A 1 419 ? -9.722 10.953 38.355 1.00 89.06 419 THR A CA 1
ATOM 3135 C C . THR A 1 419 ? -10.589 10.928 39.607 1.00 89.06 419 THR A C 1
ATOM 3137 O O . THR A 1 419 ? -10.103 10.663 40.702 1.00 89.06 419 THR A O 1
ATOM 3140 N N . THR A 1 420 ? -11.885 11.166 39.430 1.00 88.25 420 THR A N 1
ATOM 3141 C CA . THR A 1 420 ? -12.878 11.210 40.509 1.00 88.25 420 THR A CA 1
ATOM 3142 C C . THR A 1 420 ? -13.375 9.808 40.875 1.00 88.25 420 THR A C 1
ATOM 3144 O O . THR A 1 420 ? -13.957 9.117 40.035 1.00 88.25 420 THR A O 1
ATOM 3147 N N . ILE A 1 421 ? -13.209 9.411 42.135 1.00 86.81 421 ILE A N 1
ATOM 3148 C CA . ILE A 1 421 ? -13.821 8.215 42.723 1.00 86.81 421 ILE A CA 1
ATOM 3149 C C . ILE A 1 421 ? -15.236 8.596 43.164 1.00 86.81 421 ILE A C 1
ATOM 3151 O O . ILE A 1 421 ? -15.406 9.428 44.049 1.00 86.81 421 ILE A O 1
ATOM 3155 N N . LYS A 1 422 ? -16.274 8.012 42.559 1.00 88.19 422 LYS A N 1
ATOM 3156 C CA . LYS A 1 422 ? -17.658 8.388 42.890 1.00 88.19 422 LYS A CA 1
ATOM 3157 C C . LYS A 1 422 ? -18.030 8.021 44.333 1.00 88.19 422 LYS A C 1
ATOM 3159 O O . LYS A 1 422 ? -17.694 6.926 44.788 1.00 88.19 422 LYS A O 1
ATOM 3164 N N . ALA A 1 423 ? -18.757 8.918 45.003 1.00 86.81 423 ALA A N 1
ATOM 3165 C CA . ALA A 1 423 ? -19.274 8.750 46.359 1.00 86.81 423 ALA A CA 1
ATOM 3166 C C . ALA A 1 423 ? -19.915 7.365 46.554 1.00 86.81 423 ALA A C 1
ATOM 3168 O O . ALA A 1 423 ? -20.711 6.896 45.734 1.00 86.81 423 ALA A O 1
ATOM 3169 N N . THR A 1 424 ? -19.569 6.690 47.651 1.00 84.31 424 THR A N 1
ATOM 3170 C CA . THR A 1 424 ? -19.859 5.256 47.841 1.00 84.31 424 THR A CA 1
ATOM 3171 C C . THR A 1 424 ? -21.339 4.932 48.073 1.00 84.31 424 THR A C 1
ATOM 3173 O O . THR A 1 424 ? -21.736 3.768 47.932 1.00 84.31 424 THR A O 1
ATOM 3176 N N . GLY A 1 425 ? -22.141 5.951 48.406 1.00 82.38 425 GLY A N 1
ATOM 3177 C CA . GLY A 1 425 ? -23.574 5.870 48.671 1.00 82.38 425 GLY A CA 1
ATOM 3178 C C . GLY A 1 425 ? -23.930 5.176 49.991 1.00 82.38 425 GLY A C 1
ATOM 3179 O O . GLY A 1 425 ? -23.259 4.252 50.458 1.00 82.38 425 GLY A O 1
ATOM 3180 N N . HIS A 1 426 ? -25.039 5.592 50.604 1.00 84.12 426 HIS A N 1
ATOM 3181 C CA . HIS A 1 426 ? -25.456 5.061 51.903 1.00 84.12 426 HIS A CA 1
ATOM 3182 C C . HIS A 1 426 ? -25.909 3.594 51.816 1.00 84.12 426 HIS A C 1
ATOM 3184 O O . HIS A 1 426 ? -27.007 3.266 51.353 1.00 84.12 426 HIS A O 1
ATOM 3190 N N . LYS A 1 427 ? -25.085 2.689 52.349 1.00 84.44 427 LYS A N 1
ATOM 3191 C CA . LYS A 1 427 ? -25.413 1.268 52.529 1.00 84.44 427 LYS A CA 1
ATOM 3192 C C . LYS A 1 427 ? -26.172 1.089 53.843 1.00 84.44 427 LYS A C 1
ATOM 3194 O O . LYS A 1 427 ? -25.618 0.669 54.859 1.00 84.44 427 LYS A O 1
ATOM 3199 N N . PHE A 1 428 ? -27.445 1.483 53.834 1.00 86.12 428 PHE A N 1
ATOM 3200 C CA . PHE A 1 428 ? -28.323 1.353 54.995 1.00 86.12 428 PHE A CA 1
ATOM 3201 C C . PHE A 1 428 ? -28.642 -0.107 55.343 1.00 86.12 428 PHE A C 1
ATOM 3203 O O . PHE A 1 428 ? -28.867 -0.943 54.467 1.00 86.12 428 PHE A O 1
ATOM 3210 N N . SER A 1 429 ? -28.745 -0.380 56.643 1.00 84.94 429 SER A N 1
ATOM 3211 C CA . SER A 1 429 ? -29.223 -1.643 57.200 1.00 84.94 429 SER A CA 1
ATOM 3212 C C . SER A 1 429 ? -30.661 -1.980 56.775 1.00 84.94 429 SER A C 1
ATOM 3214 O O . SER A 1 429 ? -31.415 -1.144 56.266 1.00 84.94 429 SER A O 1
ATOM 3216 N N . ALA A 1 430 ? -31.093 -3.206 57.080 1.00 87.31 430 ALA A N 1
ATOM 3217 C CA . ALA A 1 430 ? -32.518 -3.510 57.134 1.00 87.31 430 ALA A CA 1
ATOM 3218 C C . ALA A 1 430 ? -33.231 -2.581 58.139 1.00 87.31 430 ALA A C 1
ATOM 3220 O O . ALA A 1 430 ? -32.649 -2.182 59.152 1.00 87.31 430 ALA A O 1
ATOM 3221 N N . TRP A 1 431 ? -34.493 -2.252 57.852 1.00 88.25 431 TRP A N 1
ATOM 3222 C CA . TRP A 1 431 ? -35.350 -1.479 58.750 1.00 88.25 431 TRP A CA 1
ATOM 3223 C C . TRP A 1 431 ? -35.673 -2.284 60.016 1.00 88.25 431 TRP A C 1
ATOM 3225 O O . TRP A 1 431 ? -36.225 -3.381 59.922 1.00 88.25 431 TRP A O 1
ATOM 3235 N N . ALA A 1 432 ? -35.386 -1.719 61.187 1.00 85.44 432 ALA A N 1
ATOM 3236 C CA . ALA A 1 432 ? -35.727 -2.292 62.486 1.00 85.44 432 ALA A CA 1
ATOM 3237 C C . ALA A 1 432 ? -36.755 -1.408 63.206 1.00 85.44 432 ALA A C 1
ATOM 3239 O O . ALA A 1 432 ? -36.670 -0.184 63.133 1.00 85.44 432 ALA A O 1
ATOM 3240 N N . VAL A 1 433 ? -37.719 -2.015 63.909 1.00 88.25 433 VAL A N 1
ATOM 3241 C CA . VAL A 1 433 ? -38.643 -1.276 64.789 1.00 88.25 433 VAL A CA 1
ATOM 3242 C C . VAL A 1 433 ? -37.863 -0.803 66.010 1.00 88.25 433 VAL A C 1
ATOM 3244 O O . VAL A 1 433 ? -37.376 -1.620 66.791 1.00 88.25 433 VAL A O 1
ATOM 3247 N N . THR A 1 434 ? -37.740 0.512 66.156 1.00 87.62 434 THR A N 1
ATOM 3248 C CA . THR A 1 434 ? -37.063 1.174 67.281 1.00 87.62 434 THR A CA 1
ATOM 3249 C C . THR A 1 434 ? -38.058 1.710 68.309 1.00 87.62 434 THR A C 1
ATOM 3251 O O . THR A 1 434 ? -37.715 1.822 69.484 1.00 87.62 434 THR A O 1
ATOM 3254 N N . GLN A 1 435 ? -39.308 1.949 67.899 1.00 85.38 435 GLN A N 1
ATOM 3255 C CA . GLN A 1 435 ? -40.421 2.348 68.760 1.00 85.38 435 GLN A CA 1
ATOM 3256 C C . GLN A 1 435 ? -41.707 1.649 68.291 1.00 85.38 435 GLN A C 1
ATOM 3258 O O . GLN A 1 435 ? -42.061 1.748 67.120 1.00 85.38 435 GLN A O 1
ATOM 3263 N N . GLU A 1 436 ? -42.415 0.941 69.177 1.00 87.31 436 GLU A N 1
ATOM 3264 C CA . GLU A 1 436 ? -43.722 0.329 68.869 1.00 87.31 436 GLU A CA 1
ATOM 3265 C C . GLU A 1 436 ? -44.871 1.322 69.111 1.00 87.31 436 GLU A C 1
ATOM 3267 O O . GLU A 1 436 ? -44.879 1.983 70.149 1.00 87.31 436 GLU A O 1
ATOM 3272 N N . ALA A 1 437 ? -45.893 1.369 68.243 1.00 87.38 437 ALA A N 1
ATOM 3273 C CA . ALA A 1 437 ? -47.009 2.304 68.453 1.00 87.38 437 ALA A CA 1
ATOM 3274 C C . ALA A 1 437 ? -47.821 1.987 69.721 1.00 87.38 437 ALA A C 1
ATOM 3276 O O . ALA A 1 437 ? -48.282 0.856 69.934 1.00 87.38 437 ALA A O 1
ATOM 3277 N N . THR A 1 438 ? -48.073 3.034 70.503 1.00 88.31 438 THR A N 1
ATOM 3278 C CA . THR A 1 438 ? -48.954 3.072 71.678 1.00 88.31 438 THR A CA 1
ATOM 3279 C C . THR A 1 438 ? -50.198 3.912 71.354 1.00 88.31 438 THR A C 1
ATOM 3281 O O . THR A 1 438 ? -50.438 4.219 70.189 1.00 88.31 438 THR A O 1
ATOM 3284 N N . VAL A 1 439 ? -51.039 4.266 72.332 1.00 85.38 439 VAL A N 1
ATOM 3285 C CA . VAL A 1 439 ? -52.104 5.272 72.109 1.00 85.38 439 VAL A CA 1
ATOM 3286 C C . VAL A 1 439 ? -51.561 6.695 71.947 1.00 85.38 439 VAL A C 1
ATOM 3288 O O . VAL A 1 439 ? -52.195 7.509 71.280 1.00 85.38 439 VAL A O 1
ATOM 3291 N N . ASP A 1 440 ? -50.391 6.978 72.521 1.00 84.69 440 ASP A N 1
ATOM 3292 C CA . ASP A 1 440 ? -49.795 8.314 72.552 1.00 84.69 440 ASP A CA 1
ATOM 3293 C C . ASP A 1 440 ? -48.702 8.487 71.475 1.00 84.69 440 ASP A C 1
ATOM 3295 O O . ASP A 1 440 ? -48.473 9.607 71.020 1.00 84.69 440 ASP A O 1
ATOM 3299 N N . GLU A 1 441 ? -48.085 7.395 71.002 1.00 85.88 441 GLU A N 1
ATOM 3300 C CA . GLU A 1 441 ? -46.906 7.380 70.115 1.00 85.88 441 GLU A CA 1
ATOM 3301 C C . GLU A 1 441 ? -47.085 6.482 68.872 1.00 85.88 441 GLU A C 1
ATOM 3303 O O . GLU A 1 441 ? -47.803 5.481 68.897 1.00 85.88 441 GLU A O 1
ATOM 3308 N N . GLU A 1 442 ? -46.398 6.831 67.780 1.00 86.88 442 GLU A N 1
ATOM 3309 C CA . GLU A 1 442 ? -46.387 6.112 66.492 1.00 86.88 442 GLU A CA 1
ATOM 3310 C C . GLU A 1 442 ? -45.301 5.019 66.418 1.00 86.88 442 GLU A C 1
ATOM 3312 O O . GLU A 1 442 ? -44.342 5.017 67.191 1.00 86.88 442 GLU A O 1
ATOM 3317 N N . GLU A 1 443 ? -45.445 4.079 65.474 1.00 91.12 443 GLU A N 1
ATOM 3318 C CA . GLU A 1 443 ? -44.510 2.964 65.281 1.00 91.12 443 GLU A CA 1
ATOM 3319 C C . GLU A 1 443 ? -43.397 3.366 64.314 1.00 91.12 443 GLU A C 1
ATOM 3321 O O . GLU A 1 443 ? -43.596 3.397 63.093 1.00 91.12 443 GLU A O 1
ATOM 3326 N N . VAL A 1 444 ? -42.228 3.682 64.867 1.00 88.75 444 VAL A N 1
ATOM 3327 C CA . VAL A 1 444 ? -41.064 4.148 64.111 1.00 88.75 444 VAL A CA 1
ATOM 3328 C C . VAL A 1 444 ? -40.153 2.971 63.781 1.00 88.75 444 VAL A C 1
ATOM 3330 O O . VAL A 1 444 ? -39.782 2.173 64.647 1.00 88.75 444 VAL A O 1
ATOM 3333 N N . GLN A 1 445 ? -39.766 2.889 62.509 1.00 90.81 445 GLN A N 1
ATOM 3334 C CA . GLN A 1 445 ? -38.630 2.087 62.075 1.00 90.81 445 GLN A CA 1
ATOM 3335 C C . GLN A 1 445 ? -37.438 2.991 61.767 1.00 90.81 445 GLN A C 1
ATOM 3337 O O . GLN A 1 445 ? -37.604 4.044 61.151 1.00 90.81 445 GLN A O 1
ATOM 3342 N N . THR A 1 446 ? -36.242 2.533 62.130 1.00 86.00 446 THR A N 1
ATOM 3343 C CA . THR A 1 446 ? -34.960 3.172 61.804 1.00 86.00 446 THR A CA 1
ATOM 3344 C C . THR A 1 446 ? -34.125 2.235 60.928 1.00 86.00 446 THR A C 1
ATOM 3346 O O . THR A 1 446 ? -34.214 1.010 61.064 1.00 86.00 446 THR A O 1
ATOM 3349 N N . ARG A 1 447 ? -33.297 2.794 60.041 1.00 86.19 447 ARG A N 1
ATOM 3350 C CA . ARG A 1 447 ? -32.166 2.091 59.415 1.00 86.19 447 ARG A CA 1
ATOM 3351 C C . ARG A 1 447 ? -30.916 2.966 59.431 1.00 86.19 447 ARG A C 1
ATOM 3353 O O . ARG A 1 447 ? -31.026 4.185 59.338 1.00 86.19 447 ARG A O 1
ATOM 3360 N N . THR A 1 448 ? -29.746 2.340 59.516 1.00 86.12 448 THR A N 1
ATOM 3361 C CA . THR A 1 448 ? -28.461 3.029 59.723 1.00 86.12 448 THR A CA 1
ATOM 3362 C C . THR A 1 448 ? -27.473 2.666 58.622 1.00 86.12 448 THR A C 1
ATOM 3364 O O . THR A 1 448 ? -27.356 1.492 58.272 1.00 86.12 448 THR A O 1
ATOM 3367 N N . CYS A 1 449 ? -26.762 3.645 58.062 1.00 88.50 449 CYS A N 1
ATOM 3368 C CA . CYS A 1 449 ? -25.693 3.413 57.096 1.00 88.50 449 CYS A CA 1
ATOM 3369 C C . CYS A 1 449 ? -24.499 2.749 57.789 1.00 88.50 449 CYS A C 1
ATOM 3371 O O . CYS A 1 449 ? -23.959 3.293 58.751 1.00 88.50 449 CYS A O 1
ATOM 3373 N N . SER A 1 450 ? -24.053 1.592 57.291 1.00 82.75 450 SER A N 1
ATOM 3374 C CA . SER A 1 450 ? -22.952 0.842 57.912 1.00 82.75 450 SER A CA 1
ATOM 3375 C C . SER A 1 450 ? -21.569 1.487 57.745 1.00 82.75 450 SER A C 1
ATOM 3377 O O . SER A 1 450 ? -20.613 0.983 58.324 1.00 82.75 450 SER A O 1
ATOM 3379 N N . ALA A 1 451 ? -21.451 2.543 56.932 1.00 79.25 451 ALA A N 1
ATOM 3380 C CA . ALA A 1 451 ? -20.194 3.236 56.645 1.00 79.25 451 ALA A CA 1
ATOM 3381 C C . ALA A 1 451 ? -20.076 4.588 57.376 1.00 79.25 451 ALA A C 1
ATOM 3383 O O . ALA A 1 451 ? -19.094 4.803 58.076 1.00 79.25 451 ALA A O 1
ATOM 3384 N N . CYS A 1 452 ? -21.079 5.474 57.273 1.00 83.94 452 CYS A N 1
ATOM 3385 C CA . CYS A 1 452 ? -21.061 6.793 57.931 1.00 83.94 452 CYS A CA 1
ATOM 3386 C C . CYS A 1 452 ? -21.857 6.879 59.249 1.00 83.94 452 CYS A C 1
ATOM 3388 O O . CYS A 1 452 ? -21.787 7.893 59.934 1.00 83.94 452 CYS A O 1
ATOM 3390 N N . GLY A 1 453 ? -22.643 5.857 59.615 1.00 82.44 453 GLY A N 1
ATOM 3391 C CA . GLY A 1 453 ? -23.475 5.868 60.829 1.00 82.44 453 GLY A CA 1
ATOM 3392 C C . GLY A 1 453 ? -24.752 6.721 60.754 1.00 82.44 453 GLY A C 1
ATOM 3393 O O . GLY A 1 453 ? -25.530 6.731 61.708 1.00 82.44 453 GLY A O 1
ATOM 3394 N N . GLU A 1 454 ? -24.997 7.399 59.631 1.00 86.19 454 GLU A N 1
ATOM 3395 C CA . GLU A 1 454 ? -26.201 8.199 59.381 1.00 86.19 454 GLU A CA 1
ATOM 3396 C C . GLU A 1 454 ? -27.484 7.355 59.405 1.00 86.19 454 GLU A C 1
ATOM 3398 O O . GLU A 1 454 ? -27.466 6.167 59.069 1.00 86.19 454 GLU A O 1
ATOM 3403 N N . GLN A 1 455 ? -28.605 7.957 59.814 1.00 88.94 455 GLN A N 1
ATOM 3404 C CA . GLN A 1 455 ? -29.857 7.250 60.085 1.00 88.94 455 GLN A CA 1
ATOM 3405 C C . GLN A 1 455 ? -31.039 7.840 59.320 1.00 88.94 455 GLN A C 1
ATOM 3407 O O . GLN A 1 455 ? -31.301 9.037 59.389 1.00 88.94 455 GLN A O 1
ATOM 3412 N N . GLU A 1 456 ? -31.822 6.966 58.695 1.00 89.94 456 GLU A N 1
ATOM 3413 C CA . GLU A 1 456 ? -33.173 7.289 58.242 1.00 89.94 456 GLU A CA 1
ATOM 3414 C C . GLU A 1 456 ? -34.208 6.740 59.229 1.00 89.94 456 GLU A C 1
ATOM 3416 O O . GLU A 1 456 ? -34.072 5.622 59.741 1.00 89.94 456 GLU A O 1
ATOM 3421 N N . THR A 1 457 ? -35.297 7.482 59.426 1.00 88.38 457 THR A N 1
ATOM 3422 C CA . THR A 1 457 ? -36.482 7.035 60.166 1.00 88.38 457 THR A CA 1
ATOM 3423 C C . THR A 1 457 ? -37.728 7.102 59.288 1.00 88.38 457 THR A C 1
ATOM 3425 O O . THR A 1 457 ? -37.813 7.896 58.352 1.00 88.38 457 THR A O 1
ATOM 3428 N N . LYS A 1 458 ? -38.718 6.255 59.580 1.00 87.69 458 LYS A N 1
ATOM 3429 C CA . LYS A 1 458 ? -40.052 6.327 58.970 1.00 87.69 458 LYS A CA 1
ATOM 3430 C C . LYS A 1 458 ? -41.128 5.874 59.953 1.00 87.69 458 LYS A C 1
ATOM 3432 O O . LYS A 1 458 ? -40.917 4.942 60.733 1.00 87.69 458 LYS A O 1
ATOM 3437 N N . ILE A 1 459 ? -42.302 6.487 59.858 1.00 86.88 459 ILE A N 1
ATOM 3438 C CA . ILE A 1 459 ? -43.518 6.008 60.522 1.00 86.88 459 ILE A CA 1
ATOM 3439 C C . ILE A 1 459 ? -44.042 4.800 59.732 1.00 86.88 459 ILE A C 1
ATOM 3441 O O . ILE A 1 459 ? -44.074 4.818 58.502 1.00 86.88 459 ILE A O 1
ATOM 3445 N N . THR A 1 460 ? -44.423 3.733 60.434 1.00 85.94 460 THR A N 1
ATOM 3446 C CA . THR A 1 460 ? -44.911 2.477 59.827 1.00 85.94 460 THR A CA 1
ATOM 3447 C C . THR A 1 460 ? -46.274 2.020 60.326 1.00 85.94 460 THR A C 1
ATOM 3449 O O . THR A 1 460 ? -46.947 1.254 59.636 1.00 85.94 460 THR A O 1
ATOM 3452 N N . ARG A 1 461 ? -46.719 2.526 61.479 1.00 84.44 461 ARG A N 1
ATOM 3453 C CA . ARG A 1 461 ? -48.106 2.426 61.934 1.00 84.44 461 ARG A CA 1
ATOM 3454 C C . ARG A 1 461 ? -48.473 3.650 62.760 1.00 84.44 461 ARG A C 1
ATOM 3456 O O . ARG A 1 461 ? -47.709 4.059 63.636 1.00 84.44 461 ARG A O 1
ATOM 3463 N N . ASP A 1 462 ? -49.667 4.169 62.508 1.00 86.19 462 ASP A N 1
ATOM 3464 C CA . ASP A 1 462 ? -50.283 5.220 63.313 1.00 86.19 462 ASP A CA 1
ATOM 3465 C C . ASP A 1 462 ? -50.504 4.776 64.771 1.00 86.19 462 ASP A C 1
ATOM 3467 O O . ASP A 1 462 ? -50.496 3.581 65.106 1.00 86.19 462 ASP A O 1
ATOM 3471 N N . ARG A 1 463 ? -50.773 5.762 65.633 1.00 88.62 463 ARG A N 1
ATOM 3472 C CA . ARG A 1 463 ? -51.139 5.565 67.044 1.00 88.62 463 ARG A CA 1
ATOM 3473 C C . ARG A 1 463 ? -52.313 4.594 67.170 1.00 88.62 463 ARG A C 1
ATOM 3475 O O . ARG A 1 463 ? -53.289 4.643 66.413 1.00 88.62 463 ARG A O 1
ATOM 3482 N N . LEU A 1 464 ? -52.236 3.706 68.156 1.00 89.44 464 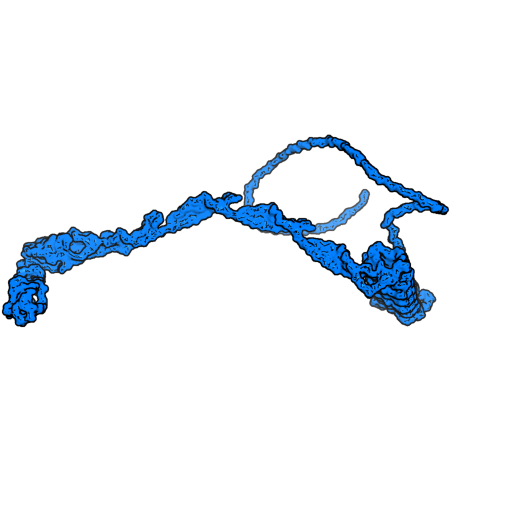LEU A N 1
ATOM 3483 C CA . LEU A 1 464 ? -53.291 2.748 68.451 1.00 89.44 464 LEU A CA 1
ATOM 3484 C C . LEU A 1 464 ? -54.580 3.474 68.833 1.00 89.44 464 LEU A C 1
ATOM 3486 O O . LEU A 1 464 ? -54.614 4.291 69.748 1.00 89.44 464 LEU A O 1
ATOM 3490 N N . GLN A 1 465 ? -55.676 3.096 68.181 1.00 87.69 465 GLN A N 1
ATOM 3491 C CA . GLN A 1 465 ? -56.999 3.573 68.565 1.00 87.69 465 GLN A CA 1
ATOM 3492 C C . GLN A 1 465 ? -57.339 3.091 69.989 1.00 87.69 465 GLN A C 1
ATOM 3494 O O . GLN A 1 465 ? -57.211 1.891 70.273 1.00 87.69 465 GLN A O 1
ATOM 3499 N N . PRO A 1 466 ? -57.782 3.982 70.895 1.00 90.56 466 PRO A N 1
ATOM 3500 C CA . PRO A 1 466 ? -58.012 3.623 72.286 1.00 90.56 466 PRO A CA 1
ATOM 3501 C C . PRO A 1 466 ? -59.211 2.687 72.437 1.00 90.56 466 PRO A C 1
ATOM 3503 O O . PRO A 1 466 ? -60.215 2.769 71.723 1.00 90.56 466 PRO A O 1
ATOM 3506 N N . THR A 1 467 ? -59.117 1.754 73.385 1.00 90.31 467 THR A N 1
ATOM 3507 C CA . THR A 1 467 ? -60.147 0.729 73.591 1.00 90.31 467 THR A CA 1
ATOM 3508 C C . THR A 1 467 ? -60.403 0.457 75.067 1.00 90.31 467 THR A C 1
ATOM 3510 O O . THR A 1 467 ? -59.532 0.596 75.912 1.00 90.31 467 THR A O 1
ATOM 3513 N N . MET A 1 468 ? -61.636 0.058 75.384 1.00 92.50 468 MET A N 1
ATOM 3514 C CA . MET A 1 468 ? -62.037 -0.436 76.705 1.00 92.50 468 MET A CA 1
ATOM 3515 C C . MET A 1 468 ? -63.278 -1.319 76.573 1.00 92.50 468 MET A C 1
ATOM 3517 O O . MET A 1 468 ? -64.172 -1.051 75.758 1.00 92.50 468 MET A O 1
ATOM 3521 N N . LYS A 1 469 ? -63.370 -2.357 77.408 1.00 92.25 469 LYS A N 1
ATOM 3522 C CA . LYS A 1 469 ? -64.516 -3.267 77.517 1.00 92.25 469 LYS A CA 1
ATOM 3523 C C . LYS A 1 469 ? -65.034 -3.277 78.958 1.00 92.25 469 LYS A C 1
ATOM 3525 O O . LYS A 1 469 ? -64.279 -3.504 79.899 1.00 92.25 469 LYS A O 1
ATOM 3530 N N . LEU A 1 470 ? -66.340 -3.058 79.127 1.00 91.62 470 LEU A N 1
ATOM 3531 C CA . LEU A 1 470 ? -67.039 -3.201 80.409 1.00 91.62 470 LEU A CA 1
ATOM 3532 C C . LEU A 1 470 ? -67.784 -4.537 80.433 1.00 91.62 470 LEU A C 1
ATOM 3534 O O . LEU A 1 470 ? -68.510 -4.865 79.496 1.00 91.62 470 LEU A O 1
ATOM 3538 N N . ASN A 1 471 ? -67.650 -5.309 81.514 1.00 90.25 471 ASN A N 1
ATOM 3539 C CA . ASN A 1 471 ? -68.249 -6.650 81.592 1.00 90.25 471 ASN A CA 1
ATOM 3540 C C . ASN A 1 471 ? -69.797 -6.682 81.708 1.00 90.25 471 ASN A C 1
ATOM 3542 O O . ASN A 1 471 ? -70.390 -7.764 81.655 1.00 90.25 471 ASN A O 1
ATOM 3546 N N . GLN A 1 472 ? -70.453 -5.529 81.885 1.00 86.62 472 GLN A N 1
ATOM 3547 C CA . GLN A 1 472 ? -71.910 -5.346 81.847 1.00 86.62 472 GLN A CA 1
ATOM 3548 C C . GLN A 1 472 ? -72.273 -3.866 81.626 1.00 86.62 472 GLN A C 1
ATOM 3550 O O . GLN A 1 472 ? -71.583 -2.984 82.129 1.00 86.62 472 GLN A O 1
ATOM 3555 N N . SER A 1 473 ? -73.387 -3.594 80.939 1.00 87.00 473 SER A N 1
ATOM 3556 C CA . SER A 1 473 ? -73.867 -2.233 80.625 1.00 87.00 473 SER A CA 1
ATOM 3557 C C . SER A 1 473 ? -74.861 -1.645 81.640 1.00 87.00 473 SER A C 1
ATOM 3559 O O . SER A 1 473 ? -75.111 -0.438 81.641 1.00 87.00 473 SER A O 1
ATOM 3561 N N . SER A 1 474 ? -75.424 -2.460 82.542 1.00 90.81 474 SER A N 1
ATOM 3562 C CA . SER A 1 474 ? -76.279 -1.966 83.627 1.00 90.81 474 SER A CA 1
ATOM 3563 C C . SER A 1 474 ? -76.260 -2.860 84.870 1.00 90.81 474 SER A C 1
ATOM 3565 O O . SER A 1 474 ? -76.138 -4.083 84.783 1.00 90.81 474 SER A O 1
ATOM 3567 N N . ILE A 1 475 ? -76.396 -2.228 86.040 1.00 92.88 475 ILE A N 1
ATOM 3568 C CA . ILE A 1 475 ? -76.295 -2.826 87.375 1.00 92.88 475 ILE A CA 1
ATOM 3569 C C . ILE A 1 475 ? -77.514 -2.384 88.194 1.00 92.88 475 ILE A C 1
ATOM 3571 O O . ILE A 1 475 ? -77.902 -1.220 88.156 1.00 92.88 475 ILE A O 1
ATOM 3575 N N . VAL A 1 476 ? -78.117 -3.291 88.968 1.00 92.75 476 VAL A N 1
ATOM 3576 C CA . VAL A 1 476 ? -79.253 -2.967 89.855 1.00 92.75 476 VAL A CA 1
ATOM 3577 C C . VAL A 1 476 ? -78.877 -3.259 91.303 1.00 92.75 476 VAL A C 1
ATOM 3579 O O . VAL A 1 476 ? -78.411 -4.357 91.597 1.00 92.75 476 VAL A O 1
ATOM 3582 N N . LEU A 1 477 ? -79.086 -2.310 92.213 1.00 93.88 477 LEU A N 1
ATOM 3583 C CA . LEU A 1 477 ? -78.700 -2.397 93.625 1.00 93.88 477 LEU A CA 1
ATOM 3584 C C . LEU A 1 477 ? -79.867 -2.023 94.551 1.00 93.88 477 LEU A C 1
ATOM 3586 O O . LEU A 1 477 ? -80.719 -1.200 94.209 1.00 93.88 477 LEU A O 1
ATOM 3590 N N . LYS A 1 478 ? -79.895 -2.604 95.756 1.00 93.50 478 LYS A N 1
ATOM 3591 C CA . LYS A 1 478 ? -80.682 -2.044 96.866 1.00 93.50 478 LYS A CA 1
ATOM 3592 C C . LYS A 1 478 ? -79.936 -0.826 97.434 1.00 93.50 478 LYS A C 1
ATOM 3594 O O . LYS A 1 478 ? -78.709 -0.792 97.385 1.00 93.50 478 LYS A O 1
ATOM 3599 N N . THR A 1 479 ? -80.640 0.140 98.017 1.00 91.69 479 THR A N 1
ATOM 3600 C CA . THR A 1 479 ? -80.013 1.194 98.842 1.00 91.69 479 THR A CA 1
ATOM 3601 C C . THR A 1 479 ? -79.029 0.614 99.874 1.00 91.69 479 THR A C 1
ATOM 3603 O O . THR A 1 479 ? -79.268 -0.457 100.445 1.00 91.69 479 THR A O 1
ATOM 3606 N N . ARG A 1 480 ? -77.906 1.312 100.098 1.00 90.62 480 ARG A N 1
ATOM 3607 C CA . ARG A 1 480 ? -76.757 0.890 100.933 1.00 90.62 480 ARG A CA 1
ATOM 3608 C C . ARG A 1 480 ? -76.062 -0.421 100.511 1.00 90.62 480 ARG A C 1
ATOM 3610 O O . ARG A 1 480 ? -75.312 -0.999 101.299 1.00 90.62 480 ARG A O 1
ATOM 3617 N N . GLN A 1 481 ? -76.290 -0.938 99.301 1.00 92.75 481 GLN A N 1
ATOM 3618 C CA . GLN A 1 481 ? -75.632 -2.159 98.822 1.00 92.75 481 GLN A CA 1
ATOM 3619 C C . GLN A 1 481 ? -74.300 -1.870 98.114 1.00 92.75 481 GLN A C 1
ATOM 3621 O O . GLN A 1 481 ? -74.268 -1.135 97.132 1.00 92.75 481 GLN A O 1
ATOM 3626 N N . LYS A 1 482 ? -73.226 -2.546 98.545 1.00 92.88 482 LYS A N 1
ATOM 3627 C CA . LYS A 1 482 ? -71.934 -2.583 97.838 1.00 92.88 482 LYS A CA 1
ATOM 3628 C C . LYS A 1 482 ? -71.836 -3.756 96.850 1.00 92.88 482 LYS A C 1
ATOM 3630 O O . LYS A 1 482 ? -72.456 -4.802 97.074 1.00 92.88 482 LYS A O 1
ATOM 3635 N N . THR A 1 483 ? -71.048 -3.601 95.784 1.00 92.75 483 THR A N 1
ATOM 3636 C CA . THR A 1 483 ? -70.709 -4.660 94.815 1.00 92.75 483 THR A CA 1
ATOM 3637 C C . THR A 1 483 ? -69.345 -4.424 94.148 1.00 92.75 483 THR A C 1
ATOM 3639 O O . THR A 1 483 ? -68.925 -3.283 93.997 1.00 92.75 483 THR A O 1
ATOM 3642 N N . LYS A 1 484 ? -68.681 -5.502 93.706 1.00 92.94 484 LYS A N 1
ATOM 3643 C CA . LYS A 1 484 ? -67.484 -5.479 92.834 1.00 92.94 484 LYS A CA 1
ATOM 3644 C C . LYS A 1 484 ? -67.733 -6.183 91.489 1.00 92.94 484 LYS A C 1
ATOM 3646 O O . LYS A 1 484 ? -66.845 -6.793 90.909 1.00 92.94 484 LYS A O 1
ATOM 3651 N N . CYS A 1 485 ? -68.991 -6.239 91.041 1.00 88.12 485 CYS A N 1
ATOM 3652 C CA . CYS A 1 485 ? -69.361 -7.056 89.880 1.00 88.12 485 CYS A CA 1
ATOM 3653 C C . CYS A 1 485 ? -68.971 -6.441 88.526 1.00 88.12 485 CYS A C 1
ATOM 3655 O O . CYS A 1 485 ? -68.969 -7.164 87.531 1.00 88.12 485 CYS A O 1
ATOM 3657 N N . LEU A 1 486 ? -68.698 -5.135 88.478 1.00 92.50 486 LEU A N 1
ATOM 3658 C CA . LEU A 1 486 ? -68.241 -4.435 87.281 1.00 92.50 486 LEU A CA 1
ATOM 3659 C C . LEU A 1 486 ? -66.718 -4.496 87.194 1.00 92.50 486 LEU A C 1
ATOM 3661 O O . LEU A 1 486 ? -66.035 -4.286 88.197 1.00 92.50 486 LEU A O 1
ATOM 3665 N N . LYS A 1 487 ? -66.209 -4.767 85.994 1.00 92.81 487 LYS A N 1
ATOM 3666 C CA . LYS A 1 487 ? -64.780 -4.729 85.703 1.00 92.81 487 LYS A CA 1
ATOM 3667 C C . LYS A 1 487 ? -64.521 -4.186 84.296 1.00 92.81 487 LYS A C 1
ATOM 3669 O O . LYS A 1 487 ? -65.220 -4.575 83.354 1.00 92.81 487 LYS A O 1
ATOM 3674 N N . VAL A 1 488 ? -63.527 -3.306 84.214 1.00 92.81 488 VAL A N 1
ATOM 3675 C CA . VAL A 1 488 ? -62.876 -2.787 83.007 1.00 92.81 488 VAL A CA 1
ATOM 3676 C C . VAL A 1 488 ? -61.813 -3.789 82.553 1.00 92.81 488 VAL A C 1
ATOM 3678 O O . VAL A 1 488 ? -61.067 -4.310 83.382 1.00 92.81 488 VAL A O 1
ATOM 3681 N N . THR A 1 489 ? -61.744 -4.081 81.255 1.00 91.94 489 THR A N 1
ATOM 3682 C CA . THR A 1 489 ? -60.691 -4.905 80.636 1.00 91.94 489 THR A CA 1
ATOM 3683 C C . THR A 1 489 ? -60.420 -4.473 79.194 1.00 91.94 489 THR A C 1
ATOM 3685 O O . THR A 1 489 ? -61.227 -3.765 78.594 1.00 91.94 489 THR A O 1
ATOM 3688 N N . GLY A 1 490 ? -59.316 -4.958 78.613 1.00 90.06 490 GLY A N 1
ATOM 3689 C CA . GLY A 1 490 ? -59.011 -4.785 77.189 1.00 90.06 490 GLY A CA 1
ATOM 3690 C C . GLY A 1 490 ? -58.769 -3.326 76.822 1.00 90.06 490 GLY A C 1
ATOM 3691 O O . GLY A 1 490 ? -59.565 -2.768 76.069 1.00 90.06 490 GLY A O 1
ATOM 3692 N N . LEU A 1 491 ? -57.713 -2.760 77.410 1.00 91.81 491 LEU A N 1
ATOM 3693 C CA . LEU A 1 491 ? -57.158 -1.455 77.060 1.00 91.81 491 LEU A CA 1
ATOM 3694 C C . LEU A 1 491 ? -56.173 -1.593 75.888 1.00 91.81 491 LEU A C 1
ATOM 3696 O O . LEU A 1 491 ? -55.664 -2.691 75.642 1.00 91.81 491 LEU A O 1
ATOM 3700 N N . ALA A 1 492 ? -55.916 -0.498 75.174 1.00 89.81 492 ALA A N 1
ATOM 3701 C CA . ALA A 1 492 ? -54.858 -0.427 74.164 1.00 89.81 492 ALA A CA 1
ATOM 3702 C C . ALA A 1 492 ? -53.465 -0.318 74.826 1.00 89.81 492 ALA A C 1
ATOM 3704 O O . ALA A 1 492 ? -53.362 0.018 76.006 1.00 89.81 492 ALA A O 1
ATOM 3705 N N . LYS A 1 493 ? -52.381 -0.619 74.094 1.00 86.94 493 LYS A N 1
ATOM 3706 C CA . LYS A 1 493 ? -51.014 -0.519 74.643 1.00 86.94 493 LYS A CA 1
ATOM 3707 C C . LYS A 1 493 ? -50.667 0.953 74.911 1.00 86.94 493 LYS A C 1
ATOM 3709 O O . LYS A 1 493 ? -50.902 1.801 74.058 1.00 86.94 493 LYS A O 1
ATOM 3714 N N . GLY A 1 494 ? -50.136 1.232 76.100 1.00 85.69 494 GLY A N 1
ATOM 3715 C CA . GLY A 1 494 ? -49.913 2.586 76.625 1.00 85.69 494 GLY A CA 1
ATOM 3716 C C . GLY A 1 494 ? -51.097 3.148 77.422 1.00 85.69 494 GLY A C 1
ATOM 3717 O O . GLY A 1 494 ? -50.889 3.947 78.326 1.00 85.69 494 GLY A O 1
ATOM 3718 N N . ASP A 1 495 ? -52.324 2.679 77.175 1.00 89.75 495 ASP A N 1
ATOM 3719 C CA . ASP A 1 495 ? -53.523 3.274 77.772 1.00 89.75 495 ASP A CA 1
ATOM 3720 C C . ASP A 1 495 ? -53.868 2.693 79.153 1.00 89.75 495 ASP A C 1
ATOM 3722 O O . ASP A 1 495 ? -53.760 1.488 79.406 1.00 89.75 495 ASP A O 1
ATOM 3726 N N . PHE A 1 496 ? -54.351 3.551 80.048 1.00 89.25 496 PHE A N 1
ATOM 3727 C CA . PHE A 1 496 ? -54.703 3.209 81.427 1.00 89.25 496 PHE A CA 1
ATOM 3728 C C . PHE A 1 496 ? -55.937 3.985 81.895 1.00 89.25 496 PHE A C 1
ATOM 3730 O O . PHE A 1 496 ? -56.335 4.970 81.286 1.00 89.25 496 PHE A O 1
ATOM 3737 N N . ILE A 1 497 ? -56.575 3.535 82.979 1.00 90.56 497 ILE A N 1
ATOM 3738 C CA . ILE A 1 497 ? -57.741 4.223 83.554 1.00 90.56 497 ILE A CA 1
ATOM 3739 C C . ILE A 1 497 ? -57.253 5.497 84.248 1.00 90.56 497 ILE A C 1
ATOM 3741 O O . ILE A 1 497 ? -56.599 5.408 85.286 1.00 90.56 497 ILE A O 1
ATOM 3745 N N . SER A 1 498 ? -57.578 6.661 83.688 1.00 90.69 498 SER A N 1
ATOM 3746 C CA . SER A 1 498 ? -57.146 7.966 84.200 1.00 90.69 498 SER A CA 1
ATOM 3747 C C . SER A 1 498 ? -58.030 8.441 85.352 1.00 90.69 498 SER A C 1
ATOM 3749 O O . SER A 1 498 ? -57.534 8.865 86.393 1.00 90.69 498 SER A O 1
ATOM 3751 N N . THR A 1 499 ? -59.354 8.346 85.195 1.00 91.81 499 THR A N 1
ATOM 3752 C CA . THR A 1 499 ? -60.329 8.797 86.197 1.00 91.81 499 THR A CA 1
ATOM 3753 C C . THR A 1 499 ? -61.712 8.163 85.992 1.00 91.81 499 THR A C 1
ATOM 3755 O O . THR A 1 499 ? -61.963 7.418 85.042 1.00 91.81 499 THR A O 1
ATOM 3758 N N . TRP A 1 500 ? -62.636 8.429 86.912 1.00 93.25 500 TRP A N 1
ATOM 3759 C CA . TRP A 1 500 ? -64.024 7.974 86.864 1.00 93.25 500 TRP A CA 1
ATOM 3760 C C . TRP A 1 500 ? -64.953 8.989 87.534 1.00 93.25 500 TRP A C 1
ATOM 3762 O O . TRP A 1 500 ? -64.562 9.726 88.438 1.00 93.25 500 TRP A O 1
ATOM 3772 N N . SER A 1 501 ? -66.219 8.998 87.129 1.00 92.31 501 SER A N 1
ATOM 3773 C CA . SER A 1 501 ? -67.244 9.870 87.705 1.00 92.31 501 SER A CA 1
ATOM 3774 C C . SER A 1 501 ? -68.614 9.182 87.727 1.00 92.31 501 SER A C 1
ATOM 3776 O O . SER A 1 501 ? -68.764 8.019 87.343 1.00 92.31 501 SER A O 1
ATOM 3778 N N . THR A 1 502 ? -69.635 9.869 88.232 1.00 92.00 502 THR A N 1
ATOM 3779 C CA . THR A 1 502 ? -71.022 9.386 88.260 1.00 92.00 502 THR A CA 1
ATOM 3780 C C . THR A 1 502 ? -71.962 10.578 88.133 1.00 92.00 502 THR A C 1
ATOM 3782 O O . THR A 1 502 ? -71.731 11.596 88.785 1.00 92.00 502 THR A O 1
ATOM 3785 N N . ASP A 1 503 ? -73.025 10.464 87.321 1.00 93.69 503 ASP A N 1
ATOM 3786 C CA . ASP A 1 503 ? -74.008 11.552 87.126 1.00 93.69 503 ASP A CA 1
ATOM 3787 C C . ASP A 1 503 ? -74.609 12.019 88.472 1.00 93.69 503 ASP A C 1
ATOM 3789 O O . ASP A 1 503 ? -75.085 13.144 88.606 1.00 93.69 503 ASP A O 1
ATOM 3793 N N . ASN A 1 504 ? -74.646 11.131 89.476 1.00 92.38 504 ASN A N 1
ATOM 3794 C CA . ASN A 1 504 ? -75.167 11.416 90.805 1.00 92.38 504 ASN A CA 1
ATOM 3795 C C . ASN A 1 504 ? -74.559 10.499 91.889 1.00 92.38 504 ASN A C 1
ATOM 3797 O O . ASN A 1 504 ? -75.052 9.393 92.154 1.00 92.38 504 ASN A O 1
ATOM 3801 N N . TRP A 1 505 ? -73.542 11.010 92.591 1.00 91.00 505 TRP A N 1
ATOM 3802 C CA . TRP A 1 505 ? -72.879 10.355 93.732 1.00 91.00 505 TRP A CA 1
ATOM 3803 C C . TRP A 1 505 ? -73.840 9.962 94.874 1.00 91.00 505 TRP A C 1
ATOM 3805 O O . TRP A 1 505 ? -73.618 8.965 95.558 1.00 91.00 505 TRP A O 1
ATOM 3815 N N . SER A 1 506 ? -74.954 10.685 95.066 1.00 89.44 506 SER A N 1
ATOM 3816 C CA . SER A 1 506 ? -75.952 10.351 96.101 1.00 89.44 506 SER A CA 1
ATOM 3817 C C . SER A 1 506 ? -76.800 9.116 95.762 1.00 89.44 506 SER A C 1
ATOM 3819 O O . SER A 1 506 ? -77.372 8.493 96.666 1.00 89.44 506 SER A O 1
ATOM 3821 N N . ILE A 1 507 ? -76.886 8.745 94.478 1.00 92.12 507 ILE A N 1
ATOM 3822 C CA . ILE A 1 507 ? -77.534 7.513 94.007 1.00 92.12 507 ILE A CA 1
ATOM 3823 C C . ILE A 1 507 ? -76.535 6.355 94.050 1.00 92.12 507 ILE A C 1
ATOM 3825 O O . ILE A 1 507 ? -76.816 5.346 94.701 1.00 92.12 507 ILE A O 1
ATOM 3829 N N . ALA A 1 508 ? -75.376 6.481 93.400 1.00 91.81 508 ALA A N 1
ATOM 3830 C CA . ALA A 1 508 ? -74.307 5.489 93.496 1.00 91.81 508 ALA A CA 1
ATOM 3831 C C . ALA A 1 508 ? -72.919 6.130 93.400 1.00 91.81 508 ALA A C 1
ATOM 3833 O O . ALA A 1 508 ? -72.639 6.887 92.474 1.00 91.81 508 ALA A O 1
ATOM 3834 N N . ASP A 1 509 ? -72.080 5.739 94.352 1.00 91.56 509 ASP A N 1
ATOM 3835 C CA . ASP A 1 509 ? -70.662 6.052 94.516 1.00 91.56 509 ASP A CA 1
ATOM 3836 C C . ASP A 1 509 ? -69.797 4.898 93.962 1.00 91.56 509 ASP A C 1
ATOM 3838 O O . ASP A 1 509 ? -70.252 3.747 93.894 1.00 91.56 509 ASP A O 1
ATOM 3842 N N . VAL A 1 510 ? -68.564 5.193 93.544 1.00 92.81 510 VAL A N 1
ATOM 3843 C CA . VAL A 1 510 ? -67.642 4.231 92.929 1.00 92.81 510 VAL A CA 1
ATOM 3844 C C . VAL A 1 510 ? -66.174 4.621 93.120 1.00 92.81 510 VAL A C 1
ATOM 3846 O O . VAL A 1 510 ? -65.805 5.786 93.008 1.00 92.81 510 VAL A O 1
ATOM 3849 N N . SER A 1 511 ? -65.317 3.614 93.308 1.00 90.69 511 SER A N 1
ATOM 3850 C CA . SER A 1 511 ? -63.877 3.720 93.047 1.00 90.69 511 SER A CA 1
ATOM 3851 C C . SER A 1 511 ? -63.392 2.589 92.143 1.00 90.69 511 SER A C 1
ATOM 3853 O O . SER A 1 511 ? -63.784 1.431 92.328 1.00 90.69 511 SER A O 1
ATOM 3855 N N . VAL A 1 512 ? -62.552 2.894 91.152 1.00 90.25 512 VAL A N 1
ATOM 3856 C CA . VAL A 1 512 ? -61.992 1.888 90.239 1.00 90.25 512 VAL A CA 1
ATOM 3857 C C . VAL A 1 512 ? -60.562 1.569 90.663 1.00 90.25 512 VAL A C 1
ATOM 3859 O O . VAL A 1 512 ? -59.742 2.453 90.870 1.00 90.25 512 VAL A O 1
ATOM 3862 N N . SER A 1 513 ? -60.275 0.288 90.865 1.00 88.25 513 SER A N 1
ATOM 3863 C CA . SER A 1 513 ? -58.928 -0.194 91.173 1.00 88.25 513 SER A CA 1
ATOM 3864 C C . SER A 1 513 ? -58.101 -0.319 89.888 1.00 88.25 513 SER A C 1
ATOM 3866 O O . SER A 1 513 ? -58.665 -0.554 88.821 1.00 88.25 513 SER A O 1
ATOM 3868 N N . SER A 1 514 ? -56.772 -0.214 89.984 1.00 81.88 514 SER A N 1
ATOM 3869 C CA . SER A 1 514 ? -55.846 -0.301 88.836 1.00 81.88 514 SER A CA 1
ATOM 3870 C C . SER A 1 514 ? -55.931 -1.623 88.061 1.00 81.88 514 SER A C 1
ATOM 3872 O O . SER A 1 514 ? -55.647 -1.661 86.871 1.00 81.88 514 SER A O 1
ATOM 3874 N N . ASP A 1 515 ? -56.414 -2.700 88.690 1.00 85.44 515 ASP A N 1
ATOM 3875 C CA . ASP A 1 515 ? -56.730 -3.964 88.014 1.00 85.44 515 ASP A CA 1
ATOM 3876 C C . ASP A 1 515 ? -57.997 -3.897 87.131 1.00 85.44 515 ASP A C 1
ATOM 3878 O O . ASP A 1 515 ? -58.391 -4.914 86.558 1.00 85.44 515 ASP A O 1
ATOM 3882 N N . GLY A 1 516 ? -58.681 -2.751 87.081 1.00 87.69 516 GLY A N 1
ATOM 3883 C CA . GLY A 1 516 ? -59.954 -2.514 86.405 1.00 87.69 516 GLY A CA 1
ATOM 3884 C C . GLY A 1 516 ? -61.206 -2.836 87.232 1.00 87.69 516 GLY A C 1
ATOM 3885 O O . GLY A 1 516 ? -62.317 -2.683 86.723 1.00 87.69 516 GLY A O 1
ATOM 3886 N N . THR A 1 517 ? -61.095 -3.310 88.480 1.00 92.00 517 THR A N 1
ATOM 3887 C CA . THR A 1 517 ? -62.269 -3.678 89.295 1.00 92.00 517 THR A CA 1
ATOM 3888 C C . THR A 1 517 ? -62.970 -2.446 89.868 1.00 92.00 517 THR A C 1
ATOM 3890 O O . THR A 1 517 ? -62.389 -1.692 90.645 1.00 92.00 517 THR A O 1
ATOM 3893 N N . CYS A 1 518 ? -64.258 -2.270 89.561 1.00 92.19 518 CYS A N 1
ATOM 3894 C CA . CYS A 1 518 ? -65.041 -1.129 90.041 1.00 92.19 518 CYS A CA 1
ATOM 3895 C C . CYS A 1 518 ? -65.801 -1.481 91.331 1.00 92.19 518 CYS A C 1
ATOM 3897 O O . CYS A 1 518 ? -66.682 -2.349 91.356 1.00 92.19 518 CYS A O 1
ATOM 3899 N N . ASN A 1 519 ? -65.478 -0.775 92.410 1.00 92.94 519 ASN A N 1
ATOM 3900 C CA . ASN A 1 519 ? -66.025 -0.934 93.751 1.00 92.94 519 ASN A CA 1
ATOM 3901 C C . ASN A 1 519 ? -67.212 0.025 93.927 1.00 92.94 519 ASN A C 1
ATOM 3903 O O . ASN A 1 519 ? -67.021 1.189 94.257 1.00 92.94 519 ASN A O 1
ATOM 3907 N N . ILE A 1 520 ? -68.438 -0.444 93.689 1.00 93.94 520 ILE A N 1
ATOM 3908 C CA . ILE A 1 520 ? -69.637 0.410 93.635 1.00 93.94 520 ILE A CA 1
ATOM 3909 C C . ILE A 1 520 ? -70.420 0.332 94.950 1.00 93.94 520 ILE A C 1
ATOM 3911 O O . ILE A 1 520 ? -70.734 -0.767 95.421 1.00 93.94 520 ILE A O 1
ATOM 3915 N N . THR A 1 521 ? -70.807 1.486 95.499 1.00 93.06 521 THR A N 1
ATOM 3916 C CA . THR A 1 521 ? -71.649 1.641 96.695 1.00 93.06 521 THR A CA 1
ATOM 3917 C C . THR A 1 521 ? -72.953 2.361 96.340 1.00 93.06 521 THR A C 1
ATOM 3919 O O . THR A 1 521 ? -72.957 3.540 96.012 1.00 93.06 521 THR A O 1
ATOM 3922 N N . ALA A 1 522 ? -74.099 1.683 96.452 1.00 92.12 522 ALA A N 1
ATOM 3923 C CA . ALA A 1 522 ? -75.401 2.341 96.328 1.00 92.12 522 ALA A CA 1
ATOM 3924 C C . ALA A 1 522 ? -75.711 3.213 97.556 1.00 92.12 522 ALA A C 1
ATOM 3926 O O . ALA A 1 522 ? -75.606 2.748 98.694 1.00 92.12 522 ALA A O 1
ATOM 3927 N N . GLY A 1 523 ? -76.157 4.447 97.323 1.00 89.94 523 GLY A N 1
ATOM 3928 C CA . GLY A 1 523 ? -76.441 5.441 98.354 1.00 89.94 523 GLY A CA 1
ATOM 3929 C C . GLY A 1 523 ? -77.757 5.232 99.114 1.00 89.94 523 GLY A C 1
ATOM 3930 O O . GLY A 1 523 ? -78.334 4.136 99.172 1.00 89.94 523 GLY A O 1
ATOM 3931 N N . LYS A 1 524 ? -78.231 6.319 99.740 1.00 88.19 524 LYS A N 1
ATOM 3932 C CA . LYS A 1 524 ? -79.566 6.400 100.366 1.00 88.19 524 LYS A CA 1
ATOM 3933 C C . LYS A 1 524 ? -80.652 6.711 99.323 1.00 88.19 524 LYS A C 1
ATOM 3935 O O . LYS A 1 524 ? -81.769 6.211 99.458 1.00 88.19 524 LYS A O 1
ATOM 3940 N N . THR A 1 525 ? -80.319 7.508 98.308 1.00 90.38 525 THR A N 1
ATOM 3941 C CA . THR A 1 525 ? -81.231 7.975 97.255 1.00 90.38 525 THR A CA 1
ATOM 3942 C C . THR A 1 525 ? -81.518 6.865 96.243 1.00 90.38 525 THR A C 1
ATOM 3944 O O . THR A 1 525 ? -80.679 6.005 95.978 1.00 90.38 525 THR A O 1
ATOM 3947 N N . THR A 1 526 ? -82.726 6.856 95.678 1.00 92.25 526 THR A N 1
ATOM 3948 C CA . THR A 1 526 ? -83.143 5.889 94.652 1.00 92.25 526 THR A CA 1
ATOM 3949 C C . THR A 1 526 ? -83.366 6.563 93.313 1.00 92.25 526 THR A C 1
ATOM 3951 O O . THR A 1 526 ? -83.964 7.631 93.266 1.00 92.25 526 THR A O 1
ATOM 3954 N N . GLY A 1 527 ? -82.959 5.904 92.232 1.00 92.19 527 GLY A N 1
ATOM 3955 C CA . GLY A 1 527 ? -83.049 6.434 90.875 1.00 92.19 527 GLY A CA 1
ATOM 3956 C C . GLY A 1 527 ? -82.191 5.629 89.901 1.00 92.19 527 GLY A C 1
ATOM 3957 O O . GLY A 1 527 ? -81.913 4.447 90.135 1.00 92.19 527 GLY A O 1
ATOM 3958 N N . LYS A 1 528 ? -81.760 6.281 88.821 1.00 94.62 528 LYS A N 1
ATOM 3959 C CA . LYS A 1 528 ? -80.665 5.834 87.951 1.00 94.62 528 LYS A CA 1
ATOM 3960 C C . LYS A 1 528 ? -79.543 6.875 88.014 1.00 94.62 528 LYS A C 1
ATOM 3962 O O . LYS A 1 528 ? -79.839 8.058 88.117 1.00 94.62 528 LYS A O 1
ATOM 3967 N N . THR A 1 529 ? -78.303 6.427 87.901 1.00 94.75 529 THR A N 1
ATOM 3968 C CA . THR A 1 529 ? -77.122 7.242 87.574 1.00 94.75 529 THR A CA 1
ATOM 3969 C C . THR A 1 529 ? -76.286 6.454 86.568 1.00 94.75 529 THR A C 1
ATOM 3971 O O . THR A 1 529 ? -76.331 5.217 86.594 1.00 94.75 529 THR A O 1
ATOM 3974 N N . ARG A 1 530 ? -75.536 7.101 85.676 1.00 94.56 530 ARG A N 1
ATOM 3975 C CA . ARG A 1 530 ? -74.414 6.437 85.002 1.00 94.56 530 ARG A CA 1
ATOM 3976 C C . ARG A 1 530 ? -73.162 6.614 85.849 1.00 94.56 530 ARG A C 1
ATOM 3978 O O . ARG A 1 530 ? -72.980 7.656 86.465 1.00 94.56 530 ARG A O 1
ATOM 3985 N N . ILE A 1 531 ? -72.324 5.588 85.877 1.00 94.31 531 ILE A N 1
ATOM 3986 C CA . ILE A 1 531 ? -70.902 5.730 86.195 1.00 94.31 531 ILE A CA 1
ATOM 3987 C C . ILE A 1 531 ? -70.182 5.878 84.861 1.00 94.31 531 ILE A C 1
ATOM 3989 O O . ILE A 1 531 ? -70.450 5.081 83.961 1.00 94.31 531 ILE A O 1
ATOM 3993 N N . HIS A 1 532 ? -69.281 6.847 84.764 1.00 93.44 532 HIS A N 1
ATOM 3994 C CA . HIS A 1 532 ? -68.403 7.075 83.618 1.00 93.44 532 HIS A CA 1
ATOM 3995 C C . HIS A 1 532 ? -66.979 6.682 84.003 1.00 93.44 532 HIS A C 1
ATOM 3997 O O . HIS A 1 532 ? -66.569 6.876 85.150 1.00 93.44 532 HIS A O 1
ATOM 4003 N N . ILE A 1 533 ? -66.237 6.093 83.072 1.00 93.62 533 ILE A N 1
ATOM 4004 C CA . ILE A 1 533 ? -64.845 5.678 83.254 1.00 93.62 533 ILE A CA 1
ATOM 4005 C C . ILE A 1 533 ? -64.063 6.217 82.063 1.00 93.62 533 ILE A C 1
ATOM 4007 O O . ILE A 1 533 ? -64.477 5.998 80.924 1.00 93.62 533 ILE A O 1
ATOM 4011 N N . TYR A 1 534 ? -62.957 6.898 82.348 1.00 92.62 534 TYR A N 1
ATOM 4012 C CA . TYR A 1 534 ? -62.102 7.576 81.379 1.00 92.62 534 TYR A CA 1
ATOM 4013 C C . TYR A 1 534 ? -60.736 6.893 81.319 1.00 92.62 534 TYR A C 1
ATOM 4015 O O . TYR A 1 534 ? -60.243 6.379 82.329 1.00 92.62 534 TYR A O 1
ATOM 4023 N N . LEU A 1 535 ? -60.134 6.889 80.134 1.00 93.56 535 LEU A N 1
ATOM 4024 C CA . LEU A 1 535 ? -58.758 6.445 79.920 1.00 93.56 535 LEU A CA 1
ATOM 4025 C C . LEU A 1 535 ? -57.796 7.638 79.774 1.00 93.56 535 LEU A C 1
ATOM 4027 O O . LEU A 1 535 ? -58.244 8.788 79.758 1.00 93.56 535 LEU A O 1
ATOM 4031 N N . ASN A 1 536 ? -56.486 7.389 79.700 1.00 89.69 536 ASN A N 1
ATOM 4032 C CA . ASN A 1 536 ? -55.479 8.437 79.488 1.00 89.69 536 ASN A CA 1
ATOM 4033 C C . ASN A 1 536 ? -55.682 9.120 78.130 1.00 89.69 536 ASN A C 1
ATOM 4035 O O . ASN A 1 536 ? -55.720 10.342 78.046 1.00 89.69 536 ASN A O 1
ATOM 4039 N N . SER A 1 537 ? -55.990 8.313 77.114 1.00 87.81 537 SER A N 1
ATOM 4040 C CA . SER A 1 537 ? -56.415 8.715 75.764 1.00 87.81 537 SER A CA 1
ATOM 4041 C C . SER A 1 537 ? -57.716 9.541 75.680 1.00 87.81 537 SER A C 1
ATOM 4043 O O . SER A 1 537 ? -58.230 9.785 74.588 1.00 87.81 537 SER A O 1
ATOM 4045 N N . GLY A 1 538 ? -58.333 9.902 76.811 1.00 87.56 538 GLY A N 1
ATOM 4046 C CA . GLY A 1 538 ? -59.630 10.585 76.876 1.00 87.56 538 GLY A CA 1
ATOM 4047 C C . GLY A 1 538 ? -60.847 9.703 76.559 1.00 87.56 538 GLY A C 1
ATOM 4048 O O . GLY A 1 538 ? -61.984 10.158 76.683 1.00 87.56 538 GLY A O 1
ATOM 4049 N N . TYR A 1 539 ? -60.652 8.434 76.184 1.00 91.94 539 TYR A N 1
ATOM 4050 C CA . TYR A 1 539 ? -61.738 7.534 75.792 1.00 91.94 539 TYR A CA 1
ATOM 4051 C C . TYR A 1 539 ? -62.673 7.190 76.967 1.00 91.94 539 TYR A C 1
ATOM 4053 O O . TYR A 1 539 ? -62.249 6.612 77.970 1.00 91.94 539 TYR A O 1
ATOM 4061 N N . GLU A 1 540 ? -63.968 7.497 76.835 1.00 92.38 540 GLU A N 1
ATOM 4062 C CA . GLU A 1 540 ? -64.988 7.232 77.862 1.00 92.38 540 GLU A CA 1
ATOM 4063 C C . GLU A 1 540 ? -65.791 5.950 77.573 1.00 92.38 540 GLU A C 1
ATOM 4065 O O . GLU A 1 540 ? -66.221 5.704 76.442 1.00 92.38 540 GLU A O 1
ATOM 4070 N N . LYS A 1 541 ? -66.113 5.171 78.619 1.00 93.69 541 LYS A N 1
ATOM 4071 C CA . LYS A 1 541 ? -67.322 4.323 78.629 1.00 93.69 541 LYS A CA 1
ATOM 4072 C C . LYS A 1 541 ? -68.105 4.432 79.924 1.00 93.69 541 LYS A C 1
ATOM 4074 O O . LYS A 1 541 ? -67.543 4.490 81.014 1.00 93.69 541 LYS A O 1
ATOM 4079 N N . SER A 1 542 ? -69.427 4.341 79.789 1.00 92.62 542 SER A N 1
ATOM 4080 C CA . SER A 1 542 ? -70.362 4.475 80.899 1.00 92.62 542 SER A CA 1
ATOM 4081 C C . SER A 1 542 ? -71.295 3.275 81.096 1.00 92.62 542 SER A C 1
ATOM 4083 O O . SER A 1 542 ? -71.502 2.435 80.216 1.00 92.62 542 SER A O 1
ATOM 4085 N N . VAL A 1 543 ? -71.835 3.158 82.312 1.00 93.88 543 VAL A N 1
ATOM 4086 C CA . VAL A 1 543 ? -72.641 2.020 82.783 1.00 93.88 543 VAL A CA 1
ATOM 4087 C C . VAL A 1 543 ? -73.786 2.500 83.672 1.00 93.88 543 VAL A C 1
ATOM 4089 O O . VAL A 1 543 ? -73.589 3.263 84.614 1.00 93.88 543 VAL A O 1
ATOM 4092 N N . THR A 1 544 ? -75.012 2.039 83.409 1.00 94.56 544 THR A N 1
ATOM 4093 C CA . THR A 1 544 ? -76.200 2.521 84.139 1.00 94.56 544 THR A CA 1
ATOM 4094 C C . THR A 1 544 ? -76.414 1.761 85.450 1.00 94.56 544 THR A C 1
ATOM 4096 O O . THR A 1 544 ? -76.815 0.592 85.435 1.00 94.56 544 THR A O 1
ATOM 4099 N N . VAL A 1 545 ? -76.253 2.431 86.592 1.00 94.00 545 VAL A N 1
ATOM 4100 C CA . VAL A 1 545 ? -76.581 1.905 87.924 1.00 94.00 545 VAL A CA 1
ATOM 4101 C C . VAL A 1 545 ? -77.979 2.359 88.351 1.00 94.00 545 VAL A C 1
ATOM 4103 O O . VAL A 1 545 ? -78.260 3.549 88.470 1.00 94.00 545 VAL A O 1
ATOM 4106 N N . LYS A 1 546 ? -78.872 1.402 88.630 1.00 93.88 546 LYS A N 1
ATOM 4107 C CA . LYS A 1 546 ? -80.210 1.648 89.189 1.00 93.88 546 LYS A CA 1
ATOM 4108 C C . LYS A 1 546 ? -80.254 1.272 90.669 1.00 93.88 546 LYS A C 1
ATOM 4110 O O . LYS A 1 546 ? -80.018 0.114 91.014 1.00 93.88 546 LYS A O 1
ATOM 4115 N N . VAL A 1 547 ? -80.651 2.208 91.529 1.00 93.94 547 VAL A N 1
ATOM 4116 C CA . VAL A 1 547 ? -80.787 1.991 92.981 1.00 93.94 547 VAL A CA 1
ATOM 4117 C C . VAL A 1 547 ? -82.250 2.068 93.409 1.00 93.94 547 VAL A C 1
ATOM 4119 O O . VAL A 1 547 ? -82.975 2.985 93.028 1.00 93.94 547 VAL A O 1
ATOM 4122 N N . GLN A 1 548 ? -82.698 1.092 94.203 1.00 92.69 548 GLN A N 1
ATOM 4123 C CA . GLN A 1 548 ? -84.100 0.922 94.609 1.00 92.69 548 GLN A CA 1
ATOM 4124 C C . GLN A 1 548 ? -84.257 0.567 96.101 1.00 92.69 548 GLN A C 1
ATOM 4126 O O . GLN A 1 548 ? -83.387 -0.068 96.698 1.00 92.69 548 GLN A O 1
ATOM 4131 N N . LYS A 1 549 ? -85.398 0.937 96.711 1.00 90.31 549 LYS A N 1
ATOM 4132 C CA . LYS A 1 549 ? -85.719 0.602 98.118 1.00 90.31 549 LYS A CA 1
ATOM 4133 C C . LYS A 1 549 ? -85.946 -0.907 98.312 1.00 90.31 549 LYS A C 1
ATOM 4135 O O . LYS A 1 549 ? -85.580 -1.476 99.340 1.00 90.31 549 LYS A O 1
ATOM 4140 N N . SER A 1 550 ? -86.556 -1.563 97.323 1.00 88.56 550 SER A N 1
ATOM 4141 C CA . SER A 1 550 ? -86.884 -2.991 97.347 1.00 88.56 550 SER A CA 1
ATOM 4142 C C . SER A 1 550 ? -85.664 -3.873 97.057 1.00 88.56 550 SER A C 1
ATOM 4144 O O . SER A 1 550 ? -84.745 -3.488 96.333 1.00 88.56 550 SER A O 1
ATOM 4146 N N . ALA A 1 551 ? -85.644 -5.086 97.618 1.00 87.44 551 ALA A N 1
ATOM 4147 C CA . ALA A 1 551 ? -84.564 -6.042 97.375 1.00 87.44 551 ALA A CA 1
ATOM 4148 C C . ALA A 1 551 ? -84.442 -6.396 95.880 1.00 87.44 551 ALA A C 1
ATOM 4150 O O . ALA A 1 551 ? -85.446 -6.536 95.177 1.00 87.44 551 ALA A O 1
ATOM 4151 N N . VAL A 1 552 ? -83.205 -6.558 95.402 1.00 90.69 552 VAL A N 1
ATOM 4152 C CA . VAL A 1 552 ? -82.919 -6.920 94.009 1.00 90.69 552 VAL A CA 1
ATOM 4153 C C . VAL A 1 552 ? -83.316 -8.380 93.777 1.00 90.69 552 VAL A C 1
ATOM 4155 O O . VAL A 1 552 ? -82.609 -9.301 94.189 1.00 90.69 552 VAL A O 1
ATOM 4158 N N . LYS A 1 553 ? -84.474 -8.588 93.146 1.00 90.44 553 LYS A N 1
ATOM 4159 C CA . LYS A 1 553 ? -85.043 -9.912 92.849 1.00 90.44 553 LYS A CA 1
ATOM 4160 C C . LYS A 1 553 ? -84.232 -10.631 91.766 1.00 90.44 553 LYS A C 1
ATOM 4162 O O . LYS A 1 553 ? -83.795 -10.002 90.802 1.00 90.44 553 LYS A O 1
ATOM 4167 N N . THR A 1 554 ? -84.095 -11.949 91.873 1.00 91.31 554 THR A N 1
ATOM 4168 C CA . THR A 1 554 ? -83.507 -12.783 90.818 1.00 91.31 554 THR A CA 1
ATOM 4169 C C . THR A 1 554 ? -84.411 -12.757 89.585 1.00 91.31 554 THR A C 1
ATOM 4171 O O . THR A 1 554 ? -85.593 -13.104 89.657 1.00 91.31 554 THR A O 1
ATOM 4174 N N . THR A 1 555 ? -83.870 -12.397 88.422 1.00 90.50 555 THR A N 1
ATOM 4175 C CA . THR A 1 555 ? -84.586 -12.482 87.137 1.00 90.50 555 THR A CA 1
ATOM 4176 C C . THR A 1 555 ? -84.319 -13.813 86.434 1.00 90.50 555 THR A C 1
ATOM 4178 O O . THR A 1 555 ? -85.240 -14.387 85.842 1.00 90.50 555 THR A O 1
ATOM 4181 N N . LYS A 1 556 ? -83.094 -14.346 86.560 1.00 90.56 556 LYS A N 1
ATOM 4182 C CA . LYS A 1 556 ? -82.628 -15.619 85.985 1.00 90.56 556 LYS A CA 1
ATOM 4183 C C . LYS A 1 556 ? -81.548 -16.240 86.885 1.00 90.56 556 LYS A C 1
ATOM 4185 O O . LYS A 1 556 ? -80.771 -15.518 87.501 1.00 90.56 556 LYS A O 1
ATOM 4190 N N . ILE A 1 557 ? -81.479 -17.570 86.945 1.00 92.12 557 ILE A N 1
ATOM 4191 C CA . ILE A 1 557 ? -80.354 -18.306 87.551 1.00 92.12 557 ILE A CA 1
ATOM 4192 C C . ILE A 1 557 ? -79.541 -18.916 86.402 1.00 92.12 557 ILE A C 1
ATOM 4194 O O . ILE A 1 557 ? -80.112 -19.437 85.444 1.00 92.12 557 ILE A O 1
ATOM 4198 N N . THR A 1 558 ? -78.218 -18.823 86.482 1.00 90.50 558 THR A N 1
ATOM 4199 C CA . THR A 1 558 ? -77.244 -19.333 85.498 1.00 90.50 558 THR A CA 1
ATOM 4200 C C . THR A 1 558 ? -76.189 -20.196 86.208 1.00 90.50 558 THR A C 1
ATOM 4202 O O . THR A 1 558 ? -76.259 -20.340 87.424 1.00 90.50 558 THR A O 1
ATOM 4205 N N . GLY A 1 559 ? -75.254 -20.839 85.498 1.00 87.44 559 GLY A N 1
ATOM 4206 C CA . GLY A 1 559 ? -74.220 -21.688 86.132 1.00 87.44 559 GLY A CA 1
ATOM 4207 C C . GLY A 1 559 ? -74.715 -23.027 86.716 1.00 87.44 559 GLY A C 1
ATOM 4208 O O . GLY A 1 559 ? -73.992 -23.694 87.451 1.00 87.44 559 GLY A O 1
ATOM 4209 N N . VAL A 1 560 ? -75.946 -23.440 86.394 1.00 90.38 560 VAL A N 1
ATOM 4210 C CA . VAL A 1 560 ? -76.516 -24.748 86.765 1.00 90.38 560 VAL A CA 1
ATOM 4211 C C . VAL A 1 560 ? -76.647 -25.603 85.497 1.00 90.38 560 VAL A C 1
ATOM 4213 O O . VAL A 1 560 ? -77.336 -25.168 84.570 1.00 90.38 560 VAL A O 1
ATOM 4216 N N . PRO A 1 561 ? -76.027 -26.796 85.416 1.00 90.06 561 PRO A N 1
ATOM 4217 C CA . PRO A 1 561 ? -76.166 -27.665 84.249 1.00 90.06 561 PRO A CA 1
ATOM 4218 C C . PRO A 1 561 ? -77.595 -28.221 84.135 1.00 90.06 561 PRO A C 1
ATOM 4220 O O . PRO A 1 561 ? -78.222 -28.550 85.141 1.00 90.06 561 PRO A O 1
ATOM 4223 N N . LYS A 1 562 ? -78.108 -28.370 82.903 1.00 92.00 562 LYS A N 1
ATOM 4224 C CA . LYS A 1 562 ? -79.433 -28.978 82.637 1.00 92.00 562 LYS A CA 1
ATOM 4225 C C . LYS A 1 562 ? -79.478 -30.456 83.063 1.00 92.00 562 LYS A C 1
ATOM 4227 O O . LYS A 1 562 ? -80.483 -30.935 83.590 1.00 92.00 562 LYS A O 1
ATOM 4232 N N . THR A 1 563 ? -78.376 -31.170 82.841 1.00 91.06 563 THR A N 1
ATOM 4233 C CA . THR A 1 563 ? -78.208 -32.604 83.110 1.00 91.06 563 THR A CA 1
ATOM 4234 C C . THR A 1 563 ? -76.828 -32.878 83.695 1.00 91.06 563 THR A C 1
ATOM 4236 O O . THR A 1 563 ? -75.853 -32.271 83.256 1.00 91.06 563 THR A O 1
ATOM 4239 N N . LEU A 1 564 ? -76.727 -33.831 84.618 1.00 92.19 564 LEU A N 1
ATOM 4240 C CA . LEU A 1 564 ? -75.474 -34.257 85.240 1.00 92.19 564 LEU A CA 1
ATOM 4241 C C . LEU A 1 564 ? -75.456 -35.790 85.354 1.00 92.19 564 LEU A C 1
ATOM 4243 O O . LEU A 1 564 ? -76.431 -36.388 85.804 1.00 92.19 564 LEU A O 1
ATOM 4247 N N . LYS A 1 565 ? -74.357 -36.433 84.952 1.00 92.56 565 LYS A N 1
ATOM 4248 C CA . LYS A 1 565 ? -74.149 -37.884 85.089 1.00 92.56 565 LYS A CA 1
ATOM 4249 C C . LYS A 1 565 ? -73.072 -38.111 86.154 1.00 92.56 565 LYS A C 1
ATOM 4251 O O . LYS A 1 565 ? -72.014 -37.499 86.063 1.00 92.56 565 LYS A O 1
ATOM 4256 N N . LEU A 1 566 ? -73.347 -38.947 87.155 1.00 91.56 566 LEU A N 1
ATOM 4257 C CA . LEU A 1 566 ? -72.441 -39.237 88.276 1.00 91.56 566 LEU A CA 1
ATOM 4258 C C . LEU A 1 566 ? -72.317 -40.753 88.498 1.00 91.56 566 LEU A C 1
ATOM 4260 O O . LEU A 1 566 ? -73.270 -41.493 88.258 1.00 91.56 566 LEU A O 1
ATOM 4264 N N . LYS A 1 567 ? -71.168 -41.213 88.999 1.00 91.00 567 LYS A N 1
ATOM 4265 C CA . LYS A 1 567 ? -71.005 -42.558 89.582 1.00 91.00 567 LYS A CA 1
ATOM 4266 C C . LYS A 1 567 ? -71.544 -42.575 91.024 1.00 91.00 567 LYS A C 1
ATOM 4268 O O . LYS A 1 567 ? -71.619 -41.526 91.670 1.00 91.00 567 LYS A O 1
ATOM 4273 N N . LYS A 1 568 ? -71.889 -43.751 91.563 1.00 89.56 568 LYS A N 1
ATOM 4274 C CA . LYS A 1 568 ? -72.193 -43.936 93.001 1.00 89.56 568 LYS A CA 1
ATOM 4275 C C . LYS A 1 568 ? -71.103 -43.289 93.884 1.00 89.56 568 LYS A C 1
ATOM 4277 O O . LYS A 1 568 ? -69.925 -43.349 93.552 1.00 89.56 568 LYS A O 1
ATOM 4282 N N . ASN A 1 569 ? -71.501 -42.655 94.989 1.00 87.56 569 ASN A N 1
ATOM 4283 C CA . ASN A 1 569 ? -70.662 -41.896 95.936 1.00 87.56 569 ASN A CA 1
ATOM 4284 C C . ASN A 1 569 ? -69.962 -40.628 95.389 1.00 87.56 569 ASN A C 1
ATOM 4286 O O . ASN A 1 569 ? -69.404 -39.865 96.180 1.00 87.56 569 ASN A O 1
ATOM 4290 N N . GLN A 1 570 ? -70.025 -40.334 94.084 1.00 91.94 570 GLN A N 1
ATOM 4291 C CA . GLN A 1 570 ? -69.398 -39.140 93.507 1.00 91.94 570 GLN A CA 1
ATOM 4292 C C . GLN A 1 570 ? -70.059 -37.841 94.011 1.00 91.94 570 GLN A C 1
ATOM 4294 O O . GLN A 1 570 ? -71.286 -37.744 94.146 1.00 91.94 570 GLN A O 1
ATOM 4299 N N . LYS A 1 571 ? -69.229 -36.823 94.268 1.00 92.94 571 LYS A N 1
ATOM 4300 C CA . LYS A 1 571 ? -69.630 -35.484 94.727 1.00 92.94 571 LYS A CA 1
ATOM 4301 C C . LYS A 1 571 ? -69.528 -34.464 93.584 1.00 92.94 571 LYS A C 1
ATOM 4303 O O . LYS A 1 571 ? -68.656 -34.590 92.731 1.00 92.94 571 LYS A O 1
ATOM 4308 N N . TYR A 1 572 ? -70.392 -33.448 93.577 1.00 93.12 572 TYR A N 1
ATOM 4309 C CA . TYR A 1 572 ? -70.340 -32.334 92.615 1.00 93.12 572 TYR A CA 1
ATOM 4310 C C . TYR A 1 572 ? -70.881 -31.041 93.239 1.00 93.12 572 TYR A C 1
ATOM 4312 O O . TYR A 1 572 ? -71.946 -31.058 93.850 1.00 93.12 572 TYR A O 1
ATOM 4320 N N . SER A 1 573 ? -70.199 -29.910 93.066 1.00 92.44 573 SER A N 1
ATOM 4321 C CA . SER A 1 573 ? -70.643 -28.612 93.597 1.00 92.44 573 SER A CA 1
ATOM 4322 C C . SER A 1 573 ? -71.354 -27.796 92.519 1.00 92.44 573 SER A C 1
ATOM 4324 O O . SER A 1 573 ? -70.716 -27.357 91.563 1.00 92.44 573 SER A O 1
ATOM 4326 N N . LEU A 1 574 ? -72.658 -27.548 92.676 1.00 91.69 574 LEU A N 1
ATOM 4327 C CA . LEU A 1 574 ? -73.358 -26.568 91.841 1.00 91.69 574 LEU A CA 1
ATOM 4328 C C . LEU A 1 574 ? -72.780 -25.165 92.097 1.00 91.69 574 LEU A C 1
ATOM 4330 O O . LEU A 1 574 ? -72.613 -24.773 93.250 1.00 91.69 574 LEU A O 1
ATOM 4334 N N . LYS A 1 575 ? -72.534 -24.387 91.034 1.00 90.25 575 LYS A N 1
ATOM 4335 C CA . LYS A 1 575 ? -72.098 -22.979 91.113 1.00 90.25 575 LYS A CA 1
ATOM 4336 C C . LYS A 1 575 ? -73.157 -22.033 90.503 1.00 90.25 575 LYS A C 1
ATOM 4338 O O . LYS A 1 575 ? -72.895 -21.412 89.473 1.00 90.25 575 LYS A O 1
ATOM 4343 N N . PRO A 1 576 ? -74.374 -21.939 91.079 1.00 91.06 576 PRO A N 1
ATOM 4344 C CA . PRO A 1 576 ? -75.423 -21.077 90.545 1.00 91.06 576 PRO A CA 1
ATOM 4345 C C . PRO A 1 576 ? -75.042 -19.596 90.652 1.00 91.06 576 PRO A C 1
ATOM 4347 O O . PRO A 1 576 ? -74.818 -19.077 91.741 1.00 91.06 576 PRO A O 1
ATOM 4350 N N . VAL A 1 577 ? -75.041 -18.903 89.516 1.00 89.50 577 VAL A N 1
ATOM 4351 C CA . VAL A 1 577 ? -74.847 -17.452 89.421 1.00 89.50 577 VAL A CA 1
ATOM 4352 C C . VAL A 1 577 ? -76.207 -16.795 89.218 1.00 89.50 577 VAL A C 1
ATOM 4354 O O . VAL A 1 577 ? -76.876 -17.030 88.204 1.00 89.50 577 VAL A O 1
ATOM 4357 N N . LEU A 1 578 ? -76.625 -15.974 90.181 1.00 91.31 578 LEU A N 1
ATOM 4358 C CA . LEU A 1 578 ? -77.839 -15.166 90.068 1.00 91.31 578 LEU A CA 1
ATOM 4359 C C . LEU A 1 578 ? -77.644 -14.060 89.023 1.00 91.31 578 LEU A C 1
ATOM 4361 O O . LEU A 1 578 ? -76.545 -13.532 88.844 1.00 91.31 578 LEU A O 1
ATOM 4365 N N . LYS A 1 579 ? -78.719 -13.708 88.319 1.00 88.62 579 LYS A N 1
ATOM 4366 C CA . LYS A 1 579 ? -78.790 -12.528 87.455 1.00 88.62 579 LYS A CA 1
ATOM 4367 C C . LYS A 1 579 ? -79.966 -11.650 87.924 1.00 88.62 579 LYS A C 1
ATOM 4369 O O . LYS A 1 579 ? -81.066 -12.189 88.079 1.00 88.62 579 LYS A O 1
ATOM 4374 N N . PRO A 1 580 ? -79.756 -10.339 88.155 1.00 88.00 580 PRO A N 1
ATOM 4375 C CA . PRO A 1 580 ? -78.447 -9.674 88.226 1.00 88.00 580 PRO A CA 1
ATOM 4376 C C . PRO A 1 580 ? -77.585 -10.252 89.370 1.00 88.00 580 PRO A C 1
ATOM 4378 O O . PRO A 1 580 ? -78.114 -10.778 90.349 1.00 88.00 580 PRO A O 1
ATOM 4381 N N . VAL A 1 581 ? -76.255 -10.174 89.234 1.00 86.94 581 VAL A N 1
ATOM 4382 C CA . VAL A 1 581 ? -75.282 -10.778 90.182 1.00 86.94 581 VAL A CA 1
ATOM 4383 C C . VAL A 1 581 ? -75.390 -10.165 91.585 1.00 86.94 581 VAL A C 1
ATOM 4385 O O . VAL A 1 581 ? -75.041 -10.781 92.584 1.00 86.94 581 VAL A O 1
ATOM 4388 N N . THR A 1 582 ? -75.949 -8.963 91.659 1.00 89.56 582 THR A N 1
ATOM 4389 C CA . THR A 1 582 ? -76.265 -8.204 92.868 1.00 89.56 582 THR A CA 1
ATOM 4390 C C . THR A 1 582 ? -77.478 -8.722 93.652 1.00 89.56 582 THR A C 1
ATOM 4392 O O . THR A 1 582 ? -77.760 -8.189 94.727 1.00 89.56 582 THR A O 1
ATOM 4395 N N . SER A 1 583 ? -78.219 -9.730 93.176 1.00 90.31 583 SER A N 1
ATOM 4396 C CA . SER A 1 583 ? -79.307 -10.306 93.974 1.00 90.31 583 SER A CA 1
ATOM 4397 C C . SER A 1 583 ? -78.769 -10.999 95.231 1.00 90.31 583 SER A C 1
ATOM 4399 O O . SER A 1 583 ? -77.851 -11.812 95.163 1.00 90.31 583 SER A O 1
ATOM 4401 N N . LYS A 1 584 ? -79.371 -10.691 96.387 1.00 87.88 584 LYS A N 1
ATOM 4402 C CA . LYS A 1 584 ? -79.073 -11.326 97.686 1.00 87.88 584 LYS A CA 1
ATOM 4403 C C . LYS A 1 584 ? -80.138 -12.350 98.109 1.00 87.88 584 LYS A C 1
ATOM 4405 O O . LYS A 1 584 ? -80.229 -12.696 99.284 1.00 87.88 584 LYS A O 1
ATOM 4410 N N . GLU A 1 585 ? -80.979 -12.818 97.184 1.00 91.19 585 GLU A N 1
ATOM 4411 C CA . GLU A 1 585 ? -81.974 -13.852 97.487 1.00 91.19 585 GLU A CA 1
ATOM 4412 C C . GLU A 1 585 ? -81.285 -15.185 97.825 1.00 91.19 585 GLU A C 1
ATOM 4414 O O . GLU A 1 585 ? -80.463 -15.690 97.060 1.00 91.19 585 GLU A O 1
ATOM 4419 N N . LYS A 1 586 ? -81.620 -15.770 98.984 1.00 89.44 586 LYS A N 1
ATOM 4420 C CA . LYS A 1 586 ? -80.994 -17.008 99.469 1.00 89.44 586 LYS A CA 1
ATOM 4421 C C . LYS A 1 586 ? -81.241 -18.157 98.490 1.00 89.44 586 LYS A C 1
ATOM 4423 O O . LYS A 1 586 ? -82.383 -18.570 98.282 1.00 89.44 586 LYS A O 1
ATOM 4428 N N . ILE A 1 587 ? -80.160 -18.701 97.935 1.00 91.94 587 ILE A N 1
ATOM 4429 C CA . ILE A 1 587 ? -80.221 -19.885 97.078 1.00 91.94 587 ILE A CA 1
ATOM 4430 C C . ILE A 1 587 ? -80.567 -21.102 97.941 1.00 91.94 587 ILE A C 1
ATOM 4432 O O . ILE A 1 587 ? -79.983 -21.320 99.003 1.00 91.94 587 ILE A O 1
ATOM 4436 N N . THR A 1 588 ? -81.531 -21.893 97.483 1.00 92.25 588 THR A N 1
ATOM 4437 C CA . THR A 1 588 ? -82.001 -23.111 98.148 1.00 92.25 588 THR A CA 1
ATOM 4438 C C . THR A 1 588 ? -82.003 -24.286 97.176 1.00 92.25 588 THR A C 1
ATOM 4440 O O . THR A 1 588 ? -82.179 -24.117 95.967 1.00 92.25 588 THR A O 1
ATOM 4443 N N . TYR A 1 589 ? -81.795 -25.489 97.712 1.00 93.81 589 TYR A N 1
ATOM 4444 C CA . TYR A 1 589 ? -81.620 -26.719 96.943 1.00 93.81 589 TYR A CA 1
ATOM 4445 C C . TYR A 1 589 ? -82.567 -27.799 97.474 1.00 93.81 589 TYR A C 1
ATOM 4447 O O . TYR A 1 589 ? -82.582 -28.070 98.673 1.00 93.81 589 TYR A O 1
ATOM 4455 N N . LYS A 1 590 ? -83.342 -28.443 96.593 1.00 93.50 590 LYS A N 1
ATOM 4456 C CA . LYS A 1 590 ? -84.192 -29.598 96.937 1.00 93.50 590 LYS A CA 1
ATOM 4457 C C . LYS A 1 590 ? -83.974 -30.732 95.938 1.00 93.50 590 LYS A C 1
ATOM 4459 O O . LYS A 1 590 ? -84.094 -30.519 94.735 1.00 93.50 590 LYS A O 1
ATOM 4464 N N . SER A 1 591 ? -83.679 -31.932 96.434 1.00 92.62 591 SER A N 1
ATOM 4465 C CA . SER A 1 591 ? -83.667 -33.160 95.625 1.00 92.62 591 SER A CA 1
ATOM 4466 C C . SER A 1 591 ? -85.071 -33.754 95.532 1.00 92.62 591 SER A C 1
ATOM 4468 O O . SER A 1 591 ? -85.799 -33.747 96.525 1.00 92.62 591 SER A O 1
ATOM 4470 N N . SER A 1 592 ? -85.438 -34.306 94.373 1.00 93.19 592 SER A N 1
ATOM 4471 C CA . SER A 1 592 ? -86.656 -35.115 94.226 1.00 93.19 592 SER A CA 1
ATOM 4472 C C . SER A 1 592 ? -86.539 -36.506 94.864 1.00 93.19 592 SER A C 1
ATOM 4474 O O . SER A 1 592 ? -87.556 -37.143 95.104 1.00 93.19 592 SER A O 1
ATOM 4476 N N . SER A 1 593 ? -85.322 -36.991 95.145 1.00 91.94 593 SER A N 1
ATOM 4477 C CA . SER A 1 593 ? -85.101 -38.237 95.888 1.00 91.94 593 SER A CA 1
ATOM 4478 C C . SER A 1 593 ? -83.758 -38.210 96.614 1.00 91.94 593 SER A C 1
ATOM 4480 O O . SER A 1 593 ? -82.704 -38.477 96.035 1.00 91.94 593 SER A O 1
ATOM 4482 N N . SER A 1 594 ? -83.798 -37.926 97.918 1.00 87.75 594 SER A N 1
ATOM 4483 C CA . SER A 1 594 ? -82.630 -37.915 98.814 1.00 87.75 594 SER A CA 1
ATOM 4484 C C . SER A 1 594 ? -81.978 -39.295 99.006 1.00 87.75 594 SER A C 1
ATOM 4486 O O . SER A 1 594 ? -80.832 -39.368 99.458 1.00 87.75 594 SER A O 1
ATOM 4488 N N . LYS A 1 595 ? -82.686 -40.378 98.642 1.00 89.62 595 LYS A N 1
ATOM 4489 C CA . LYS A 1 595 ? -82.178 -41.761 98.611 1.00 89.62 595 LYS A CA 1
ATOM 4490 C C . LYS A 1 595 ? -81.277 -42.021 97.391 1.00 89.62 595 LYS A C 1
ATOM 4492 O O . LYS A 1 595 ? -80.303 -42.757 97.513 1.00 89.62 595 LYS A O 1
ATOM 4497 N N . VAL A 1 596 ? -81.567 -41.398 96.243 1.00 87.88 596 VAL A N 1
ATOM 4498 C CA . VAL A 1 596 ? -80.783 -41.524 94.994 1.00 87.88 596 VAL A CA 1
ATOM 4499 C C . VAL A 1 596 ? -79.674 -40.466 94.944 1.00 87.88 596 VAL A C 1
ATOM 4501 O O . VAL A 1 596 ? -78.513 -40.799 94.707 1.00 87.88 596 VAL A O 1
ATOM 4504 N N . VAL A 1 597 ? -80.006 -39.202 95.239 1.00 90.62 597 VAL A N 1
ATOM 4505 C CA . VAL A 1 597 ? -79.072 -38.062 95.239 1.00 90.62 597 VAL A CA 1
ATOM 4506 C C . VAL A 1 597 ? -79.366 -37.128 96.420 1.00 90.62 597 VAL A C 1
ATOM 4508 O O . VAL A 1 597 ? -80.439 -36.523 96.489 1.00 90.62 597 VAL A O 1
ATOM 4511 N N . LYS A 1 598 ? -78.400 -36.952 97.331 1.00 92.81 598 LYS A N 1
ATOM 4512 C CA . LYS A 1 598 ? -78.458 -35.924 98.391 1.00 92.81 598 LYS A CA 1
ATOM 4513 C C . LYS A 1 598 ? -77.849 -34.616 97.867 1.00 92.81 598 LYS A C 1
ATOM 4515 O O . LYS A 1 598 ? -76.914 -34.647 97.073 1.00 92.81 598 LYS A O 1
ATOM 4520 N N . VAL A 1 599 ? -78.358 -33.476 98.327 1.00 93.38 599 VAL A N 1
ATOM 4521 C CA . VAL A 1 599 ? -77.746 -32.150 98.138 1.00 93.38 599 VAL A CA 1
ATOM 4522 C C . VAL A 1 599 ? -77.716 -31.431 99.487 1.00 93.38 599 VAL A C 1
ATOM 4524 O O . VAL A 1 599 ? -78.635 -31.621 100.286 1.00 93.38 599 VAL A O 1
ATOM 4527 N N . ASP A 1 600 ? -76.656 -30.674 99.773 1.00 91.94 600 ASP A N 1
ATOM 4528 C CA . ASP A 1 600 ? -76.541 -29.865 100.993 1.00 91.94 600 ASP A CA 1
ATOM 4529 C C . ASP A 1 600 ? -76.974 -28.399 100.790 1.00 91.94 600 ASP A C 1
ATOM 4531 O O . ASP A 1 600 ? -77.281 -27.953 99.682 1.00 91.94 600 ASP A O 1
ATOM 4535 N N . SER A 1 601 ? -76.998 -27.628 101.880 1.00 88.12 601 SER A N 1
ATOM 4536 C CA . SER A 1 601 ? -77.366 -26.205 101.876 1.00 88.12 601 SER A CA 1
ATOM 4537 C C . SER A 1 601 ? -76.396 -25.304 101.099 1.00 88.12 601 SER A C 1
ATOM 4539 O O . SER A 1 601 ? -76.756 -24.173 100.778 1.00 88.12 601 SER A O 1
ATOM 4541 N N . LYS A 1 602 ? -75.195 -25.795 100.763 1.00 87.88 602 LYS A N 1
ATOM 4542 C CA . LYS A 1 602 ? -74.180 -25.106 99.951 1.00 87.88 602 LYS A CA 1
ATOM 4543 C C . LYS A 1 602 ? -74.222 -25.536 98.474 1.00 87.88 602 LYS A C 1
ATOM 4545 O O . LYS A 1 602 ? -73.385 -25.092 97.696 1.00 87.88 602 LYS A O 1
ATOM 4550 N N . GLY A 1 603 ? -75.183 -26.373 98.070 1.00 88.31 603 GLY A N 1
ATOM 4551 C CA . GLY A 1 603 ? -75.339 -26.843 96.688 1.00 88.31 603 GLY A CA 1
ATOM 4552 C C . GLY A 1 603 ? -74.429 -28.011 96.308 1.00 88.31 603 GLY A C 1
ATOM 4553 O O . GLY A 1 603 ? -74.307 -28.333 95.123 1.00 88.31 603 GLY A O 1
ATOM 4554 N N . ARG A 1 604 ? -73.790 -28.661 97.289 1.00 92.44 604 ARG A N 1
ATOM 4555 C CA . ARG A 1 604 ? -72.930 -29.827 97.062 1.00 92.44 604 ARG A CA 1
ATOM 4556 C C . ARG A 1 604 ? -73.790 -31.083 96.977 1.00 92.44 604 ARG A C 1
ATOM 4558 O O . ARG A 1 604 ? -74.462 -31.473 97.930 1.00 92.44 604 ARG A O 1
ATOM 4565 N N . ILE A 1 605 ? -73.781 -31.689 95.800 1.00 93.25 605 ILE A N 1
ATOM 4566 C CA . ILE A 1 605 ? -74.469 -32.922 95.433 1.00 93.25 605 ILE A CA 1
ATOM 4567 C C . ILE A 1 605 ? -73.619 -34.125 95.865 1.00 93.25 605 ILE A C 1
ATOM 4569 O O . ILE A 1 605 ? -72.392 -34.092 95.788 1.00 93.25 605 ILE A O 1
ATOM 4573 N N . THR A 1 606 ? -74.264 -35.210 96.291 1.00 92.31 606 THR A N 1
ATOM 4574 C CA . THR A 1 606 ? -73.650 -36.533 96.481 1.00 92.31 606 THR A CA 1
ATOM 4575 C C . THR A 1 606 ? -74.579 -37.613 95.929 1.00 92.31 606 THR A C 1
ATOM 4577 O O . THR A 1 606 ? -75.718 -37.760 96.386 1.00 92.31 606 THR A O 1
ATOM 4580 N N . ALA A 1 607 ? -74.092 -38.370 94.947 1.00 91.62 607 ALA A N 1
ATOM 4581 C CA . ALA A 1 607 ? -74.772 -39.539 94.397 1.00 91.62 607 ALA A CA 1
ATOM 4582 C C . ALA A 1 607 ? -74.745 -40.706 95.402 1.00 91.62 607 ALA A C 1
ATOM 4584 O O . ALA A 1 607 ? -73.701 -40.984 95.985 1.00 91.62 607 ALA A O 1
ATOM 4585 N N . LYS A 1 608 ? -75.874 -41.395 95.614 1.00 91.12 608 LYS A N 1
ATOM 4586 C CA . LYS A 1 608 ? -76.020 -42.438 96.652 1.00 91.12 608 LYS A CA 1
ATOM 4587 C C . LYS A 1 608 ? -76.424 -43.816 96.123 1.00 91.12 608 LYS A C 1
ATOM 4589 O O . LYS A 1 608 ? -75.818 -44.816 96.498 1.00 91.12 608 LYS A O 1
ATOM 4594 N N . LYS A 1 609 ? -77.447 -43.878 95.269 1.00 90.62 609 LYS A N 1
ATOM 4595 C CA . LYS A 1 609 ? -77.968 -45.119 94.670 1.00 90.62 609 LYS A CA 1
ATOM 4596 C C . LYS A 1 609 ? -78.198 -44.891 93.178 1.00 90.62 609 LYS A C 1
ATOM 4598 O O . LYS A 1 609 ? -78.567 -43.785 92.796 1.00 90.62 609 LYS A O 1
ATOM 4603 N N . LYS A 1 610 ? -77.985 -45.930 92.364 1.00 90.06 610 LYS A N 1
ATOM 4604 C CA . LYS A 1 610 ? -78.290 -45.953 90.925 1.00 90.06 610 LYS A CA 1
ATOM 4605 C C . LYS A 1 610 ? -79.743 -45.530 90.670 1.00 90.06 610 LYS A C 1
ATOM 4607 O O . LYS A 1 610 ? -80.635 -45.915 91.427 1.00 90.06 610 LYS A O 1
ATOM 4612 N N . GLY A 1 611 ? -79.967 -44.726 89.632 1.00 89.25 611 GLY A N 1
ATOM 4613 C CA . GLY A 1 611 ? -81.269 -44.129 89.309 1.00 89.25 611 GLY A CA 1
ATOM 4614 C C . GLY A 1 611 ? -81.164 -42.645 88.946 1.00 89.25 611 GLY A C 1
ATOM 4615 O O . GLY A 1 611 ? -80.071 -42.093 88.851 1.00 89.25 611 GLY A O 1
ATOM 4616 N N . THR A 1 612 ? -82.300 -41.974 88.743 1.00 90.69 612 THR A N 1
ATOM 4617 C CA . THR A 1 612 ? -82.340 -40.540 88.393 1.00 90.69 612 THR A CA 1
ATOM 4618 C C . THR A 1 612 ? -83.109 -39.734 89.439 1.00 90.69 612 THR A C 1
ATOM 4620 O O . THR A 1 612 ? -84.161 -40.156 89.908 1.00 90.69 612 THR A O 1
ATOM 4623 N N . ALA A 1 613 ? -82.597 -38.552 89.786 1.00 93.62 613 ALA A N 1
ATOM 4624 C CA . ALA A 1 613 ? -83.268 -37.567 90.631 1.00 93.62 613 ALA A CA 1
ATOM 4625 C C . ALA A 1 613 ? -83.068 -36.153 90.069 1.00 93.62 613 ALA A C 1
ATOM 4627 O O . ALA A 1 613 ? -82.099 -35.878 89.365 1.00 93.62 613 ALA A O 1
ATOM 4628 N N . VAL A 1 614 ? -83.971 -35.228 90.385 1.00 94.75 614 VAL A N 1
ATOM 4629 C CA . VAL A 1 614 ? -83.873 -33.828 89.956 1.00 94.75 614 VAL A CA 1
ATOM 4630 C C . VAL A 1 614 ? -83.457 -32.963 91.138 1.00 94.75 614 VAL A C 1
ATOM 4632 O O . VAL A 1 614 ? -84.170 -32.894 92.140 1.00 94.75 614 VAL A O 1
ATOM 4635 N N . ILE A 1 615 ? -82.328 -32.263 91.007 1.00 94.75 615 ILE A N 1
ATOM 4636 C CA . ILE A 1 615 ? -81.953 -31.190 91.928 1.00 94.75 615 ILE A CA 1
ATOM 4637 C C . ILE A 1 615 ? -82.594 -29.897 91.435 1.00 94.75 615 ILE A C 1
ATOM 4639 O O . ILE A 1 615 ? -82.303 -29.402 90.347 1.00 94.75 615 ILE A O 1
ATOM 4643 N N . THR A 1 616 ? -83.492 -29.360 92.250 1.00 94.31 616 THR A N 1
ATOM 4644 C CA . THR A 1 616 ? -84.182 -28.095 92.014 1.00 94.31 616 THR A CA 1
ATOM 4645 C C . THR A 1 616 ? -83.457 -26.996 92.781 1.00 94.31 616 THR A C 1
ATOM 4647 O O . THR A 1 616 ? -83.406 -27.035 94.010 1.00 94.31 616 THR A O 1
ATOM 4650 N N . VAL A 1 617 ? -82.904 -26.026 92.055 1.00 94.50 617 VAL A N 1
ATOM 4651 C CA . VAL A 1 617 ? -82.267 -24.815 92.585 1.00 94.50 617 VAL A CA 1
ATOM 4652 C C . VAL A 1 617 ? -83.292 -23.684 92.549 1.00 94.50 617 VAL A C 1
ATOM 4654 O O . VAL A 1 617 ? -83.889 -23.441 91.498 1.00 94.50 617 VAL A O 1
ATOM 4657 N N . LYS A 1 618 ? -83.505 -22.987 93.668 1.00 92.94 618 LYS A N 1
ATOM 4658 C CA . LYS A 1 618 ? -84.419 -21.838 93.754 1.00 92.94 618 LYS A CA 1
ATOM 4659 C C . LYS A 1 618 ? -83.754 -20.614 94.374 1.00 92.94 618 LYS A C 1
ATOM 4661 O O . LYS A 1 618 ? -83.020 -20.746 95.349 1.00 92.94 618 LYS A O 1
ATOM 4666 N N . ALA A 1 619 ? -84.083 -19.439 93.847 1.00 92.12 619 ALA A N 1
ATOM 4667 C CA . ALA A 1 619 ? -83.796 -18.133 94.437 1.00 92.12 619 ALA A CA 1
ATOM 4668 C C . ALA A 1 619 ? -84.989 -17.206 94.147 1.00 92.12 619 ALA A C 1
ATOM 4670 O O . ALA A 1 619 ? -85.403 -17.063 92.991 1.00 92.12 619 ALA A O 1
ATOM 4671 N N . GLY A 1 620 ? -85.605 -16.664 95.201 1.00 88.81 620 GLY A N 1
ATOM 4672 C CA . GLY A 1 620 ? -86.873 -15.936 95.095 1.00 88.81 620 GLY A CA 1
ATOM 4673 C C . GLY A 1 620 ? -87.952 -16.758 94.378 1.00 88.81 620 GLY A C 1
ATOM 4674 O O . GLY A 1 620 ? -88.152 -17.939 94.665 1.00 88.81 620 GLY A O 1
ATOM 4675 N N . LYS A 1 621 ? -88.624 -16.146 93.393 1.00 89.62 621 LYS A N 1
ATOM 4676 C CA . LYS A 1 621 ? -89.602 -16.835 92.525 1.00 89.62 621 LYS A CA 1
ATOM 4677 C C . LYS A 1 621 ? -88.960 -17.675 91.402 1.00 89.62 621 LYS A C 1
ATOM 4679 O O . LYS A 1 621 ? -89.679 -18.370 90.687 1.00 89.62 621 LYS A O 1
ATOM 4684 N N . LYS A 1 622 ? -87.638 -17.622 91.192 1.00 94.38 622 LYS A N 1
ATOM 4685 C CA . LYS A 1 622 ? -86.968 -18.294 90.063 1.00 94.38 622 LYS A CA 1
ATOM 4686 C C . LYS A 1 622 ? -86.493 -19.692 90.444 1.00 94.38 622 LYS A C 1
ATOM 4688 O O . LYS A 1 622 ? -85.976 -19.921 91.533 1.00 94.38 622 LYS A O 1
ATOM 4693 N N . THR A 1 623 ? -86.680 -20.631 89.518 1.00 92.00 623 THR A N 1
ATOM 4694 C CA . THR A 1 623 ? -86.380 -22.057 89.691 1.00 92.00 623 THR A CA 1
ATOM 4695 C C . THR A 1 623 ? -85.616 -22.576 88.476 1.00 92.00 623 THR A C 1
ATOM 4697 O O . THR A 1 623 ? -86.037 -22.333 87.349 1.00 92.00 623 THR A O 1
ATOM 4700 N N . VAL A 1 624 ? -84.537 -23.329 88.694 1.00 93.69 624 VAL A N 1
ATOM 4701 C CA . VAL A 1 624 ? -83.829 -24.101 87.657 1.00 93.69 624 VAL A CA 1
ATOM 4702 C C . VAL A 1 624 ? -83.701 -25.552 88.122 1.00 93.69 624 VAL A C 1
ATOM 4704 O O . VAL A 1 624 ? -83.484 -25.818 89.303 1.00 93.69 624 VAL A O 1
ATOM 4707 N N . LYS A 1 625 ? -83.869 -26.505 87.202 1.00 94.19 625 LYS A N 1
ATOM 4708 C CA . LYS A 1 625 ? -83.808 -27.947 87.472 1.00 94.19 625 LYS A CA 1
ATOM 4709 C C . LYS A 1 625 ? -82.580 -28.553 86.788 1.00 94.19 625 LYS A C 1
ATOM 4711 O O . LYS A 1 625 ? -82.389 -28.346 85.594 1.00 94.19 625 LYS A O 1
ATOM 4716 N N . CYS A 1 626 ? -81.801 -29.333 87.532 1.00 92.94 626 CYS A N 1
ATOM 4717 C CA . CYS A 1 626 ? -80.742 -30.201 87.020 1.00 92.94 626 CYS A CA 1
ATOM 4718 C C . CYS A 1 626 ? -81.193 -31.663 87.157 1.00 92.94 626 CYS A C 1
ATOM 4720 O O . CYS A 1 626 ? -81.464 -32.121 88.271 1.00 92.94 626 CYS A O 1
ATOM 4722 N N . LYS A 1 627 ? -81.293 -32.401 86.044 1.00 94.94 627 LYS A N 1
ATOM 4723 C CA . LYS A 1 627 ? -81.558 -33.851 86.059 1.00 94.94 627 LYS A CA 1
ATOM 4724 C C . LYS A 1 627 ? -80.243 -34.589 86.335 1.00 94.94 627 LYS A C 1
ATOM 4726 O O . LYS A 1 627 ? -79.355 -34.589 85.486 1.00 94.94 627 LYS A O 1
ATOM 4731 N N . VAL A 1 628 ? -80.122 -35.209 87.506 1.00 93.19 628 VAL A N 1
ATOM 4732 C CA . VAL A 1 628 ? -78.939 -35.967 87.933 1.00 93.19 628 VAL A CA 1
ATOM 4733 C C . VAL A 1 628 ? -79.205 -37.463 87.782 1.00 93.19 628 VAL A C 1
ATOM 4735 O O . VAL A 1 628 ? -80.074 -38.012 88.458 1.00 93.19 628 VAL A O 1
ATOM 4738 N N . THR A 1 629 ? -78.440 -38.130 86.923 1.00 93.31 629 THR A N 1
ATOM 4739 C CA . THR A 1 629 ? -78.484 -39.587 86.741 1.00 93.31 629 THR A CA 1
ATOM 4740 C C . THR A 1 629 ? -77.260 -40.222 87.390 1.00 93.31 629 THR A C 1
ATOM 4742 O O . THR A 1 629 ? -76.125 -39.922 87.017 1.00 93.31 629 THR A O 1
ATOM 4745 N N . VAL A 1 630 ? -77.500 -41.106 88.356 1.00 90.50 630 VAL A N 1
ATOM 4746 C CA . VAL A 1 630 ? -76.488 -41.951 88.989 1.00 90.50 630 VAL A CA 1
ATOM 4747 C C . VAL A 1 630 ? -76.421 -43.271 88.227 1.00 90.50 630 VAL A C 1
ATOM 4749 O O . VAL A 1 630 ? -77.425 -43.988 88.161 1.00 90.50 630 VAL A O 1
ATOM 4752 N N . LYS A 1 631 ? -75.255 -43.568 87.648 1.00 85.56 631 LYS A N 1
ATOM 4753 C CA . LYS A 1 631 ? -74.947 -44.868 87.033 1.00 85.56 631 LYS A CA 1
ATOM 4754 C C . LYS A 1 631 ? -74.555 -45.904 88.090 1.00 85.56 631 LYS A C 1
ATOM 4756 O O . LYS A 1 631 ? -73.859 -45.513 89.057 1.00 85.56 631 LYS A O 1
#

Secondary structure (DSSP, 8-state):
------------------------------------------------------------------------------------S------------S------SS--SEEEEE-TTSEEEEEESSEEPTTTTTT-TT-SEEEE-TT--EE-TTTTTT-TT--EEE--TT--EE-TTTTTT-TT--EEEPPTT--EE-TTTTTT-TT--EEE--TT--EE-TTTTTT-TT--EEE--TT--EE-TTTTTT-TT--EEEE-TT--EE-TTTBTT-TT--EEEESS-TTT---TT-B-TTPEEEES--TTSPP-EEEEEEE---SSS-EEEEEEETTT--EEEEEE------B-S-EEEE---SSS-EEEEEEBTTT--EEEEEE------EEEEEEE---SSS-EEEEEEETTT--EEEEEE------BPPPEEEE---SSS-EEEEEEBTTT--EEEEEEEPPPPP--EES-SEEEEETT-EEEEEEEE-PPTT--EEEEEES-TTTEEEEE-TTSEEEEEE-SS-EEEEEEEEETT--EEEEEEEEESS----SEEES--SEEEE-TT-EEE--PEEESTT--PPPEEEES-TTTEEE-TT-EEEE-SSEEEEEEEEETTEEEEEEEEE-

pLDDT: mean 80.97, std 22.8, range [25.05, 98.44]

Foldseek 3Di:
DDDDDDDDDDDDDDDDDDDDDDDDDDDDDDDDDDDDDDDDDDDDDDDDDDDDDDDDDDDDDDDDDDDDDDDDDDDDDDPDDPPPPPPPDCDDPDPPDDDDPPPPPDPQQKDWDADQCQEIEIDGQGEQEACCCALPCSHQEYHYDPRHQYYHANVNANNCNHQEYEDDLNYAEQEHRSQHNNCNHQYYHDDQRHQEYEHQSNANVCNHQEDEDHLNHQEYYARPQANVCNHAYYHDHLNHAEYEHLVNHNNCNHQEDEAHQNHPYYYACVHENNNRHAEYEYCAAPVRDDDPRPYDPRHDYQYNDDPPDDFDWDWDWPFDAAQPGKGKIWTAGPRTRDIDMDIHDHPHFPWDPWDFPFDAEQPGWGKTWIAGPRPRDIDIDTHDHPHFPWDWDDWDDAAQPGWIKIKTAGPGPRDIDIDTHDHPHFPKDPWDFPDPAEQVDFTKTKIARPGPRDIDIDGDGDHDDWDKDWPDQEAEAEAFDKDQPIFIDDTTHPKFFPDKDKQDVQQKDWDADRRRTIIITGHRDFDKMKIWIAMPSRDIDIHIYGYDNDADAFPAKDQADQEAEEEAFDKDAGDIQTVVNNGPFQKAKDKPDCQQWNADSRRMITGHDAAWIWIWIDGDVDIGIYIYGYD

Radius of gyration: 78.23 Å; chains: 1; bounding box: 162×103×185 Å

Sequence (631 aa):
MRNRRLALAAALLLAITSADGAALAVSGADFSSEEVAEAVFDEVENEGLDNQDEVQEQVQTPEMDQAEDQPSEDSFSDASGMEAAAEWQNEEAATADEALVFSDGEDTGITYTLSDDGKLVISGTGSIADDAFAGNTKITSVVISEGVTGIGSGAFTGCTNLTSVTIPEGVTVIDGMTFGNCTSLTSVTIPGTVTSIEVQAFWKCSSLTSITIPASVTSIGSGVFQGCTSLTSVKLSEGLTRIGDQTFGRCNALETIEIPASLTSIGNDAFKNCAKLRSIRCYANSSTWQPRYICDSNTTVYYSYNPNHTHSYKSHVIKMSGCTYSGSEEEICEFCGDYYTKETPALGHDWNRGETTEDASCESDGEKTYTCRRCGDKKKETIPATGHSWVRSWHEDATCTDDGVDEYTCRYCDTEKRTTIKATGHKFSAWAVTQEATVDEEEVQTRTCSACGEQETKITRDRLQPTMKLNQSSIVLKTRQKTKCLKVTGLAKGDFISTWSTDNWSIADVSVSSDGTCNITAGKTTGKTRIHIYLNSGYEKSVTVKVQKSAVKTTKITGVPKTLKLKKNQKYSLKPVLKPVTSKEKITYKSSSSKVVKVDSKGRITAKKKGTAVITVKAGKKTVKCKVTVK